Protein AF-0000000080325909 (afdb_homodimer)

Structure (mmCIF, N/CA/C/O backbone):
data_AF-0000000080325909-model_v1
#
loop_
_entity.id
_entity.type
_entity.pdbx_description
1 polymer 'D-alanyl-D-alanine carboxypeptidase'
#
loop_
_atom_site.group_PDB
_atom_site.id
_atom_site.type_symbol
_atom_site.label_atom_id
_atom_site.label_alt_id
_atom_site.label_comp_id
_atom_site.label_asym_id
_atom_site.label_entity_id
_atom_site.label_seq_id
_atom_site.pdbx_PDB_ins_code
_atom_site.Cartn_x
_atom_site.Cartn_y
_atom_site.Cartn_z
_atom_site.occupancy
_atom_site.B_iso_or_equiv
_atom_site.auth_seq_id
_atom_site.auth_comp_id
_atom_site.auth_asym_id
_atom_site.auth_atom_id
_atom_site.pdbx_PDB_model_num
ATOM 1 N N . MET A 1 1 ? 67.688 20.375 33.094 1 33.06 1 MET A N 1
ATOM 2 C CA . MET A 1 1 ? 67.125 20.438 31.781 1 33.06 1 MET A CA 1
ATOM 3 C C . MET A 1 1 ? 65.75 19.688 31.75 1 33.06 1 MET A C 1
ATOM 5 O O . MET A 1 1 ? 65.75 18.453 31.75 1 33.06 1 MET A O 1
ATOM 9 N N . LEU A 1 2 ? 64.75 20.297 32.312 1 41.75 2 LEU A N 1
ATOM 10 C CA . LEU A 1 2 ? 63.344 19.828 32.344 1 41.75 2 LEU A CA 1
ATOM 11 C C . LEU A 1 2 ? 62.781 19.766 30.938 1 41.75 2 LEU A C 1
ATOM 13 O O . LEU A 1 2 ? 62.625 20.781 30.266 1 41.75 2 LEU A O 1
ATOM 17 N N . SER A 1 3 ? 63.062 18.719 30.188 1 42.09 3 SER A N 1
ATOM 18 C CA . SER A 1 3 ? 62.375 18.438 28.922 1 42.09 3 SER A CA 1
ATOM 19 C C . SER A 1 3 ? 60.844 18.469 29.094 1 42.09 3 SER A C 1
ATOM 21 O O . SER A 1 3 ? 60.312 17.656 29.859 1 42.09 3 SER A O 1
ATOM 23 N N . HIS A 1 4 ? 60.312 19.641 29.203 1 44.34 4 HIS A N 1
ATOM 24 C CA . HIS A 1 4 ? 58.875 19.688 29.031 1 44.34 4 HIS A CA 1
ATOM 25 C C . HIS A 1 4 ? 58.438 18.984 27.75 1 44.34 4 HIS A C 1
ATOM 27 O O . HIS A 1 4 ? 58.812 19.406 26.656 1 44.34 4 HIS A O 1
ATOM 33 N N . GLY A 1 5 ? 58.344 17.75 27.75 1 40.41 5 GLY A N 1
ATOM 34 C CA . GLY A 1 5 ? 57.625 17.062 26.672 1 40.41 5 GLY A CA 1
ATOM 35 C C . GLY A 1 5 ? 56.312 17.719 26.312 1 40.41 5 GLY A C 1
ATOM 36 O O . GLY A 1 5 ? 55.375 17.781 27.141 1 40.41 5 GLY A O 1
ATOM 37 N N . PHE A 1 6 ? 56.375 18.75 25.5 1 43.44 6 PHE A N 1
ATOM 38 C CA . PHE A 1 6 ? 55.156 19.266 24.891 1 43.44 6 PHE A CA 1
ATOM 39 C C . PHE A 1 6 ? 54.312 18.125 24.328 1 43.44 6 PHE A C 1
ATOM 41 O O . PHE A 1 6 ? 54.688 17.484 23.344 1 43.44 6 PHE A O 1
ATOM 48 N N . THR A 1 7 ? 53.656 17.438 25.203 1 46.19 7 THR A N 1
ATOM 49 C CA . THR A 1 7 ? 52.562 16.625 24.641 1 46.19 7 THR A CA 1
ATOM 50 C C . THR A 1 7 ? 51.688 17.469 23.719 1 46.19 7 THR A C 1
ATOM 52 O O . THR A 1 7 ? 51.031 18.406 24.188 1 46.19 7 THR A O 1
ATOM 55 N N . PHE A 1 8 ? 52.125 17.719 22.562 1 48.66 8 PHE A N 1
ATOM 56 C CA . PHE A 1 8 ? 51.219 18.328 21.578 1 48.66 8 PHE A CA 1
ATOM 57 C C . PHE A 1 8 ? 49.844 17.688 21.625 1 48.66 8 PHE A C 1
ATOM 59 O O . PHE A 1 8 ? 49.688 16.5 21.312 1 48.66 8 PHE A O 1
ATOM 66 N N . ALA A 1 9 ? 49.062 18.156 22.5 1 53.22 9 ALA A N 1
ATOM 67 C CA . ALA A 1 9 ? 47.656 17.828 22.484 1 53.22 9 ALA A CA 1
ATOM 68 C C . ALA A 1 9 ? 47.125 17.766 21.047 1 53.22 9 ALA A C 1
ATOM 70 O O . ALA A 1 9 ? 47.281 18.719 20.281 1 53.22 9 ALA A O 1
ATOM 71 N N . GLN A 1 10 ? 46.938 16.656 20.562 1 66.19 10 GLN A N 1
ATOM 72 C CA . GLN A 1 10 ? 46.375 16.484 19.234 1 66.19 10 GLN A CA 1
ATOM 73 C C . GLN A 1 10 ? 45.156 17.391 19.047 1 66.19 10 GLN A C 1
ATOM 75 O O . GLN A 1 10 ? 44.312 17.5 19.938 1 66.19 10 GLN A O 1
ATOM 80 N N . SER A 1 11 ? 45.188 18.312 18.094 1 74 11 SER A N 1
ATOM 81 C CA . SER A 1 11 ? 44.062 19.156 17.734 1 74 11 SER A CA 1
ATOM 82 C C . SER A 1 11 ? 42.781 18.328 17.531 1 74 11 SER A C 1
ATOM 84 O O . SER A 1 11 ? 42.875 17.125 17.281 1 74 11 SER A O 1
ATOM 86 N N . PRO A 1 12 ? 41.656 18.859 17.938 1 77.12 12 PRO A N 1
ATOM 87 C CA . PRO A 1 12 ? 40.375 18.141 17.688 1 77.12 12 PRO A CA 1
ATOM 88 C C . PRO A 1 12 ? 40.312 17.531 16.281 1 77.12 12 PRO A C 1
ATOM 90 O O . PRO A 1 12 ? 39.812 16.422 16.125 1 77.12 12 PRO A O 1
ATOM 93 N N . VAL A 1 13 ? 40.844 18.172 15.398 1 82.19 13 VAL A N 1
ATOM 94 C CA . VAL A 1 13 ? 40.812 17.672 14.031 1 82.19 13 VAL A CA 1
ATOM 95 C C . VAL A 1 13 ? 41.688 16.438 13.906 1 82.19 13 VAL A C 1
ATOM 97 O O . VAL A 1 13 ? 41.312 15.484 13.211 1 82.19 13 VAL A O 1
ATOM 100 N N . GLN A 1 14 ? 42.812 16.406 14.523 1 81.25 14 GLN A N 1
ATOM 101 C CA . GLN A 1 14 ? 43.719 15.25 14.469 1 81.25 14 GLN A CA 1
ATOM 102 C C . GLN A 1 14 ? 43.062 14.023 15.109 1 81.25 14 GLN A C 1
ATOM 104 O O . GLN A 1 14 ? 43.188 12.914 14.602 1 81.25 14 GLN A O 1
ATOM 109 N N . LYS A 1 15 ? 42.406 14.289 16.141 1 83.5 15 LYS A N 1
ATOM 110 C CA . LYS A 1 15 ? 41.719 13.188 16.812 1 83.5 15 LYS A CA 1
ATOM 111 C C . LYS A 1 15 ? 40.625 12.609 15.922 1 83.5 15 LYS A C 1
ATOM 113 O O . LYS A 1 15 ? 40.469 11.391 15.844 1 83.5 15 LYS A O 1
ATOM 118 N N . LEU A 1 16 ? 39.875 13.531 15.273 1 85 16 LEU A N 1
ATOM 119 C CA . LEU A 1 16 ? 38.812 13.102 14.375 1 85 16 LEU A CA 1
ATOM 120 C C . LEU A 1 16 ? 39.375 12.305 13.203 1 85 16 LEU A C 1
ATOM 122 O O . LEU A 1 16 ? 38.812 11.281 12.805 1 85 16 LEU A O 1
ATOM 126 N N . THR A 1 17 ? 40.438 12.781 12.766 1 83 17 THR A N 1
ATOM 127 C CA . THR A 1 17 ? 41.094 12.109 11.648 1 83 17 THR A CA 1
ATOM 128 C C . THR A 1 17 ? 41.5 10.695 12.031 1 83 17 THR A C 1
ATOM 130 O O . THR A 1 17 ? 41.281 9.75 11.281 1 83 17 THR A O 1
ATOM 133 N N . GLN A 1 18 ? 42.062 10.594 13.133 1 84.5 18 GLN A N 1
ATOM 134 C CA . GLN A 1 18 ? 42.531 9.281 13.602 1 84.5 18 GLN A CA 1
ATOM 135 C C . GLN A 1 18 ? 41.344 8.344 13.805 1 84.5 18 GLN A C 1
ATOM 137 O O . GLN A 1 18 ? 41.406 7.168 13.43 1 84.5 18 GLN A O 1
ATOM 142 N N . SER A 1 19 ? 40.375 8.906 14.398 1 84.88 19 SER A N 1
ATOM 143 C CA . SER A 1 19 ? 39.188 8.102 14.633 1 84.88 19 SER A CA 1
ATOM 144 C C . SER A 1 19 ? 38.562 7.625 13.32 1 84.88 19 SER A C 1
ATOM 146 O O . SER A 1 19 ? 38.156 6.469 13.203 1 84.88 19 SER A O 1
ATOM 148 N N . PHE A 1 20 ? 38.5 8.555 12.43 1 86.25 20 PHE A N 1
ATOM 149 C CA . PHE A 1 20 ? 37.938 8.195 11.141 1 86.25 20 PHE A CA 1
ATOM 150 C C . PHE A 1 20 ? 38.781 7.168 10.414 1 86.25 20 PHE A C 1
ATOM 152 O O . PHE A 1 20 ? 38.25 6.23 9.812 1 86.25 20 PHE A O 1
ATOM 159 N N . ASN A 1 21 ? 40.031 7.25 10.5 1 82.94 21 ASN A N 1
ATOM 160 C CA . ASN A 1 21 ? 40.938 6.277 9.891 1 82.94 21 ASN A CA 1
ATOM 161 C C . ASN A 1 21 ? 40.781 4.898 10.531 1 82.94 21 ASN A C 1
ATOM 163 O O . ASN A 1 21 ? 40.812 3.885 9.828 1 82.94 21 ASN A O 1
ATOM 167 N N . ASN A 1 22 ? 40.656 4.977 11.742 1 85.12 22 ASN A N 1
ATOM 168 C CA . ASN A 1 22 ? 40.406 3.715 12.43 1 85.12 22 ASN A CA 1
ATOM 169 C C . ASN A 1 22 ? 39.125 3.045 11.938 1 85.12 22 ASN A C 1
ATOM 171 O O . ASN A 1 22 ? 39.062 1.827 11.766 1 85.12 22 ASN A O 1
ATOM 175 N N . LEU A 1 23 ? 38.094 3.877 11.758 1 83.44 23 LEU A N 1
ATOM 176 C CA . LEU A 1 23 ? 36.844 3.365 11.234 1 83.44 23 LEU A CA 1
ATOM 177 C C . LEU A 1 23 ? 37.031 2.752 9.852 1 83.44 23 LEU A C 1
ATOM 179 O O . LEU A 1 23 ? 36.5 1.678 9.562 1 83.44 23 LEU A O 1
ATOM 183 N N . LEU A 1 24 ? 37.812 3.363 9.055 1 81.06 24 LEU A N 1
ATOM 184 C CA . LEU A 1 24 ? 38.031 2.91 7.688 1 81.06 24 LEU A CA 1
ATOM 185 C C . LEU A 1 24 ? 38.781 1.583 7.672 1 81.06 24 LEU A C 1
ATOM 187 O O . LEU A 1 24 ? 38.625 0.786 6.742 1 81.06 24 LEU A O 1
ATOM 191 N N . GLU A 1 25 ? 39.5 1.392 8.703 1 81.19 25 GLU A N 1
ATOM 192 C CA . GLU A 1 25 ? 40.312 0.184 8.766 1 81.19 25 GLU A CA 1
ATOM 193 C C . GLU A 1 25 ? 39.531 -0.991 9.328 1 81.19 25 GLU A C 1
ATOM 195 O O . GLU A 1 25 ? 39.969 -2.143 9.234 1 81.19 25 GLU A O 1
ATOM 200 N N . ASP A 1 26 ? 38.5 -0.608 9.891 1 81.31 26 ASP A N 1
ATOM 201 C CA . ASP A 1 26 ? 37.625 -1.672 10.414 1 81.31 26 ASP A CA 1
ATOM 202 C C . ASP A 1 26 ? 37.125 -2.578 9.297 1 81.31 26 ASP A C 1
ATOM 204 O O . ASP A 1 26 ? 36.781 -2.098 8.219 1 81.31 26 ASP A O 1
ATOM 208 N N . ARG A 1 27 ? 37.094 -3.852 9.523 1 77.69 27 ARG A N 1
ATOM 209 C CA . ARG A 1 27 ? 36.688 -4.855 8.547 1 77.69 27 ARG A CA 1
ATOM 210 C C . ARG A 1 27 ? 35.281 -4.59 8.062 1 77.69 27 ARG A C 1
ATOM 212 O O . ARG A 1 27 ? 34.938 -4.867 6.902 1 77.69 27 ARG A O 1
ATOM 219 N N . GLN A 1 28 ? 34.438 -4.043 8.914 1 75.38 28 GLN A N 1
ATOM 220 C CA . GLN A 1 28 ? 33.031 -3.787 8.578 1 75.38 28 GLN A CA 1
ATOM 221 C C . GLN A 1 28 ? 32.906 -2.711 7.504 1 75.38 28 GLN A C 1
ATOM 223 O O . GLN A 1 28 ? 31.891 -2.623 6.816 1 75.38 28 GLN A O 1
ATOM 228 N N . THR A 1 29 ? 34 -1.92 7.383 1 76.94 29 THR A N 1
ATOM 229 C CA . THR A 1 29 ? 33.938 -0.803 6.449 1 76.94 29 THR A CA 1
ATOM 230 C C . THR A 1 29 ? 34.562 -1.174 5.113 1 76.94 29 THR A C 1
ATOM 232 O O . THR A 1 29 ? 34.594 -0.368 4.18 1 76.94 29 THR A O 1
ATOM 235 N N . LYS A 1 30 ? 35.031 -2.43 5.105 1 75.56 30 LYS A N 1
ATOM 236 C CA . LYS A 1 30 ? 35.719 -2.85 3.893 1 75.56 30 LYS A CA 1
ATOM 237 C C . LYS A 1 30 ? 34.844 -2.668 2.66 1 75.56 30 LYS A C 1
ATOM 239 O O . LYS A 1 30 ? 35.312 -2.256 1.603 1 75.56 30 LYS A O 1
ATOM 244 N N . TYR A 1 31 ? 33.625 -2.869 2.854 1 76.44 31 TYR A N 1
ATOM 245 C CA . TYR A 1 31 ? 32.719 -2.82 1.704 1 76.44 31 TYR A CA 1
ATOM 246 C C . TYR A 1 31 ? 31.781 -1.618 1.789 1 76.44 31 TYR A C 1
ATOM 248 O O . TYR A 1 31 ? 30.938 -1.416 0.912 1 76.44 31 TYR A O 1
ATOM 256 N N . ALA A 1 32 ? 31.922 -0.871 2.875 1 75.44 32 ALA A N 1
ATOM 257 C CA . ALA A 1 32 ? 31.062 0.285 3.1 1 75.44 32 ALA A CA 1
ATOM 258 C C . ALA A 1 32 ? 31.594 1.518 2.375 1 75.44 32 ALA A C 1
ATOM 260 O O . ALA A 1 32 ? 32.75 1.551 1.969 1 75.44 32 ALA A O 1
ATOM 261 N N . ILE A 1 33 ? 30.703 2.438 2.1 1 77.06 33 ILE A N 1
ATOM 262 C CA . ILE A 1 33 ? 31.078 3.779 1.659 1 77.06 33 ILE A CA 1
ATOM 263 C C . ILE A 1 33 ? 31.016 4.742 2.844 1 77.06 33 ILE A C 1
ATOM 265 O O . ILE A 1 33 ? 29.969 4.914 3.467 1 77.06 33 ILE A O 1
ATOM 269 N N . THR A 1 34 ? 32.125 5.188 3.205 1 77.56 34 THR A N 1
ATOM 270 C CA . THR A 1 34 ? 32.219 6.137 4.309 1 77.56 34 THR A CA 1
ATOM 271 C C . THR A 1 34 ? 32.781 7.473 3.818 1 77.56 34 THR A C 1
ATOM 273 O O . THR A 1 34 ? 33.719 7.508 3.008 1 77.56 34 THR A O 1
ATOM 276 N N . SER A 1 35 ? 32.062 8.578 4.266 1 80.88 35 SER A N 1
ATOM 277 C CA . SER A 1 35 ? 32.531 9.914 3.893 1 80.88 35 SER A CA 1
ATOM 278 C C . SER A 1 35 ? 32.5 10.859 5.086 1 80.88 35 SER A C 1
ATOM 280 O O . SER A 1 35 ? 31.703 10.68 6.012 1 80.88 35 SER A O 1
ATOM 282 N N . ILE A 1 36 ? 33.438 11.82 5.113 1 82.69 36 ILE A N 1
ATOM 283 C CA . ILE A 1 36 ? 33.469 12.836 6.16 1 82.69 36 ILE A CA 1
ATOM 284 C C . ILE A 1 36 ? 34 14.148 5.586 1 82.69 36 ILE A C 1
ATOM 286 O O . ILE A 1 36 ? 34.906 14.141 4.746 1 82.69 36 ILE A O 1
ATOM 290 N N . CYS A 1 37 ? 33.375 15.227 5.949 1 85.69 37 CYS A N 1
ATOM 291 C CA . CYS A 1 37 ? 33.875 16.562 5.648 1 85.69 37 CYS A CA 1
ATOM 292 C C . CYS A 1 37 ? 33.75 17.469 6.871 1 85.69 37 CYS A C 1
ATOM 294 O O . CYS A 1 37 ? 32.656 17.609 7.441 1 85.69 37 CYS A O 1
ATOM 296 N N . VAL A 1 38 ? 34.844 17.891 7.332 1 86.31 38 VAL A N 1
ATOM 297 C CA . VAL A 1 38 ? 34.906 18.812 8.469 1 86.31 38 VAL A CA 1
ATOM 298 C C . VAL A 1 38 ? 35.281 20.203 7.996 1 86.31 38 VAL A C 1
ATOM 300 O O . VAL A 1 38 ? 36.344 20.391 7.379 1 86.31 38 VAL A O 1
ATOM 303 N N . LEU A 1 39 ? 34.375 21.125 8.266 1 87.19 39 LEU A N 1
ATOM 304 C CA . LEU A 1 39 ? 34.594 22.5 7.883 1 87.19 39 LEU A CA 1
ATOM 305 C C . LEU A 1 39 ? 34.688 23.406 9.109 1 87.19 39 LEU A C 1
ATOM 307 O O . LEU A 1 39 ? 34.062 23.125 10.133 1 87.19 39 LEU A O 1
ATOM 311 N N . ASP A 1 40 ? 35.531 24.422 9.023 1 85.75 40 ASP A N 1
ATOM 312 C CA . ASP A 1 40 ? 35.5 25.484 10.023 1 85.75 40 ASP A CA 1
ATOM 313 C C . ASP A 1 40 ? 34.188 26.297 9.914 1 85.75 40 ASP A C 1
ATOM 315 O O . ASP A 1 40 ? 33.875 26.828 8.852 1 85.75 40 ASP A O 1
ATOM 319 N N . ALA A 1 41 ? 33.5 26.312 11.047 1 83.5 41 ALA A N 1
ATOM 320 C CA . ALA A 1 41 ? 32.156 26.891 11.031 1 83.5 41 ALA A CA 1
ATOM 321 C C . ALA A 1 41 ? 32.219 28.391 10.695 1 83.5 41 ALA A C 1
ATOM 323 O O . ALA A 1 41 ? 31.266 28.922 10.094 1 83.5 41 ALA A O 1
ATOM 324 N N . LYS A 1 42 ? 33.281 29.062 11 1 87.19 42 LYS A N 1
ATOM 325 C CA . LYS A 1 42 ? 33.375 30.5 10.812 1 87.19 42 LYS A CA 1
ATOM 326 C C . LYS A 1 42 ? 33.875 30.859 9.414 1 87.19 42 LYS A C 1
ATOM 328 O O . LYS A 1 42 ? 33.344 31.75 8.766 1 87.19 42 LYS A O 1
ATOM 333 N N . THR A 1 43 ? 34.781 30.047 8.875 1 88.88 43 THR A N 1
ATOM 334 C CA . THR A 1 43 ? 35.469 30.453 7.656 1 88.88 43 THR A CA 1
ATOM 335 C C . THR A 1 43 ? 35.031 29.594 6.473 1 88.88 43 THR A C 1
ATOM 337 O O . THR A 1 43 ? 35.25 29.953 5.316 1 88.88 43 THR A O 1
ATOM 340 N N . GLY A 1 44 ? 34.5 28.438 6.805 1 88.38 44 GLY A N 1
ATOM 341 C CA . GLY A 1 44 ? 34.156 27.5 5.75 1 88.38 44 GLY A CA 1
ATOM 342 C C . GLY A 1 44 ? 35.344 26.703 5.242 1 88.38 44 GLY A C 1
ATOM 343 O O . GLY A 1 44 ? 35.219 25.891 4.332 1 88.38 44 GLY A O 1
ATOM 344 N N . LYS A 1 45 ? 36.469 26.938 5.895 1 88.38 45 LYS A N 1
ATOM 345 C CA . LYS A 1 45 ? 37.688 26.219 5.453 1 88.38 45 LYS A CA 1
ATOM 346 C C . LYS A 1 45 ? 37.594 24.734 5.793 1 88.38 45 LYS A C 1
ATOM 348 O O . LYS A 1 45 ? 37.156 24.375 6.891 1 88.38 45 LYS A O 1
ATOM 353 N N . GLN A 1 46 ? 37.969 23.875 4.82 1 89.56 46 GLN A N 1
ATOM 354 C CA . GLN A 1 46 ? 38 22.438 5.047 1 89.56 46 GLN A CA 1
ATOM 355 C C . GLN A 1 46 ? 39.125 22.031 5.973 1 89.56 46 GLN A C 1
ATOM 357 O O . GLN A 1 46 ? 40.312 22.328 5.688 1 89.56 46 GLN A O 1
ATOM 362 N N . LEU A 1 47 ? 38.75 21.438 7.055 1 87.12 47 LEU A N 1
ATOM 363 C CA . LEU A 1 47 ? 39.719 21 8.039 1 87.12 47 LEU A CA 1
ATOM 364 C C . LEU A 1 47 ? 40.125 19.547 7.801 1 87.12 47 LEU A C 1
ATOM 366 O O . LEU A 1 47 ? 41.281 19.156 8.047 1 87.12 47 LEU A O 1
ATOM 370 N N . TYR A 1 48 ? 39.188 18.812 7.352 1 86.38 48 TYR A N 1
ATOM 371 C CA . TYR A 1 48 ? 39.406 17.406 7.051 1 86.38 48 TYR A CA 1
ATOM 372 C C . TYR A 1 48 ? 38.281 16.859 6.148 1 86.38 48 TYR A C 1
ATOM 374 O O . TYR A 1 48 ? 37.125 17.219 6.297 1 86.38 48 TYR A O 1
ATOM 382 N N . ALA A 1 49 ? 38.75 16.156 5.082 1 88.88 49 ALA A N 1
ATOM 383 C CA . ALA A 1 49 ? 37.75 15.5 4.242 1 88.88 49 ALA A CA 1
ATOM 384 C C . ALA A 1 49 ? 38.25 14.172 3.701 1 88.88 49 ALA A C 1
ATOM 386 O O . ALA A 1 49 ? 39.438 14.023 3.426 1 88.88 49 ALA A O 1
ATOM 387 N N . LYS A 1 50 ? 37.469 13.227 3.684 1 83.69 50 LYS A N 1
ATOM 388 C CA . LYS A 1 50 ? 37.625 11.953 3.004 1 83.69 50 LYS A CA 1
ATOM 389 C C . LYS A 1 50 ? 36.375 11.555 2.23 1 83.69 50 LYS A C 1
ATOM 391 O O . LYS A 1 50 ? 35.281 11.562 2.781 1 83.69 50 LYS A O 1
ATOM 396 N N . ASN A 1 51 ? 36.594 11.211 0.972 1 80.5 51 ASN A N 1
ATOM 397 C CA . ASN A 1 51 ? 35.469 10.867 0.107 1 80.5 51 ASN A CA 1
ATOM 398 C C . ASN A 1 51 ? 34.375 11.945 0.143 1 80.5 51 ASN A C 1
ATOM 400 O O . ASN A 1 51 ? 33.188 11.625 0.201 1 80.5 51 ASN A O 1
ATOM 404 N N . GLU A 1 52 ? 34.812 13.164 0.258 1 79.5 52 GLU A N 1
ATOM 405 C CA . GLU A 1 52 ? 33.875 14.266 0.496 1 79.5 52 GLU A CA 1
ATOM 406 C C . GLU A 1 52 ? 32.938 14.445 -0.684 1 79.5 52 GLU A C 1
ATOM 408 O O . GLU A 1 52 ? 31.859 15.055 -0.542 1 79.5 52 GLU A O 1
ATOM 413 N N . ASN A 1 53 ? 33.344 13.969 -1.771 1 77.31 53 ASN A N 1
ATOM 414 C CA . ASN A 1 53 ? 32.5 14.172 -2.959 1 77.31 53 ASN A CA 1
ATOM 415 C C . ASN A 1 53 ? 31.656 12.945 -3.268 1 77.31 53 ASN A C 1
ATOM 417 O O . ASN A 1 53 ? 30.906 12.938 -4.254 1 77.31 53 ASN A O 1
ATOM 421 N N . THR A 1 54 ? 31.844 11.984 -2.48 1 76.62 54 THR A N 1
ATOM 422 C CA . THR A 1 54 ? 31.016 10.805 -2.691 1 76.62 54 THR A CA 1
ATOM 423 C C . THR A 1 54 ? 29.578 11.062 -2.254 1 76.62 54 THR A C 1
ATOM 425 O O . THR A 1 54 ? 29.328 11.508 -1.13 1 76.62 54 THR A O 1
ATOM 428 N N . GLY A 1 55 ? 28.625 10.914 -3.17 1 71.88 55 GLY A N 1
ATOM 429 C CA . GLY A 1 55 ? 27.219 11.062 -2.836 1 71.88 55 GLY A CA 1
ATOM 430 C C . GLY A 1 55 ? 26.719 10 -1.876 1 71.88 55 GLY A C 1
ATOM 431 O O . GLY A 1 55 ? 26.844 8.805 -2.145 1 71.88 55 GLY A O 1
ATOM 432 N N . VAL A 1 56 ? 26.406 10.438 -0.655 1 71.5 56 VAL A N 1
ATOM 433 C CA . VAL A 1 56 ? 25.797 9.523 0.316 1 71.5 56 VAL A CA 1
ATOM 434 C C . VAL A 1 56 ? 24.422 10.047 0.73 1 71.5 56 VAL A C 1
ATOM 436 O O . VAL A 1 56 ? 24.125 11.234 0.561 1 71.5 56 VAL A O 1
ATOM 439 N N . ALA A 1 57 ? 23.625 9.164 1.082 1 68.31 57 ALA A N 1
ATOM 440 C CA . ALA A 1 57 ? 22.281 9.547 1.505 1 68.31 57 ALA A CA 1
ATOM 441 C C . ALA A 1 57 ? 22.328 10.5 2.693 1 68.31 57 ALA A C 1
ATOM 443 O O . ALA A 1 57 ? 23.031 10.242 3.68 1 68.31 57 ALA A O 1
ATOM 444 N N . THR A 1 58 ? 21.781 11.648 2.674 1 68.12 58 THR A N 1
ATOM 445 C CA . THR A 1 58 ? 21.812 12.664 3.723 1 68.12 58 THR A CA 1
ATOM 446 C C . THR A 1 58 ? 20.891 12.281 4.879 1 68.12 58 THR A C 1
ATOM 448 O O . THR A 1 58 ? 21.031 12.805 5.988 1 68.12 58 THR A O 1
ATOM 451 N N . ALA A 1 59 ? 20.031 11.336 4.648 1 66.5 59 ALA A N 1
ATOM 452 C CA . ALA A 1 59 ? 19 10.945 5.613 1 66.5 59 ALA A CA 1
ATOM 453 C C . ALA A 1 59 ? 18.297 12.172 6.188 1 66.5 59 ALA A C 1
ATOM 455 O O . ALA A 1 59 ? 17.812 13.023 5.438 1 66.5 59 ALA A O 1
ATOM 456 N N . SER A 1 60 ? 18.188 12.406 7.582 1 71.56 60 SER A N 1
ATOM 457 C CA . SER A 1 60 ? 17.375 13.422 8.25 1 71.56 60 SER A CA 1
ATOM 458 C C . SER A 1 60 ? 17.984 14.812 8.086 1 71.56 60 SER A C 1
ATOM 460 O O . SER A 1 60 ? 17.328 15.82 8.336 1 71.56 60 SER A O 1
ATOM 462 N N . THR A 1 61 ? 19.203 14.938 7.555 1 74.06 61 THR A N 1
ATOM 463 C CA . THR A 1 61 ? 19.781 16.266 7.371 1 74.06 61 THR A CA 1
ATOM 464 C C . THR A 1 61 ? 19.188 16.953 6.152 1 74.06 61 THR A C 1
ATOM 466 O O . THR A 1 61 ? 19.328 18.172 5.98 1 74.06 61 THR A O 1
ATOM 469 N N . LEU A 1 62 ? 18.484 16.172 5.391 1 75.81 62 LEU A N 1
ATOM 470 C CA . LEU A 1 62 ? 17.766 16.75 4.258 1 75.81 62 LEU A CA 1
ATOM 471 C C . LEU A 1 62 ? 16.781 17.812 4.73 1 75.81 62 LEU A C 1
ATOM 473 O O . LEU A 1 62 ? 16.516 18.781 4.02 1 75.81 62 LEU A O 1
ATOM 477 N N . LYS A 1 63 ? 16.422 17.719 5.965 1 83.81 63 LYS A N 1
ATOM 478 C CA . LYS A 1 63 ? 15.438 18.656 6.496 1 83.81 63 LYS A CA 1
ATOM 479 C C . LYS A 1 63 ? 16 20.078 6.551 1 83.81 63 LYS A C 1
ATOM 481 O O . LYS A 1 63 ? 15.25 21.047 6.48 1 83.81 63 LYS A O 1
ATOM 486 N N . THR A 1 64 ? 17.281 20.203 6.641 1 83.06 64 THR A N 1
ATOM 487 C CA . THR A 1 64 ? 17.906 21.531 6.723 1 83.06 64 THR A CA 1
ATOM 488 C C . THR A 1 64 ? 17.781 22.266 5.391 1 83.06 64 THR A C 1
ATOM 490 O O . THR A 1 64 ? 17.547 23.469 5.363 1 83.06 64 THR A O 1
ATOM 493 N N . ILE A 1 65 ? 17.891 21.531 4.309 1 85.38 65 ILE A N 1
ATOM 494 C CA . ILE A 1 65 ? 17.734 22.125 2.99 1 85.38 65 ILE A CA 1
ATOM 495 C C . ILE A 1 65 ? 16.281 22.547 2.785 1 85.38 65 ILE A C 1
ATOM 497 O O . ILE A 1 65 ? 16.016 23.641 2.299 1 85.38 65 ILE A O 1
ATOM 501 N N . THR A 1 66 ? 15.43 21.703 3.189 1 88.06 66 THR A N 1
ATOM 502 C CA . THR A 1 66 ? 14 22 3.064 1 88.06 66 THR A CA 1
ATOM 503 C C . THR A 1 66 ? 13.625 23.234 3.887 1 88.06 66 THR A C 1
ATOM 505 O O . THR A 1 66 ? 12.945 24.125 3.389 1 88.06 66 THR A O 1
ATOM 508 N N . ALA A 1 67 ? 14.109 23.281 5.113 1 90.38 67 ALA A N 1
ATOM 509 C CA . ALA A 1 67 ? 13.812 24.406 6 1 90.38 67 ALA A CA 1
ATOM 510 C C . ALA A 1 67 ? 14.398 25.703 5.457 1 90.38 67 ALA A C 1
ATOM 512 O O . ALA A 1 67 ? 13.711 26.734 5.414 1 90.38 67 ALA A O 1
ATOM 513 N N . ALA A 1 68 ? 15.625 25.594 5 1 90.5 68 ALA A N 1
ATOM 514 C CA . ALA A 1 68 ? 16.281 26.781 4.441 1 90.5 68 ALA A CA 1
ATOM 515 C C . ALA A 1 68 ? 15.531 27.281 3.205 1 90.5 68 ALA A C 1
ATOM 517 O O . ALA A 1 68 ? 15.336 28.484 3.031 1 90.5 68 ALA A O 1
ATOM 518 N N . THR A 1 69 ? 15.164 26.375 2.385 1 92.38 69 THR A N 1
ATOM 519 C CA . THR A 1 69 ? 14.43 26.734 1.175 1 92.38 69 THR A CA 1
ATOM 520 C C . THR A 1 69 ? 13.086 27.359 1.522 1 92.38 69 THR A C 1
ATOM 522 O O . THR A 1 69 ? 12.688 28.359 0.923 1 92.38 69 THR A O 1
ATOM 525 N N . ALA A 1 70 ? 12.398 26.828 2.502 1 92.56 70 ALA A N 1
ATOM 526 C CA . ALA A 1 70 ? 11.117 27.375 2.943 1 92.56 70 ALA A CA 1
ATOM 527 C C . ALA A 1 70 ? 11.266 28.797 3.436 1 92.56 70 ALA A C 1
ATOM 529 O O . ALA A 1 70 ? 10.484 29.688 3.066 1 92.56 70 ALA A O 1
ATOM 530 N N . PHE A 1 71 ? 12.297 29.031 4.172 1 92.44 71 PHE A N 1
ATOM 531 C CA . PHE A 1 71 ? 12.547 30.391 4.66 1 92.44 71 PHE A CA 1
ATOM 532 C C . PHE A 1 71 ? 12.82 31.344 3.506 1 92.44 71 PHE A C 1
ATOM 534 O O . PHE A 1 71 ? 12.344 32.469 3.506 1 92.44 71 PHE A O 1
ATOM 541 N N . SER A 1 72 ? 13.555 30.797 2.568 1 93.56 72 SER A N 1
ATOM 542 C CA . SER A 1 72 ? 13.953 31.625 1.444 1 93.56 72 SER A CA 1
ATOM 543 C C . SER A 1 72 ? 12.758 32 0.571 1 93.56 72 SER A C 1
ATOM 545 O O . SER A 1 72 ? 12.648 33.125 0.111 1 93.56 72 SER A O 1
ATOM 547 N N . ILE A 1 73 ? 11.844 31.141 0.428 1 94.88 73 ILE A N 1
ATOM 548 C CA . ILE A 1 73 ? 10.766 31.328 -0.533 1 94.88 73 ILE A CA 1
ATOM 549 C C . ILE A 1 73 ? 9.547 31.922 0.168 1 94.88 73 ILE A C 1
ATOM 551 O O . ILE A 1 73 ? 8.898 32.844 -0.364 1 94.88 73 ILE A O 1
ATOM 555 N N . LEU A 1 74 ? 9.242 31.453 1.352 1 95.81 74 LEU A N 1
ATOM 556 C CA . LEU A 1 74 ? 7.984 31.797 2.006 1 95.81 74 LEU A CA 1
ATOM 557 C C . LEU A 1 74 ? 8.172 32.969 2.969 1 95.81 74 LEU A C 1
ATOM 559 O O . LEU A 1 74 ? 7.246 33.75 3.193 1 95.81 74 LEU A O 1
ATOM 563 N N . GLY A 1 75 ? 9.367 33.062 3.588 1 95.38 75 GLY A N 1
ATOM 564 C CA . GLY A 1 75 ? 9.641 34.094 4.562 1 95.38 75 GLY A CA 1
ATOM 565 C C . GLY A 1 75 ? 9.312 33.688 5.984 1 95.38 75 GLY A C 1
ATOM 566 O O . GLY A 1 75 ? 8.516 32.781 6.203 1 95.38 75 GLY A O 1
ATOM 567 N N . LYS A 1 76 ? 9.883 34.375 6.918 1 94.62 76 LYS A N 1
ATOM 568 C CA . LYS A 1 76 ? 9.82 34.031 8.336 1 94.62 76 LYS A CA 1
ATOM 569 C C . LYS A 1 76 ? 8.414 34.219 8.891 1 94.62 76 LYS A C 1
ATOM 571 O O . LYS A 1 76 ? 8.031 33.562 9.859 1 94.62 76 LYS A O 1
ATOM 576 N N . ASP A 1 77 ? 7.625 35.094 8.312 1 96.62 77 ASP A N 1
ATOM 577 C CA . ASP A 1 77 ? 6.309 35.438 8.844 1 96.62 77 ASP A CA 1
ATOM 578 C C . ASP A 1 77 ? 5.219 34.594 8.188 1 96.62 77 ASP A C 1
ATOM 580 O O . ASP A 1 77 ? 4.031 34.781 8.461 1 96.62 77 ASP A O 1
ATOM 584 N N . PHE A 1 78 ? 5.676 33.688 7.375 1 96.94 78 PHE A N 1
ATOM 585 C CA . PHE A 1 78 ? 4.711 32.844 6.645 1 96.94 78 PHE A CA 1
ATOM 586 C C . PHE A 1 78 ? 3.887 32 7.605 1 96.94 78 PHE A C 1
ATOM 588 O O . PHE A 1 78 ? 4.418 31.469 8.578 1 96.94 78 PHE A O 1
ATOM 595 N N . GLN A 1 79 ? 2.602 31.891 7.293 1 97.88 79 GLN A N 1
ATOM 596 C CA . GLN A 1 79 ? 1.67 31.031 8.016 1 97.88 79 GLN A CA 1
ATOM 597 C C . GLN A 1 79 ? 0.74 30.297 7.047 1 97.88 79 GLN A C 1
ATOM 599 O O . GLN A 1 79 ? 0.272 30.891 6.066 1 97.88 79 GLN A O 1
ATOM 604 N N . TYR A 1 80 ? 0.541 29.062 7.277 1 97.44 80 TYR A N 1
ATOM 605 C CA . TYR A 1 80 ? -0.457 28.297 6.535 1 97.44 80 TYR A CA 1
ATOM 606 C C . TYR A 1 80 ? -1.867 28.672 6.973 1 97.44 80 TYR A C 1
ATOM 608 O O . TYR A 1 80 ? -2.068 29.156 8.086 1 97.44 80 TYR A O 1
ATOM 616 N N . GLN A 1 81 ? -2.748 28.438 6.102 1 97.62 81 GLN A N 1
ATOM 617 C CA . GLN A 1 81 ? -4.156 28.641 6.414 1 97.62 81 GLN A CA 1
ATOM 618 C C . GLN A 1 81 ? -4.984 27.391 6.125 1 97.62 81 GLN A C 1
ATOM 620 O O . GLN A 1 81 ? -4.77 26.734 5.113 1 97.62 81 GLN A O 1
ATOM 625 N N . THR A 1 82 ? -5.848 27.047 7.008 1 98.62 82 THR A N 1
ATOM 626 C CA . THR A 1 82 ? -6.895 26.047 6.824 1 98.62 82 THR A CA 1
ATOM 627 C C . THR A 1 82 ? -8.273 26.688 6.934 1 98.62 82 THR A C 1
ATOM 629 O O . THR A 1 82 ? -8.602 27.312 7.949 1 98.62 82 THR A O 1
ATOM 632 N N . THR A 1 83 ? -9.031 26.484 5.887 1 98.62 83 THR A N 1
ATOM 633 C CA . THR A 1 83 ? -10.344 27.125 5.836 1 98.62 83 THR A CA 1
ATOM 634 C C . THR A 1 83 ? -11.453 26.094 5.969 1 98.62 83 THR A C 1
ATOM 636 O O . THR A 1 83 ? -11.367 25 5.391 1 98.62 83 THR A O 1
ATOM 639 N N . MET A 1 84 ? -12.484 26.438 6.715 1 98.81 84 MET A N 1
ATOM 640 C CA . MET A 1 84 ? -13.672 25.594 6.844 1 98.81 84 MET A CA 1
ATOM 641 C C . MET A 1 84 ? -14.945 26.391 6.57 1 98.81 84 MET A C 1
ATOM 643 O O . MET A 1 84 ? -15.055 27.547 6.984 1 98.81 84 MET A O 1
ATOM 647 N N . GLY A 1 85 ? -15.812 25.828 5.852 1 98.81 85 GLY A N 1
ATOM 648 C CA . GLY A 1 85 ? -17.094 26.422 5.527 1 98.81 85 GLY A CA 1
ATOM 649 C C . GLY A 1 85 ? -18.109 25.422 5.012 1 98.81 85 GLY A C 1
ATOM 650 O O . GLY A 1 85 ? -18.078 24.25 5.367 1 98.81 85 GLY A O 1
ATOM 651 N N . TYR A 1 86 ? -19.141 25.953 4.34 1 98.81 86 TYR A N 1
ATOM 652 C CA . TYR A 1 86 ? -20.188 25.031 3.914 1 98.81 86 TYR A CA 1
ATOM 653 C C . TYR A 1 86 ? -20.703 25.391 2.521 1 98.81 86 TYR A C 1
ATOM 655 O O . TYR A 1 86 ? -20.359 26.438 1.982 1 98.81 86 TYR A O 1
ATOM 663 N N . THR A 1 87 ? -21.297 24.422 1.889 1 98.62 87 THR A N 1
ATOM 664 C CA . THR A 1 87 ? -22.078 24.578 0.668 1 98.62 87 THR A CA 1
ATOM 665 C C . THR A 1 87 ? -23.578 24.484 0.973 1 98.62 87 THR A C 1
ATOM 667 O O . THR A 1 87 ? -23.969 23.984 2.029 1 98.62 87 THR A O 1
ATOM 670 N N . GLY A 1 88 ? -24.375 25 0.051 1 98.25 88 GLY A N 1
ATOM 671 C CA . GLY A 1 88 ? -25.828 24.891 0.215 1 98.25 88 GLY A CA 1
ATOM 672 C C . GLY A 1 88 ? -26.406 26 1.074 1 98.25 88 GLY A C 1
ATOM 673 O O . GLY A 1 88 ? -25.922 27.125 1.047 1 98.25 88 GLY A O 1
ATOM 674 N N . ASN A 1 89 ? -27.594 25.609 1.756 1 98.31 89 ASN A N 1
ATOM 675 C CA . ASN A 1 89 ? -28.312 26.625 2.521 1 98.31 89 ASN A CA 1
ATOM 676 C C . ASN A 1 89 ? -28.75 26.094 3.885 1 98.31 89 ASN A C 1
ATOM 678 O O . ASN A 1 89 ? -28.938 24.891 4.051 1 98.31 89 ASN A O 1
ATOM 682 N N . ILE A 1 90 ? -28.828 27.031 4.777 1 98.56 90 ILE A N 1
ATOM 683 C CA . ILE A 1 90 ? -29.312 26.703 6.113 1 98.56 90 ILE A CA 1
ATOM 684 C C . ILE A 1 90 ? -30.797 27.031 6.211 1 98.56 90 ILE A C 1
ATOM 686 O O . ILE A 1 90 ? -31.203 28.172 6.008 1 98.56 90 ILE A O 1
ATOM 690 N N . SER A 1 91 ? -31.531 26.047 6.527 1 98.5 91 SER A N 1
ATOM 691 C CA . SER A 1 91 ? -32.969 26.25 6.688 1 98.5 91 SER A CA 1
ATOM 692 C C . SER A 1 91 ? -33.281 27.016 7.977 1 98.5 91 SER A C 1
ATOM 694 O O . SER A 1 91 ? -32.406 27.188 8.82 1 98.5 91 SER A O 1
ATOM 696 N N . ALA A 1 92 ? -34.531 27.375 8.125 1 97.94 92 ALA A N 1
ATOM 697 C CA . ALA A 1 92 ? -34.969 28.172 9.273 1 97.94 92 ALA A CA 1
ATOM 698 C C . ALA A 1 92 ? -34.812 27.391 10.57 1 97.94 92 ALA A C 1
ATOM 700 O O . ALA A 1 92 ? -34.562 27.969 11.633 1 97.94 92 ALA A O 1
ATOM 701 N N . ASP A 1 93 ? -34.844 26.109 10.461 1 97.94 93 ASP A N 1
ATOM 702 C CA . ASP A 1 93 ? -34.75 25.281 11.656 1 97.94 93 ASP A CA 1
ATOM 703 C C . ASP A 1 93 ? -33.281 24.922 11.961 1 97.94 93 ASP A C 1
ATOM 705 O O . ASP A 1 93 ? -33 24.141 12.875 1 97.94 93 ASP A O 1
ATOM 709 N N . GLY A 1 94 ? -32.406 25.422 11.117 1 98.56 94 GLY A N 1
ATOM 710 C CA . GLY A 1 94 ? -30.984 25.234 11.375 1 98.56 94 GLY A CA 1
ATOM 711 C C . GLY A 1 94 ? -30.391 24.047 10.648 1 98.56 94 GLY A C 1
ATOM 712 O O . GLY A 1 94 ? -29.266 23.625 10.953 1 98.56 94 GLY A O 1
ATOM 713 N N . THR A 1 95 ? -31.172 23.438 9.742 1 98.81 95 THR A N 1
ATOM 714 C CA . THR A 1 95 ? -30.641 22.328 8.969 1 98.81 95 THR A CA 1
ATOM 715 C C . THR A 1 95 ? -29.828 22.828 7.773 1 98.81 95 THR A C 1
ATOM 717 O O . THR A 1 95 ? -30.359 23.562 6.934 1 98.81 95 THR A O 1
ATOM 720 N N . LEU A 1 96 ? -28.547 22.469 7.742 1 98.88 96 LEU A N 1
ATOM 721 C CA . LEU A 1 96 ? -27.75 22.719 6.555 1 98.88 96 LEU A CA 1
ATOM 722 C C . LEU A 1 96 ? -28.031 21.688 5.469 1 98.88 96 LEU A C 1
ATOM 724 O O . LEU A 1 96 ? -27.766 20.5 5.656 1 98.88 96 LEU A O 1
ATOM 728 N N . LYS A 1 97 ? -28.656 22.078 4.426 1 98.75 97 LYS A N 1
ATOM 729 C CA . LYS A 1 97 ? -28.75 21.266 3.219 1 98.75 97 LYS A CA 1
ATOM 730 C C . LYS A 1 97 ? -27.531 21.453 2.324 1 98.75 97 LYS A C 1
ATOM 732 O O . LYS A 1 97 ? -27.547 22.281 1.405 1 98.75 97 LYS A O 1
ATOM 737 N N . GLY A 1 98 ? -26.5 20.719 2.59 1 98.62 98 GLY A N 1
ATOM 738 C CA . GLY A 1 98 ? -25.172 20.844 1.988 1 98.62 98 GLY A CA 1
ATOM 739 C C . GLY A 1 98 ? -24.078 20.219 2.82 1 98.62 98 GLY A C 1
ATOM 740 O O . GLY A 1 98 ? -24.359 19.406 3.715 1 98.62 98 GLY A O 1
ATOM 741 N N . ASP A 1 99 ? -22.875 20.469 2.4 1 98.88 99 ASP A N 1
ATOM 742 C CA . ASP A 1 99 ? -21.719 19.828 3.021 1 98.88 99 ASP A CA 1
ATOM 743 C C . ASP A 1 99 ? -20.891 20.828 3.82 1 98.88 99 ASP A C 1
ATOM 745 O O . ASP A 1 99 ? -20.891 22.016 3.51 1 98.88 99 ASP A O 1
ATOM 749 N N . ILE A 1 100 ? -20.281 20.391 4.895 1 98.94 100 ILE A N 1
ATOM 750 C CA . ILE A 1 100 ? -19.172 21.094 5.516 1 98.94 100 ILE A CA 1
ATOM 751 C C . ILE A 1 100 ? -17.859 20.734 4.809 1 98.94 100 ILE A C 1
ATOM 753 O O . ILE A 1 100 ? -17.594 19.547 4.555 1 98.94 100 ILE A O 1
ATOM 757 N N . ILE A 1 101 ? -17.078 21.719 4.441 1 98.94 101 ILE A N 1
ATOM 758 C CA . ILE A 1 101 ? -15.836 21.453 3.732 1 98.94 101 ILE A CA 1
ATOM 759 C C . ILE A 1 101 ? -14.664 22.047 4.52 1 98.94 101 ILE A C 1
ATOM 761 O O . ILE A 1 101 ? -14.719 23.188 4.961 1 98.94 101 ILE A O 1
ATOM 765 N N . ILE A 1 102 ? -13.68 21.234 4.809 1 98.94 102 ILE A N 1
ATOM 766 C CA . ILE A 1 102 ? -12.398 21.672 5.359 1 98.94 102 ILE A CA 1
ATOM 767 C C . ILE A 1 102 ? -11.352 21.734 4.25 1 98.94 102 ILE A C 1
ATOM 769 O O . ILE A 1 102 ? -10.969 20.703 3.703 1 98.94 102 ILE A O 1
ATOM 773 N N . ILE A 1 103 ? -10.883 22.891 3.926 1 98.75 103 ILE A N 1
ATOM 774 C CA . ILE A 1 103 ? -9.922 23.047 2.838 1 98.75 103 ILE A CA 1
ATOM 775 C C . ILE A 1 103 ? -8.508 23.141 3.408 1 98.75 103 ILE A C 1
ATOM 777 O O . ILE A 1 103 ? -8.18 24.078 4.129 1 98.75 103 ILE A O 1
ATOM 781 N N . GLY A 1 104 ? -7.711 22.172 3.049 1 98.25 104 GLY A N 1
ATOM 782 C CA . GLY A 1 104 ? -6.328 22.156 3.498 1 98.25 104 GLY A CA 1
ATOM 783 C C . GLY A 1 104 ? -5.445 23.109 2.713 1 98.25 104 GLY A C 1
ATOM 784 O O . GLY A 1 104 ? -5.547 23.203 1.488 1 98.25 104 GLY A O 1
ATOM 785 N N . GLY A 1 105 ? -4.609 23.734 3.443 1 97.19 105 GLY A N 1
ATOM 786 C CA . GLY A 1 105 ? -3.635 24.625 2.83 1 97.19 105 GLY A CA 1
ATOM 787 C C . GLY A 1 105 ? -2.203 24.156 3.01 1 97.19 105 GLY A C 1
ATOM 788 O O . GLY A 1 105 ? -1.262 24.922 2.762 1 97.19 105 GLY A O 1
ATOM 789 N N . GLY A 1 106 ? -2.051 22.938 3.51 1 96.69 106 GLY A N 1
ATOM 790 C CA . GLY A 1 106 ? -0.715 22.391 3.652 1 96.69 106 GLY A CA 1
ATOM 791 C C . GLY A 1 106 ? -0.171 22.5 5.062 1 96.69 106 GLY A C 1
ATOM 792 O O . GLY A 1 106 ? 0.979 22.141 5.324 1 96.69 106 GLY A O 1
ATOM 793 N N . ASP A 1 107 ? -0.958 22.922 6.043 1 97.5 107 ASP A N 1
ATOM 794 C CA . ASP A 1 107 ? -0.528 23.141 7.422 1 97.5 107 ASP A CA 1
ATOM 795 C C . ASP A 1 107 ? -0.15 21.828 8.102 1 97.5 107 ASP A C 1
ATOM 797 O O . ASP A 1 107 ? -1.02 21.016 8.414 1 97.5 107 ASP A O 1
ATOM 801 N N . PRO A 1 108 ? 1.104 21.625 8.391 1 96 108 PRO A N 1
ATOM 802 C CA . PRO A 1 108 ? 1.485 20.375 9.062 1 96 108 PRO A CA 1
ATOM 803 C C . PRO A 1 108 ? 1.185 20.391 10.562 1 96 108 PRO A C 1
ATOM 805 O O . PRO A 1 108 ? 1.326 19.375 11.234 1 96 108 PRO A O 1
ATOM 808 N N . THR A 1 109 ? 0.741 21.531 11.086 1 97.56 109 THR A N 1
ATOM 809 C CA . THR A 1 109 ? 0.614 21.703 12.531 1 97.56 109 THR A CA 1
ATOM 810 C C . THR A 1 109 ? -0.83 21.484 12.977 1 97.56 109 THR A C 1
ATOM 812 O O . THR A 1 109 ? -1.119 21.453 14.172 1 97.56 109 THR A O 1
ATOM 815 N N . LEU A 1 110 ? -1.707 21.328 12 1 98.31 110 LEU A N 1
ATOM 816 C CA . LEU A 1 110 ? -3.119 21.172 12.328 1 98.31 110 LEU A CA 1
ATOM 817 C C . LEU A 1 110 ? -3.35 19.938 13.188 1 98.31 110 LEU A C 1
ATOM 819 O O . LEU A 1 110 ? -2.998 18.828 12.781 1 98.31 110 LEU A O 1
ATOM 823 N N . GLY A 1 111 ? -3.93 20.094 14.398 1 98 111 GLY A N 1
ATOM 824 C CA . GLY A 1 111 ? -4.191 18.984 15.312 1 98 111 GLY A CA 1
ATOM 825 C C . GLY A 1 111 ? -2.941 18.484 16 1 98 111 GLY A C 1
ATOM 826 O O . GLY A 1 111 ? -2.979 17.453 16.672 1 98 111 GLY A O 1
ATOM 827 N N . SER A 1 112 ? -1.804 19.125 15.805 1 97 112 SER A N 1
ATOM 828 C CA . SER A 1 112 ? -0.547 18.719 16.422 1 97 112 SER A CA 1
ATOM 829 C C . SER A 1 112 ? -0.543 19 17.922 1 97 112 SER A C 1
ATOM 831 O O . SER A 1 112 ? -1.021 20.047 18.359 1 97 112 SER A O 1
ATOM 833 N N . PRO A 1 113 ? 0.014 18.094 18.688 1 94.88 113 PRO A N 1
ATOM 834 C CA . PRO A 1 113 ? 0.099 18.359 20.125 1 94.88 113 PRO A CA 1
ATOM 835 C C . PRO A 1 113 ? 1.217 19.328 20.484 1 94.88 113 PRO A C 1
ATOM 837 O O . PRO A 1 113 ? 1.325 19.766 21.641 1 94.88 113 PRO A O 1
ATOM 840 N N . ARG A 1 114 ? 1.915 19.75 19.562 1 94.06 114 ARG A N 1
ATOM 841 C CA . ARG A 1 114 ? 3.135 20.5 19.828 1 94.06 114 ARG A CA 1
ATOM 842 C C . ARG A 1 114 ? 2.846 22 19.922 1 94.06 114 ARG A C 1
ATOM 844 O O . ARG A 1 114 ? 3.619 22.75 20.531 1 94.06 114 ARG A O 1
ATOM 851 N N . TYR A 1 115 ? 1.739 22.344 19.281 1 94.25 115 TYR A N 1
ATOM 852 C CA . TYR A 1 115 ? 1.444 23.766 19.188 1 94.25 115 TYR A CA 1
ATOM 853 C C . TYR A 1 115 ? 0.153 24.109 19.922 1 94.25 115 TYR A C 1
ATOM 855 O O . TYR A 1 115 ? -0.907 23.562 19.609 1 94.25 115 TYR A O 1
ATOM 863 N N . ALA A 1 116 ? 0.238 25.062 20.781 1 93.19 116 ALA A N 1
ATOM 864 C CA . ALA A 1 116 ? -0.893 25.391 21.656 1 93.19 116 ALA A CA 1
ATOM 865 C C . ALA A 1 116 ? -2.113 25.797 20.828 1 93.19 116 ALA A C 1
ATOM 867 O O . ALA A 1 116 ? -3.238 25.391 21.141 1 93.19 116 ALA A O 1
ATOM 868 N N . GLN A 1 117 ? -1.909 26.516 19.797 1 91.94 117 GLN A N 1
ATOM 869 C CA . GLN A 1 117 ? -3.025 27.109 19.078 1 91.94 117 GLN A CA 1
ATOM 870 C C . GLN A 1 117 ? -3.574 26.141 18.031 1 91.94 117 GLN A C 1
ATOM 872 O O . GLN A 1 117 ? -4.621 26.391 17.438 1 91.94 117 GLN A O 1
ATOM 877 N N . SER A 1 118 ? -2.826 25.016 17.797 1 94.06 118 SER A N 1
ATOM 878 C CA . SER A 1 118 ? -3.262 24.109 16.75 1 94.06 118 SER A CA 1
ATOM 879 C C . SER A 1 118 ? -3.539 22.719 17.312 1 94.06 118 SER A C 1
ATOM 881 O O . SER A 1 118 ? -3.664 21.75 16.562 1 94.06 118 SER A O 1
ATOM 883 N N . LYS A 1 119 ? -3.658 22.641 18.609 1 97.31 119 LYS A N 1
ATOM 884 C CA . LYS A 1 119 ? -3.977 21.344 19.203 1 97.31 119 LYS A CA 1
ATOM 885 C C . LYS A 1 119 ? -5.34 20.844 18.734 1 97.31 119 LYS A C 1
ATOM 887 O O . LYS A 1 119 ? -6.234 21.641 18.453 1 97.31 119 LYS A O 1
ATOM 892 N N . GLU A 1 120 ? -5.438 19.562 18.766 1 98.19 120 GLU A N 1
ATOM 893 C CA . GLU A 1 120 ? -6.645 18.906 18.266 1 98.19 120 GLU A CA 1
ATOM 894 C C . GLU A 1 120 ? -7.898 19.516 18.906 1 98.19 120 GLU A C 1
ATOM 896 O O . GLU A 1 120 ? -8.812 19.938 18.188 1 98.19 120 GLU A O 1
ATOM 901 N N . GLY A 1 121 ? -7.895 19.594 20.219 1 97.88 121 GLY A N 1
ATOM 902 C CA . GLY A 1 121 ? -9.055 20.109 20.922 1 97.88 121 GLY A CA 1
ATOM 903 C C . GLY A 1 121 ? -9.367 21.562 20.547 1 97.88 121 GLY A C 1
ATOM 904 O O . GLY A 1 121 ? -10.531 21.938 20.438 1 97.88 121 GLY A O 1
ATOM 905 N N . VAL A 1 122 ? -8.32 22.344 20.391 1 98 122 VAL A N 1
ATOM 906 C CA . VAL A 1 122 ? -8.477 23.766 20.062 1 98 122 VAL A CA 1
ATOM 907 C C . VAL A 1 122 ? -9.078 23.906 18.656 1 98 122 VAL A C 1
ATOM 909 O O . VAL A 1 122 ? -10.055 24.641 18.469 1 98 122 VAL A O 1
ATOM 912 N N . VAL A 1 123 ? -8.586 23.188 17.719 1 98.62 123 VAL A N 1
ATOM 913 C CA . VAL A 1 123 ? -9.031 23.266 16.328 1 98.62 123 VAL A CA 1
ATOM 914 C C . VAL A 1 123 ? -10.484 22.812 16.219 1 98.62 123 VAL A C 1
ATOM 916 O O . VAL A 1 123 ? -11.32 23.516 15.656 1 98.62 123 VAL A O 1
ATOM 919 N N . LEU A 1 124 ? -10.758 21.688 16.828 1 98.75 124 LEU A N 1
ATOM 920 C CA . LEU A 1 124 ? -12.102 21.125 16.75 1 98.75 124 LEU A CA 1
ATOM 921 C C . LEU A 1 124 ? -13.117 22.031 17.438 1 98.75 124 LEU A C 1
ATOM 923 O O . LEU A 1 124 ? -14.227 22.219 16.938 1 98.75 124 LEU A O 1
ATOM 927 N N . SER A 1 125 ? -12.734 22.562 18.578 1 98.31 125 SER A N 1
ATOM 928 C CA . SER A 1 125 ? -13.625 23.484 19.281 1 98.31 125 SER A CA 1
ATOM 929 C C . SER A 1 125 ? -13.914 24.719 18.438 1 98.31 125 SER A C 1
ATOM 931 O O . SER A 1 125 ? -15.055 25.188 18.391 1 98.31 125 SER A O 1
ATOM 933 N N . GLN A 1 126 ? -12.883 25.234 17.828 1 98.31 126 GLN A N 1
ATOM 934 C CA . GLN A 1 126 ? -13.062 26.391 16.969 1 98.31 126 GLN A CA 1
ATOM 935 C C . GLN A 1 126 ? -14.008 26.078 15.805 1 98.31 126 GLN A C 1
ATOM 937 O O . GLN A 1 126 ? -14.891 26.891 15.477 1 98.31 126 GLN A O 1
ATOM 942 N N . TRP A 1 127 ? -13.836 24.984 15.156 1 98.81 127 TRP A N 1
ATOM 943 C CA . TRP A 1 127 ? -14.664 24.594 14.023 1 98.81 127 TRP A CA 1
ATOM 944 C C . TRP A 1 127 ? -16.109 24.391 14.453 1 98.81 127 TRP A C 1
ATOM 946 O O . TRP A 1 127 ? -17.031 24.906 13.805 1 98.81 127 TRP A O 1
ATOM 956 N N . VAL A 1 128 ? -16.312 23.719 15.578 1 98.75 128 VAL A N 1
ATOM 957 C CA . VAL A 1 128 ? -17.672 23.469 16.062 1 98.75 128 VAL A CA 1
ATOM 958 C C . VAL A 1 128 ? -18.344 24.781 16.438 1 98.75 128 VAL A C 1
ATOM 960 O O . VAL A 1 128 ? -19.516 25 16.109 1 98.75 128 VAL A O 1
ATOM 963 N N . SER A 1 129 ? -17.625 25.641 17.125 1 98.62 129 SER A N 1
ATOM 964 C CA . SER A 1 129 ? -18.156 26.938 17.5 1 98.62 129 SER A CA 1
ATOM 965 C C . SER A 1 129 ? -18.578 27.75 16.281 1 98.62 129 SER A C 1
ATOM 967 O O . SER A 1 129 ? -19.625 28.391 16.281 1 98.62 129 SER A O 1
ATOM 969 N N . ALA A 1 130 ? -17.734 27.703 15.273 1 98.81 130 ALA A N 1
ATOM 970 C CA . ALA A 1 130 ? -18.047 28.438 14.047 1 98.81 130 ALA A CA 1
ATOM 971 C C . ALA A 1 130 ? -19.312 27.891 13.383 1 98.81 130 ALA A C 1
ATOM 973 O O . ALA A 1 130 ? -20.141 28.656 12.883 1 98.81 130 ALA A O 1
ATOM 974 N N . ILE A 1 131 ? -19.453 26.609 13.367 1 98.88 131 ILE A N 1
ATOM 975 C CA . ILE A 1 131 ? -20.609 25.953 12.773 1 98.88 131 ILE A CA 1
ATOM 976 C C . ILE A 1 131 ? -21.859 26.312 13.555 1 98.88 131 ILE A C 1
ATOM 978 O O . ILE A 1 131 ? -22.891 26.672 12.969 1 98.88 131 ILE A O 1
ATOM 982 N N . LYS A 1 132 ? -21.797 26.328 14.867 1 98.62 132 LYS A N 1
ATOM 983 C CA . LYS A 1 132 ? -22.922 26.703 15.719 1 98.62 132 LYS A CA 1
ATOM 984 C C . LYS A 1 132 ? -23.281 28.172 15.523 1 98.62 132 LYS A C 1
ATOM 986 O O . LYS A 1 132 ? -24.469 28.516 15.469 1 98.62 132 LYS A O 1
ATOM 991 N N . ALA A 1 133 ? -22.266 28.969 15.43 1 98.5 133 ALA A N 1
ATOM 992 C CA . ALA A 1 133 ? -22.484 30.406 15.281 1 98.5 133 ALA A CA 1
ATOM 993 C C . ALA A 1 133 ? -23.203 30.719 13.977 1 98.5 133 ALA A C 1
ATOM 995 O O . ALA A 1 133 ? -23.906 31.734 13.883 1 98.5 133 ALA A O 1
ATOM 996 N N . ALA A 1 134 ? -23.062 29.828 13.016 1 98.5 134 ALA A N 1
ATOM 997 C CA . ALA A 1 134 ? -23.719 30 11.727 1 98.5 134 ALA A CA 1
ATOM 998 C C . ALA A 1 134 ? -25.188 29.594 11.805 1 98.5 134 ALA A C 1
ATOM 1000 O O . ALA A 1 134 ? -25.938 29.766 10.852 1 98.5 134 ALA A O 1
ATOM 1001 N N . GLY A 1 135 ? -25.578 29.016 12.922 1 98.44 135 GLY A N 1
ATOM 1002 C CA . GLY A 1 135 ? -26.969 28.609 13.117 1 98.44 135 GLY A CA 1
ATOM 1003 C C . GLY A 1 135 ? -27.234 27.188 12.695 1 98.44 135 GLY A C 1
ATOM 1004 O O . GLY A 1 135 ? -28.391 26.781 12.578 1 98.44 135 GLY A O 1
ATOM 1005 N N . ILE A 1 136 ? -26.203 26.391 12.461 1 98.88 136 ILE A N 1
ATOM 1006 C CA . ILE A 1 136 ? -26.359 25.031 11.977 1 98.88 136 ILE A CA 1
ATOM 1007 C C . ILE A 1 136 ? -26.609 24.094 13.156 1 98.88 136 ILE A C 1
ATOM 1009 O O . ILE A 1 136 ? -25.812 24.016 14.086 1 98.88 136 ILE A O 1
ATOM 1013 N N . LYS A 1 137 ? -27.719 23.375 13.086 1 98.69 137 LYS A N 1
ATOM 1014 C CA . LYS A 1 137 ? -28.109 22.438 14.141 1 98.69 137 LYS A CA 1
ATOM 1015 C C . LYS A 1 137 ? -28.078 21 13.633 1 98.69 137 LYS A C 1
ATOM 1017 O O . LYS A 1 137 ? -28.031 20.062 14.422 1 98.69 137 LYS A O 1
ATOM 1022 N N . LYS A 1 138 ? -28.219 20.906 12.406 1 98.69 138 LYS A N 1
ATOM 1023 C CA . LYS A 1 138 ? -28.219 19.625 11.695 1 98.69 138 LYS A CA 1
ATOM 1024 C C . LYS A 1 138 ? -27.594 19.766 10.305 1 98.69 138 LYS A C 1
ATOM 1026 O O . LYS A 1 138 ? -27.734 20.828 9.672 1 98.69 138 LYS A O 1
ATOM 1031 N N . ILE A 1 139 ? -26.891 18.734 9.867 1 98.88 139 ILE A N 1
ATOM 1032 C CA . ILE A 1 139 ? -26.281 18.766 8.547 1 98.88 139 ILE A CA 1
ATOM 1033 C C . ILE A 1 139 ? -26.844 17.625 7.688 1 98.88 139 ILE A C 1
ATOM 1035 O O . ILE A 1 139 ? -26.578 16.453 7.953 1 98.88 139 ILE A O 1
ATOM 1039 N N . ASP A 1 140 ? -27.656 17.922 6.754 1 98.75 140 ASP A N 1
ATOM 1040 C CA . ASP A 1 140 ? -28.094 16.984 5.723 1 98.75 140 ASP A CA 1
ATOM 1041 C C . ASP A 1 140 ? -27.094 16.938 4.566 1 98.75 140 ASP A C 1
ATOM 1043 O O . ASP A 1 140 ? -27.375 17.469 3.484 1 98.75 140 ASP A O 1
ATOM 1047 N N . GLY A 1 141 ? -26.031 16.328 4.797 1 98.69 141 GLY A N 1
ATOM 1048 C CA . GLY A 1 141 ? -24.891 16.25 3.908 1 98.69 141 GLY A CA 1
ATOM 1049 C C . GLY A 1 141 ? -23.688 15.594 4.551 1 98.69 141 GLY A C 1
ATOM 1050 O O . GLY A 1 141 ? -23.828 14.664 5.348 1 98.69 141 GLY A O 1
ATOM 1051 N N . ARG A 1 142 ? -22.609 16.016 4.055 1 98.56 142 ARG A N 1
ATOM 1052 C CA . ARG A 1 142 ? -21.359 15.367 4.465 1 98.56 142 ARG A CA 1
ATOM 1053 C C . ARG A 1 142 ? -20.422 16.375 5.117 1 98.56 142 ARG A C 1
ATOM 1055 O O . ARG A 1 142 ? -20.594 17.594 4.953 1 98.56 142 ARG A O 1
ATOM 1062 N N . VAL A 1 143 ? -19.391 15.828 5.836 1 98.94 143 VAL A N 1
ATOM 1063 C CA . VAL A 1 143 ? -18.141 16.547 6.09 1 98.94 143 VAL A CA 1
ATOM 1064 C C . VAL A 1 143 ? -17.078 16.109 5.094 1 98.94 143 VAL A C 1
ATOM 1066 O O . VAL A 1 143 ? -16.781 14.914 4.977 1 98.94 143 VAL A O 1
ATOM 1069 N N . ILE A 1 144 ? -16.5 17.031 4.352 1 98.94 144 ILE A N 1
ATOM 1070 C CA . ILE A 1 144 ? -15.562 16.719 3.275 1 98.94 144 ILE A CA 1
ATOM 1071 C C . ILE A 1 144 ? -14.195 17.312 3.604 1 98.94 144 ILE A C 1
ATOM 1073 O O . ILE A 1 144 ? -14.07 18.516 3.846 1 98.94 144 ILE A O 1
ATOM 1077 N N . GLY A 1 145 ? -13.164 16.469 3.789 1 98.88 145 GLY A N 1
ATOM 1078 C CA . GLY A 1 145 ? -11.789 16.953 3.807 1 98.88 145 GLY A CA 1
ATOM 1079 C C . GLY A 1 145 ? -11.234 17.203 2.42 1 98.88 145 GLY A C 1
ATOM 1080 O O . GLY A 1 145 ? -11.141 16.281 1.605 1 98.88 145 GLY A O 1
ATOM 1081 N N . ASP A 1 146 ? -10.977 18.422 2.154 1 98.69 146 ASP A N 1
ATOM 1082 C CA . ASP A 1 146 ? -10.461 18.797 0.84 1 98.69 146 ASP A CA 1
ATOM 1083 C C . ASP A 1 146 ? -8.938 18.812 0.824 1 98.69 146 ASP A C 1
ATOM 1085 O O . ASP A 1 146 ? -8.312 19.719 1.365 1 98.69 146 ASP A O 1
ATOM 1089 N N . ASP A 1 147 ? -8.406 17.844 0.213 1 96.94 147 ASP A N 1
ATOM 1090 C CA . ASP A 1 147 ? -6.961 17.688 0.092 1 96.94 147 ASP A CA 1
ATOM 1091 C C . ASP A 1 147 ? -6.5 17.938 -1.344 1 96.94 147 ASP A C 1
ATOM 1093 O O . ASP A 1 147 ? -5.398 17.531 -1.726 1 96.94 147 ASP A O 1
ATOM 1097 N N . SER A 1 148 ? -7.203 18.594 -2.16 1 95.62 148 SER A N 1
ATOM 1098 C CA . SER A 1 148 ? -7.004 18.625 -3.605 1 95.62 148 SER A CA 1
ATOM 1099 C C . SER A 1 148 ? -5.852 19.547 -3.988 1 95.62 148 SER A C 1
ATOM 1101 O O . SER A 1 148 ? -5.355 19.5 -5.113 1 95.62 148 SER A O 1
ATOM 1103 N N . LEU A 1 149 ? -5.406 20.375 -3.027 1 95.44 149 LEU A N 1
ATOM 1104 C CA . LEU A 1 149 ? -4.391 21.375 -3.342 1 95.44 149 LEU A CA 1
ATOM 1105 C C . LEU A 1 149 ? -3.104 20.703 -3.814 1 95.44 149 LEU A C 1
ATOM 1107 O O . LEU A 1 149 ? -2.406 21.234 -4.684 1 95.44 149 LEU A O 1
ATOM 1111 N N . TRP A 1 150 ? -2.754 19.562 -3.227 1 93.44 150 TRP A N 1
ATOM 1112 C CA . TRP A 1 150 ? -1.467 18.938 -3.535 1 93.44 150 TRP A CA 1
ATOM 1113 C C . TRP A 1 150 ? -1.657 17.641 -4.316 1 93.44 150 TRP A C 1
ATOM 1115 O O . TRP A 1 150 ? -0.71 16.875 -4.496 1 93.44 150 TRP A O 1
ATOM 1125 N N . GLY A 1 151 ? -2.795 17.359 -4.785 1 88.75 151 GLY A N 1
ATOM 1126 C CA . GLY A 1 151 ? -3.035 16.125 -5.508 1 88.75 151 GLY A CA 1
ATOM 1127 C C . GLY A 1 151 ? -3.18 14.914 -4.594 1 88.75 151 GLY A C 1
ATOM 1128 O O . GLY A 1 151 ? -3.465 15.062 -3.402 1 88.75 151 GLY A O 1
ATOM 1129 N N . THR A 1 152 ? -2.992 13.719 -5.211 1 90.19 152 THR A N 1
ATOM 1130 C CA . THR A 1 152 ? -3.385 12.523 -4.484 1 90.19 152 THR A CA 1
ATOM 1131 C C . THR A 1 152 ? -2.156 11.711 -4.07 1 90.19 152 THR A C 1
ATOM 1133 O O . THR A 1 152 ? -2.271 10.734 -3.33 1 90.19 152 THR A O 1
ATOM 1136 N N . GLN A 1 153 ? -0.995 12.102 -4.566 1 89.12 153 GLN A N 1
ATOM 1137 C CA . GLN A 1 153 ? 0.218 11.375 -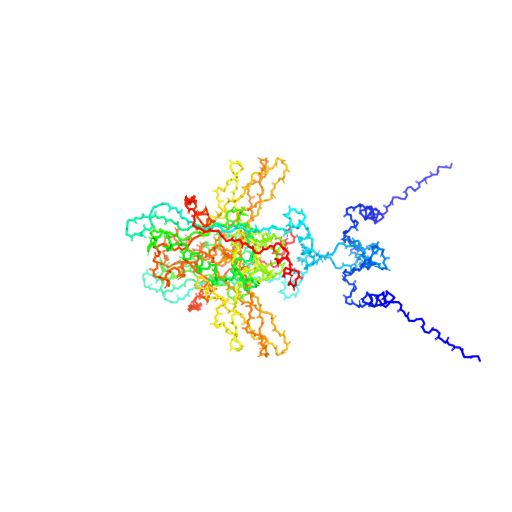4.207 1 89.12 153 GLN A CA 1
ATOM 1138 C C . GLN A 1 153 ? 0.741 11.812 -2.844 1 89.12 153 GLN A C 1
ATOM 1140 O O . GLN A 1 153 ? 1.281 12.914 -2.707 1 89.12 153 GLN A O 1
ATOM 1145 N N . SER A 1 154 ? 0.681 10.914 -1.919 1 89.12 154 SER A N 1
ATOM 1146 C CA . SER A 1 154 ? 1 11.273 -0.541 1 89.12 154 SER A CA 1
ATOM 1147 C C . SER A 1 154 ? 2.439 10.906 -0.194 1 89.12 154 SER A C 1
ATOM 1149 O O . SER A 1 154 ? 3.043 11.516 0.694 1 89.12 154 SER A O 1
ATOM 1151 N N . ALA A 1 155 ? 2.928 9.898 -0.814 1 93.31 155 ALA A N 1
ATOM 1152 C CA . ALA A 1 155 ? 4.258 9.406 -0.462 1 93.31 155 ALA A CA 1
ATOM 1153 C C . ALA A 1 155 ? 5.215 9.508 -1.646 1 93.31 155 ALA A C 1
ATOM 1155 O O . ALA A 1 155 ? 4.82 9.273 -2.791 1 93.31 155 ALA A O 1
ATOM 1156 N N . PRO A 1 156 ? 6.48 9.898 -1.34 1 91.38 156 PRO A N 1
ATOM 1157 C CA . PRO A 1 156 ? 7.477 9.898 -2.412 1 91.38 156 PRO A CA 1
ATOM 1158 C C . PRO A 1 156 ? 7.695 8.508 -3.018 1 91.38 156 PRO A C 1
ATOM 1160 O O . PRO A 1 156 ? 7.664 7.508 -2.299 1 91.38 156 PRO A O 1
ATOM 1163 N N . ASP A 1 157 ? 8.047 8.469 -4.25 1 92.25 157 ASP A N 1
ATOM 1164 C CA . ASP A 1 157 ? 8.203 7.25 -5.039 1 92.25 157 ASP A CA 1
ATOM 1165 C C . ASP A 1 157 ? 9.273 6.34 -4.445 1 92.25 157 ASP A C 1
ATOM 1167 O O . ASP A 1 157 ? 9.133 5.117 -4.457 1 92.25 157 ASP A O 1
ATOM 1171 N N . GLY A 1 158 ? 10.25 6.949 -3.912 1 91.25 158 GLY A N 1
ATOM 1172 C CA . GLY A 1 158 ? 11.445 6.207 -3.553 1 91.25 158 GLY A CA 1
ATOM 1173 C C . GLY A 1 158 ? 11.422 5.68 -2.131 1 91.25 158 GLY A C 1
ATOM 1174 O O . GLY A 1 158 ? 12.383 5.055 -1.675 1 91.25 158 GLY A O 1
ATOM 1175 N N . TRP A 1 159 ? 10.375 5.898 -1.386 1 91.62 159 TRP A N 1
ATOM 1176 C CA . TRP A 1 159 ? 10.297 5.43 -0.006 1 91.62 159 TRP A CA 1
ATOM 1177 C C . TRP A 1 159 ? 10.125 3.914 0.043 1 91.62 159 TRP A C 1
ATOM 1179 O O . TRP A 1 159 ? 9.555 3.316 -0.872 1 91.62 159 TRP A O 1
ATOM 1189 N N . LEU A 1 160 ? 10.641 3.348 1.111 1 93.44 160 LEU A N 1
ATOM 1190 C CA . LEU A 1 160 ? 10.625 1.9 1.295 1 93.44 160 LEU A CA 1
ATOM 1191 C C . LEU A 1 160 ? 9.258 1.433 1.782 1 93.44 160 LEU A C 1
ATOM 1193 O O . LEU A 1 160 ? 8.617 2.105 2.596 1 93.44 160 LEU A O 1
ATOM 1197 N N . TRP A 1 161 ? 8.914 0.218 1.409 1 94.06 161 TRP A N 1
ATOM 1198 C CA . TRP A 1 161 ? 7.672 -0.438 1.805 1 94.06 161 TRP A CA 1
ATOM 1199 C C . TRP A 1 161 ? 7.555 -0.51 3.324 1 94.06 161 TRP A C 1
ATOM 1201 O O . TRP A 1 161 ? 6.504 -0.192 3.887 1 94.06 161 TRP A O 1
ATOM 1211 N N . GLN A 1 162 ? 8.547 -0.789 3.961 1 94.31 162 GLN A N 1
ATOM 1212 C CA . GLN A 1 162 ? 8.547 -0.971 5.41 1 94.31 162 GLN A CA 1
ATOM 1213 C C . GLN A 1 162 ? 8.312 0.354 6.129 1 94.31 162 GLN A C 1
ATOM 1215 O O . GLN A 1 162 ? 7.812 0.374 7.258 1 94.31 162 GLN A O 1
ATOM 1220 N N . ASP A 1 163 ? 8.609 1.442 5.48 1 94.69 163 ASP A N 1
ATOM 1221 C CA . ASP A 1 163 ? 8.586 2.738 6.148 1 94.69 163 ASP A CA 1
ATOM 1222 C C . ASP A 1 163 ? 7.215 3.398 6.02 1 94.69 163 ASP A C 1
ATOM 1224 O O . ASP A 1 163 ? 6.801 4.164 6.895 1 94.69 163 ASP A O 1
ATOM 1228 N N . LEU A 1 164 ? 6.469 3.146 5.016 1 94.69 164 LEU A N 1
ATOM 1229 C CA . LEU A 1 164 ? 5.309 3.916 4.59 1 94.69 164 LEU A CA 1
ATOM 1230 C C . LEU A 1 164 ? 4.25 3.953 5.688 1 94.69 164 LEU A C 1
ATOM 1232 O O . LEU A 1 164 ? 3.586 4.977 5.879 1 94.69 164 LEU A O 1
ATOM 1236 N N . GLY A 1 165 ? 4.078 2.9 6.402 1 97.06 165 GLY A N 1
ATOM 1237 C CA . GLY A 1 165 ? 3.006 2.836 7.383 1 97.06 165 GLY A CA 1
ATOM 1238 C C . GLY A 1 165 ? 3.424 3.326 8.758 1 97.06 165 GLY A C 1
ATOM 1239 O O . GLY A 1 165 ? 2.617 3.334 9.688 1 97.06 165 GLY A O 1
ATOM 1240 N N . ASN A 1 166 ? 4.613 3.75 8.867 1 97.25 166 ASN A N 1
ATOM 1241 C CA . ASN A 1 166 ? 5.141 4.195 10.156 1 97.25 166 ASN A CA 1
ATOM 1242 C C . ASN A 1 166 ? 5.25 5.715 10.219 1 97.25 166 ASN A C 1
ATOM 1244 O O . ASN A 1 166 ? 5.293 6.383 9.188 1 97.25 166 ASN A O 1
ATOM 1248 N N . TYR A 1 167 ? 5.32 6.25 11.438 1 95.25 167 TYR A N 1
ATOM 1249 C CA . TYR A 1 167 ? 5.211 7.691 11.648 1 95.25 167 TYR A CA 1
ATOM 1250 C C . TYR A 1 167 ? 6.262 8.445 10.844 1 95.25 167 TYR A C 1
ATOM 1252 O O . TYR A 1 167 ? 6.008 9.547 10.359 1 95.25 167 TYR A O 1
ATOM 1260 N N . TYR A 1 168 ? 7.371 7.887 10.656 1 91.31 168 TYR A N 1
ATOM 1261 C CA . TYR A 1 168 ? 8.445 8.57 9.945 1 91.31 168 TYR A CA 1
ATOM 1262 C C . TYR A 1 168 ? 8.273 8.414 8.438 1 91.31 168 TYR A C 1
ATOM 1264 O O . TYR A 1 168 ? 9.023 9.008 7.656 1 91.31 168 TYR A O 1
ATOM 1272 N N . GLY A 1 169 ? 7.312 7.609 8.008 1 93.25 169 GLY A N 1
ATOM 1273 C CA . GLY A 1 169 ? 6.945 7.461 6.609 1 93.25 169 GLY A CA 1
ATOM 1274 C C . GLY A 1 169 ? 5.594 8.07 6.281 1 93.25 169 GLY A C 1
ATOM 1275 O O . GLY A 1 169 ? 4.949 7.668 5.312 1 93.25 169 GLY A O 1
ATOM 1276 N N . ALA A 1 170 ? 5.141 8.953 7.094 1 93.62 170 ALA A N 1
ATOM 1277 C CA . ALA A 1 170 ? 3.863 9.625 6.855 1 93.62 170 ALA A CA 1
ATOM 1278 C C . ALA A 1 170 ? 3.932 10.516 5.621 1 93.62 170 ALA A C 1
ATOM 1280 O O . ALA A 1 170 ? 4.828 11.352 5.5 1 93.62 170 ALA A O 1
ATOM 1281 N N . GLY A 1 171 ? 2.99 10.312 4.75 1 91.62 171 GLY A N 1
ATOM 1282 C CA . GLY A 1 171 ? 2.957 11.117 3.535 1 91.62 171 GLY A CA 1
ATOM 1283 C C . GLY A 1 171 ? 2.424 12.516 3.76 1 91.62 171 GLY A C 1
ATOM 1284 O O . GLY A 1 171 ? 1.841 12.805 4.805 1 91.62 171 GLY A O 1
ATOM 1285 N N . SER A 1 172 ? 2.658 13.336 2.777 1 93.19 172 SER A N 1
ATOM 1286 C CA . SER A 1 172 ? 2.15 14.703 2.828 1 93.19 172 SER A CA 1
ATOM 1287 C C . SER A 1 172 ? 0.699 14.773 2.367 1 93.19 172 SER A C 1
ATOM 1289 O O . SER A 1 172 ? 0.239 13.914 1.617 1 93.19 172 SER A O 1
ATOM 1291 N N . SER A 1 173 ? -0 15.711 2.871 1 96.19 173 SER A N 1
ATOM 1292 C CA . SER A 1 173 ? -1.376 16.016 2.494 1 96.19 173 SER A CA 1
ATOM 1293 C C . SER A 1 173 ? -1.657 17.516 2.607 1 96.19 173 SER A C 1
ATOM 1295 O O . SER A 1 173 ? -1.169 18.172 3.525 1 96.19 173 SER A O 1
ATOM 1297 N N . ALA A 1 174 ? -2.445 17.984 1.629 1 97.81 174 ALA A N 1
ATOM 1298 C CA . ALA A 1 174 ? -2.834 19.391 1.737 1 97.81 174 ALA A CA 1
ATOM 1299 C C . ALA A 1 174 ? -3.631 19.641 3.014 1 97.81 174 ALA A C 1
ATOM 1301 O O . ALA A 1 174 ? -3.631 20.75 3.545 1 97.81 174 ALA A O 1
ATOM 1302 N N . LEU A 1 175 ? -4.305 18.656 3.438 1 98.5 175 LEU A N 1
ATOM 1303 C CA . LEU A 1 175 ? -4.984 18.688 4.727 1 98.5 175 LEU A CA 1
ATOM 1304 C C . LEU A 1 175 ? -4.41 17.625 5.668 1 98.5 175 LEU A C 1
ATOM 1306 O O . LEU A 1 175 ? -4.836 16.469 5.645 1 98.5 175 LEU A O 1
ATOM 1310 N N . SER A 1 176 ? -3.439 18.078 6.449 1 97.88 176 SER A N 1
ATOM 1311 C CA . SER A 1 176 ? -2.822 17.203 7.449 1 97.88 176 SER A CA 1
ATOM 1312 C C . SER A 1 176 ? -3.615 17.219 8.75 1 97.88 176 SER A C 1
ATOM 1314 O O . SER A 1 176 ? -4.441 18.109 8.977 1 97.88 176 SER A O 1
ATOM 1316 N N . TRP A 1 177 ? -3.439 16.25 9.531 1 98.5 177 TRP A N 1
ATOM 1317 C CA . TRP A 1 177 ? -4.047 16.141 10.852 1 98.5 177 TRP A CA 1
ATOM 1318 C C . TRP A 1 177 ? -3.141 15.375 11.805 1 98.5 177 TRP A C 1
ATOM 1320 O O . TRP A 1 177 ? -2.645 14.297 11.469 1 98.5 177 TRP A O 1
ATOM 1330 N N . ARG A 1 178 ? -2.789 15.969 12.977 1 97.88 178 ARG A N 1
ATOM 1331 C CA . ARG A 1 178 ? -2.018 15.297 14.016 1 97.88 178 ARG A CA 1
ATOM 1332 C C . ARG A 1 178 ? -0.668 14.828 13.484 1 97.88 178 ARG A C 1
ATOM 1334 O O . ARG A 1 178 ? -0.287 13.672 13.68 1 97.88 178 ARG A O 1
ATOM 1341 N N . GLU A 1 179 ? -0.079 15.719 12.695 1 96.75 179 GLU A N 1
ATOM 1342 C CA . GLU A 1 179 ? 1.219 15.43 12.094 1 96.75 179 GLU A CA 1
ATOM 1343 C C . GLU A 1 179 ? 1.179 14.133 11.297 1 96.75 179 GLU A C 1
ATOM 1345 O O . GLU A 1 179 ? 2.203 13.469 11.125 1 96.75 179 GLU A O 1
ATOM 1350 N N . ASN A 1 180 ? 0.023 13.703 10.922 1 97.94 180 ASN A N 1
ATOM 1351 C CA . ASN A 1 180 ? -0.264 12.523 10.109 1 97.94 180 ASN A CA 1
ATOM 1352 C C . ASN A 1 180 ? 0.206 11.242 10.789 1 97.94 180 ASN A C 1
ATOM 1354 O O . ASN A 1 180 ? 0.759 10.359 10.133 1 97.94 180 ASN A O 1
ATOM 1358 N N . GLN A 1 181 ? -0.055 11.227 12.133 1 98.06 181 GLN A N 1
ATOM 1359 C CA . GLN A 1 181 ? 0.356 10.016 12.836 1 98.06 181 GLN A CA 1
ATOM 1360 C C . GLN A 1 181 ? -0.646 9.648 13.93 1 98.06 181 GLN A C 1
ATOM 1362 O O . GLN A 1 181 ? -1.452 10.477 14.344 1 98.06 181 GLN A O 1
ATOM 1367 N N . PHE A 1 182 ? -0.678 8.445 14.305 1 98.5 182 PHE A N 1
ATOM 1368 C CA . PHE A 1 182 ? -1.429 7.906 15.43 1 98.5 182 PHE A CA 1
ATOM 1369 C C . PHE A 1 182 ? -0.649 6.789 16.109 1 98.5 182 PHE A C 1
ATOM 1371 O O . PHE A 1 182 ? 0.392 6.355 15.617 1 98.5 182 PHE A O 1
ATOM 1378 N N . ASP A 1 183 ? -1.117 6.406 17.266 1 98.62 183 ASP A N 1
ATOM 1379 C CA . ASP A 1 183 ? -0.394 5.406 18.031 1 98.62 183 ASP A CA 1
ATOM 1380 C C . ASP A 1 183 ? -1.16 4.086 18.078 1 98.62 183 ASP A C 1
ATOM 1382 O O . ASP A 1 183 ? -2.393 4.074 18.078 1 98.62 183 ASP A O 1
ATOM 1386 N N . ILE A 1 184 ? -0.41 3.055 18.078 1 98.81 184 ILE A N 1
ATOM 1387 C CA . ILE A 1 184 ? -0.911 1.713 18.344 1 98.81 184 ILE A CA 1
ATOM 1388 C C . ILE A 1 184 ? -0.316 1.195 19.656 1 98.81 184 ILE A C 1
ATOM 1390 O O . ILE A 1 184 ? 0.887 0.935 19.734 1 98.81 184 ILE A O 1
ATOM 1394 N N . LYS A 1 185 ? -1.131 1.121 20.609 1 98.81 185 LYS A N 1
ATOM 1395 C CA . LYS A 1 185 ? -0.689 0.635 21.906 1 98.81 185 LYS A CA 1
ATOM 1396 C C . LYS A 1 185 ? -0.626 -0.889 21.938 1 98.81 185 LYS A C 1
ATOM 1398 O O . LYS A 1 185 ? -1.556 -1.562 21.484 1 98.81 185 LYS A O 1
ATOM 1403 N N . LEU A 1 186 ? 0.493 -1.376 22.438 1 98.62 186 LEU A N 1
ATOM 1404 C CA . LEU A 1 186 ? 0.761 -2.811 22.422 1 98.62 186 LEU A CA 1
ATOM 1405 C C . LEU A 1 186 ? 1.004 -3.334 23.828 1 98.62 186 LEU A C 1
ATOM 1407 O O . LEU A 1 186 ? 1.421 -2.582 24.719 1 98.62 186 LEU A O 1
ATOM 1411 N N . ARG A 1 187 ? 0.723 -4.547 24 1 98 187 ARG A N 1
ATOM 1412 C CA . ARG A 1 187 ? 1.038 -5.266 25.219 1 98 187 ARG A CA 1
ATOM 1413 C C . ARG A 1 187 ? 1.908 -6.484 24.938 1 98 187 ARG A C 1
ATOM 1415 O O . ARG A 1 187 ? 1.667 -7.211 23.969 1 98 187 ARG A O 1
ATOM 1422 N N . THR A 1 188 ? 2.934 -6.648 25.719 1 96.94 188 THR A N 1
ATOM 1423 C CA . THR A 1 188 ? 3.781 -7.828 25.594 1 96.94 188 THR A CA 1
ATOM 1424 C C . THR A 1 188 ? 2.99 -9.094 25.906 1 96.94 188 THR A C 1
ATOM 1426 O O . THR A 1 188 ? 1.974 -9.039 26.609 1 96.94 188 THR A O 1
ATOM 1429 N N . GLY A 1 189 ? 3.531 -10.148 25.359 1 95.44 189 GLY A N 1
ATOM 1430 C CA . GLY A 1 189 ? 2.908 -11.453 25.547 1 95.44 189 GLY A CA 1
ATOM 1431 C C . GLY A 1 189 ? 3.182 -12.422 24.422 1 95.44 189 GLY A C 1
ATOM 1432 O O . GLY A 1 189 ? 3.951 -12.117 23.5 1 95.44 189 GLY A O 1
ATOM 1433 N N . ASN A 1 190 ? 2.635 -13.617 24.641 1 93.94 190 ASN A N 1
ATOM 1434 C CA . ASN A 1 190 ? 2.604 -14.633 23.594 1 93.94 190 ASN A CA 1
ATOM 1435 C C . ASN A 1 190 ? 1.184 -15.133 23.328 1 93.94 190 ASN A C 1
ATOM 1437 O O . ASN A 1 190 ? 0.739 -16.094 23.953 1 93.94 190 ASN A O 1
ATOM 1441 N N . PRO A 1 191 ? 0.557 -14.438 22.344 1 93 191 PRO A N 1
ATOM 1442 C CA . PRO A 1 191 ? 1.003 -13.484 21.328 1 93 191 PRO A CA 1
ATOM 1443 C C . PRO A 1 191 ? 1.047 -12.047 21.844 1 93 191 PRO A C 1
ATOM 1445 O O . PRO A 1 191 ? 0.438 -11.742 22.875 1 93 191 PRO A O 1
ATOM 1448 N N . VAL A 1 192 ? 1.871 -11.18 21.219 1 97.75 192 VAL A N 1
ATOM 1449 C CA . VAL A 1 192 ? 1.77 -9.742 21.406 1 97.75 192 VAL A CA 1
ATOM 1450 C C . VAL A 1 192 ? 0.346 -9.281 21.094 1 97.75 192 VAL A C 1
ATOM 1452 O O . VAL A 1 192 ? -0.274 -9.75 20.141 1 97.75 192 VAL A O 1
ATOM 1455 N N . SER A 1 193 ? -0.138 -8.305 21.891 1 97.94 193 SER A N 1
ATOM 1456 C CA . SER A 1 193 ? -1.524 -7.895 21.688 1 97.94 193 SER A CA 1
ATOM 1457 C C . SER A 1 193 ? -1.621 -6.406 21.375 1 97.94 193 SER A C 1
ATOM 1459 O O . SER A 1 193 ? -0.851 -5.602 21.906 1 97.94 193 SER A O 1
ATOM 1461 N N . VAL A 1 194 ? -2.539 -6.109 20.5 1 98.19 194 VAL A N 1
ATOM 1462 C CA . VAL A 1 194 ? -2.91 -4.719 20.25 1 98.19 194 VAL A CA 1
ATOM 1463 C C . VAL A 1 194 ? -3.99 -4.293 21.25 1 98.19 194 VAL A C 1
ATOM 1465 O O . VAL A 1 194 ? -5.07 -4.883 21.297 1 98.19 194 VAL A O 1
ATOM 1468 N N . LEU A 1 195 ? -3.783 -3.27 22.016 1 98.25 195 LEU A N 1
ATOM 1469 C CA . LEU A 1 195 ? -4.727 -2.82 23.031 1 98.25 195 LEU A CA 1
ATOM 1470 C C . LEU A 1 195 ? -5.727 -1.828 22.453 1 98.25 195 LEU A C 1
ATOM 1472 O O . LEU A 1 195 ? -6.938 -1.992 22.609 1 98.25 195 LEU A O 1
ATOM 1476 N N . ARG A 1 196 ? -5.203 -0.824 21.812 1 98.31 196 ARG A N 1
ATOM 1477 C CA . ARG A 1 196 ? -6.008 0.247 21.234 1 98.31 196 ARG A CA 1
ATOM 1478 C C . ARG A 1 196 ? -5.16 1.151 20.344 1 98.31 196 ARG A C 1
ATOM 1480 O O . ARG A 1 196 ? -3.932 1.069 20.359 1 98.31 196 ARG A O 1
ATOM 1487 N N . THR A 1 197 ? -5.863 1.895 19.625 1 98.62 197 THR A N 1
ATOM 1488 C CA . THR A 1 197 ? -5.203 3.004 18.938 1 98.62 197 THR A CA 1
ATOM 1489 C C . THR A 1 197 ? -5.465 4.32 19.672 1 98.62 197 THR A C 1
ATOM 1491 O O . THR A 1 197 ? -6.465 4.449 20.375 1 98.62 197 THR A O 1
ATOM 1494 N N . VAL A 1 198 ? -4.504 5.25 19.484 1 98.19 198 VAL A N 1
ATOM 1495 C CA . VAL A 1 198 ? -4.656 6.598 20.016 1 98.19 198 VAL A CA 1
ATOM 1496 C C . VAL A 1 198 ? -4.391 7.625 18.922 1 98.19 198 VAL A C 1
ATOM 1498 O O . VAL A 1 198 ? -3.252 7.797 18.484 1 98.19 198 VAL A O 1
ATOM 1501 N N . PRO A 1 199 ? -5.375 8.445 18.516 1 97.75 199 PRO A N 1
ATOM 1502 C CA . PRO A 1 199 ? -6.777 8.32 18.922 1 97.75 199 PRO A CA 1
ATOM 1503 C C . PRO A 1 199 ? -7.422 7.031 18.422 1 97.75 199 PRO A C 1
ATOM 1505 O O . PRO A 1 199 ? -6.75 6.188 17.828 1 97.75 199 PRO A O 1
ATOM 1508 N N . ASP A 1 200 ? -8.75 6.855 18.797 1 98.06 200 ASP A N 1
ATOM 1509 C CA . ASP A 1 200 ? -9.508 5.719 18.281 1 98.06 200 ASP A CA 1
ATOM 1510 C C . ASP A 1 200 ? -9.664 5.816 16.766 1 98.06 200 ASP A C 1
ATOM 1512 O O . ASP A 1 200 ? -10.117 6.836 16.25 1 98.06 200 ASP A O 1
ATOM 1516 N N . MET A 1 201 ? -9.188 4.766 16.094 1 98.19 201 MET A N 1
ATOM 1517 C CA . MET A 1 201 ? -9.258 4.695 14.641 1 98.19 201 MET A CA 1
ATOM 1518 C C . MET A 1 201 ? -10.211 3.59 14.195 1 98.19 201 MET A C 1
ATOM 1520 O O . MET A 1 201 ? -9.781 2.574 13.648 1 98.19 201 MET A O 1
ATOM 1524 N N . PRO A 1 202 ? -11.516 3.781 14.281 1 97.81 202 PRO A N 1
ATOM 1525 C CA . PRO A 1 202 ? -12.461 2.682 14.078 1 97.81 202 PRO A CA 1
ATOM 1526 C C . PRO A 1 202 ? -12.602 2.283 12.617 1 97.81 202 PRO A C 1
ATOM 1528 O O . PRO A 1 202 ? -13.156 1.226 12.305 1 97.81 202 PRO A O 1
ATOM 1531 N N . TYR A 1 203 ? -12.156 3.066 11.766 1 97.31 203 TYR A N 1
ATOM 1532 C CA . TYR A 1 203 ? -12.305 2.789 10.344 1 97.31 203 TYR A CA 1
ATOM 1533 C C . TYR A 1 203 ? -11.109 2.004 9.812 1 97.31 203 TYR A C 1
ATOM 1535 O O . TYR A 1 203 ? -11.07 1.64 8.641 1 97.31 203 TYR A O 1
ATOM 1543 N N . LEU A 1 204 ? -10.07 1.791 10.617 1 97.62 204 LEU A N 1
ATOM 1544 C CA . LEU A 1 204 ? -8.922 0.985 10.227 1 97.62 204 LEU A CA 1
ATOM 1545 C C . LEU A 1 204 ? -9.07 -0.448 10.734 1 97.62 204 LEU A C 1
ATOM 1547 O O . LEU A 1 204 ? -9.547 -0.675 11.844 1 97.62 204 LEU A O 1
ATOM 1551 N N . THR A 1 205 ? -8.711 -1.358 9.891 1 96.81 205 THR A N 1
ATOM 1552 C CA . THR A 1 205 ? -8.547 -2.75 10.289 1 96.81 205 THR A CA 1
ATOM 1553 C C . THR A 1 205 ? -7.078 -3.061 10.562 1 96.81 205 THR A C 1
ATOM 1555 O O . THR A 1 205 ? -6.227 -2.885 9.688 1 96.81 205 THR A O 1
ATOM 1558 N N . ILE A 1 206 ? -6.793 -3.506 11.75 1 97.75 206 ILE A N 1
ATOM 1559 C CA . ILE A 1 206 ? -5.426 -3.844 12.125 1 97.75 206 ILE A CA 1
ATOM 1560 C C . ILE A 1 206 ? -5.293 -5.355 12.297 1 97.75 206 ILE A C 1
ATOM 1562 O O . ILE A 1 206 ? -5.969 -5.949 13.141 1 97.75 206 ILE A O 1
ATOM 1566 N N . ILE A 1 207 ? -4.496 -5.93 11.453 1 97.25 207 ILE A N 1
ATOM 1567 C CA . ILE A 1 207 ? -4.172 -7.348 11.539 1 97.25 207 ILE A CA 1
ATOM 1568 C C . ILE A 1 207 ? -2.83 -7.523 12.25 1 97.25 207 ILE A C 1
ATOM 1570 O O . ILE A 1 207 ? -1.789 -7.105 11.734 1 97.25 207 ILE A O 1
ATOM 1574 N N . ASN A 1 208 ? -2.85 -8.133 13.398 1 97.56 208 ASN A N 1
ATOM 1575 C CA . ASN A 1 208 ? -1.665 -8.266 14.242 1 97.56 208 ASN A CA 1
ATOM 1576 C C . ASN A 1 208 ? -0.93 -9.578 13.977 1 97.56 208 ASN A C 1
ATOM 1578 O O . ASN A 1 208 ? -1.467 -10.656 14.234 1 97.56 208 ASN A O 1
ATOM 1582 N N . GLU A 1 209 ? 0.246 -9.461 13.445 1 96.5 209 GLU A N 1
ATOM 1583 C CA . GLU A 1 209 ? 1.096 -10.625 13.203 1 96.5 209 GLU A CA 1
ATOM 1584 C C . GLU A 1 209 ? 2.41 -10.523 13.969 1 96.5 209 GLU A C 1
ATOM 1586 O O . GLU A 1 209 ? 3.377 -11.211 13.648 1 96.5 209 GLU A O 1
ATOM 1591 N N . LEU A 1 210 ? 2.439 -9.68 14.914 1 97.81 210 LEU A N 1
ATOM 1592 C CA . LEU A 1 210 ? 3.635 -9.5 15.734 1 97.81 210 LEU A CA 1
ATOM 1593 C C . LEU A 1 210 ? 3.965 -10.773 16.5 1 97.81 210 LEU A C 1
ATOM 1595 O O . LEU A 1 210 ? 3.062 -11.477 16.969 1 97.81 210 LEU A O 1
ATOM 1599 N N . LYS A 1 211 ? 5.246 -10.945 16.688 1 97.56 211 LYS A N 1
ATOM 1600 C CA . LYS A 1 211 ? 5.754 -12.039 17.516 1 97.56 211 LYS A CA 1
ATOM 1601 C C . LYS A 1 211 ? 6.516 -11.516 18.719 1 97.56 211 LYS A C 1
ATOM 1603 O O . LYS A 1 211 ? 7.082 -10.422 18.688 1 97.56 211 LYS A O 1
ATOM 1608 N N . PRO A 1 212 ? 6.484 -12.312 19.766 1 97.88 212 PRO A N 1
ATOM 1609 C CA . PRO A 1 212 ? 7.352 -11.914 20.875 1 97.88 212 PRO A CA 1
ATOM 1610 C C . PRO A 1 212 ? 8.836 -11.953 20.516 1 97.88 212 PRO A C 1
ATOM 1612 O O . PRO A 1 212 ? 9.281 -12.883 19.844 1 97.88 212 PRO A O 1
ATOM 1615 N N . GLY A 1 213 ? 9.523 -10.891 20.844 1 97.19 213 GLY A N 1
ATOM 1616 C CA . GLY A 1 213 ? 10.961 -10.852 20.672 1 97.19 213 GLY A CA 1
ATOM 1617 C C . GLY A 1 213 ? 11.727 -11.258 21.906 1 97.19 213 GLY A C 1
ATOM 1618 O O . GLY A 1 213 ? 11.164 -11.32 23 1 97.19 213 GLY A O 1
ATOM 1619 N N . THR A 1 214 ? 12.969 -11.562 21.766 1 96.19 214 THR A N 1
ATOM 1620 C CA . THR A 1 214 ? 13.812 -11.891 22.891 1 96.19 214 THR A CA 1
ATOM 1621 C C . THR A 1 214 ? 14.055 -10.664 23.766 1 96.19 214 THR A C 1
ATOM 1623 O O . THR A 1 214 ? 14.008 -9.531 23.281 1 96.19 214 THR A O 1
ATOM 1626 N N . ALA A 1 215 ? 14.258 -10.992 25.062 1 95.69 215 ALA A N 1
ATOM 1627 C CA . ALA A 1 215 ? 14.594 -9.898 25.984 1 95.69 215 ALA A CA 1
ATOM 1628 C C . ALA A 1 215 ? 15.789 -9.102 25.469 1 95.69 215 ALA A C 1
ATOM 1630 O O . ALA A 1 215 ? 16.781 -9.68 25 1 95.69 215 ALA A O 1
ATOM 1631 N N . GLY A 1 216 ? 15.656 -7.805 25.453 1 95.69 216 GLY A N 1
ATOM 1632 C CA . GLY A 1 216 ? 16.75 -6.93 25.062 1 95.69 216 GLY A CA 1
ATOM 1633 C C . GLY A 1 216 ? 16.734 -6.574 23.594 1 95.69 216 GLY A C 1
ATOM 1634 O O . GLY A 1 216 ? 17.453 -5.66 23.156 1 95.69 216 GLY A O 1
ATOM 1635 N N . SER A 1 217 ? 15.875 -7.191 22.719 1 94.81 217 SER A N 1
ATOM 1636 C CA . SER A 1 217 ? 15.883 -6.969 21.266 1 94.81 217 SER A CA 1
ATOM 1637 C C . SER A 1 217 ? 15.188 -5.66 20.906 1 94.81 217 SER A C 1
ATOM 1639 O O . SER A 1 217 ? 15.43 -5.094 19.844 1 94.81 217 SER A O 1
ATOM 1641 N N . GLY A 1 218 ? 14.297 -5.176 21.812 1 95.38 218 GLY A N 1
ATOM 1642 C CA . GLY A 1 218 ? 13.695 -3.865 21.609 1 95.38 218 GLY A CA 1
ATOM 1643 C C . GLY A 1 218 ? 12.5 -3.887 20.688 1 95.38 218 GLY A C 1
ATOM 1644 O O . GLY A 1 218 ? 11.734 -4.855 20.656 1 95.38 218 GLY A O 1
ATOM 1645 N N . ASP A 1 219 ? 12.211 -2.758 20.062 1 95.5 219 ASP A N 1
ATOM 1646 C CA . ASP A 1 219 ? 11.07 -2.518 19.188 1 95.5 219 ASP A CA 1
ATOM 1647 C C . ASP A 1 219 ? 11.438 -2.773 17.719 1 95.5 219 ASP A C 1
ATOM 1649 O O . ASP A 1 219 ? 12.094 -1.947 17.078 1 95.5 219 ASP A O 1
ATOM 1653 N N . HIS A 1 220 ? 11.078 -3.904 17.234 1 96.69 220 HIS A N 1
ATOM 1654 C CA . HIS A 1 220 ? 11.188 -4.23 15.82 1 96.69 220 HIS A CA 1
ATOM 1655 C C . HIS A 1 220 ? 9.812 -4.484 15.203 1 96.69 220 HIS A C 1
ATOM 1657 O O . HIS A 1 220 ? 9.633 -5.453 14.461 1 96.69 220 HIS A O 1
ATOM 1663 N N . ALA A 1 221 ? 8.836 -3.705 15.68 1 97.69 221 ALA A N 1
ATOM 1664 C CA . ALA A 1 221 ? 7.461 -3.789 15.195 1 97.69 221 ALA A CA 1
ATOM 1665 C C . ALA A 1 221 ? 7.18 -2.707 14.156 1 97.69 221 ALA A C 1
ATOM 1667 O O . ALA A 1 221 ? 7.477 -1.531 14.375 1 97.69 221 ALA A O 1
ATOM 1668 N N . TYR A 1 222 ? 6.629 -3.105 13.023 1 98 222 TYR A N 1
ATOM 1669 C CA . TYR A 1 222 ? 6.355 -2.184 11.93 1 98 222 TYR A CA 1
ATOM 1670 C C . TYR A 1 222 ? 4.906 -2.291 11.469 1 98 222 TYR A C 1
ATOM 1672 O O . TYR A 1 222 ? 4.34 -3.385 11.438 1 98 222 TYR A O 1
ATOM 1680 N N . ALA A 1 223 ? 4.379 -1.167 11.148 1 98.38 223 ALA A N 1
ATOM 1681 C CA . ALA A 1 223 ? 3.055 -1.118 10.531 1 98.38 223 ALA A CA 1
ATOM 1682 C C . ALA A 1 223 ? 3.158 -1.068 9.016 1 98.38 223 ALA A C 1
ATOM 1684 O O . ALA A 1 223 ? 3.773 -0.155 8.453 1 98.38 223 ALA A O 1
ATOM 1685 N N . TYR A 1 224 ? 2.604 -2.031 8.375 1 97.56 224 TYR A N 1
ATOM 1686 C CA . TYR A 1 224 ? 2.408 -2.004 6.93 1 97.56 224 TYR A CA 1
ATOM 1687 C C . TYR A 1 224 ? 1.009 -1.511 6.578 1 97.56 224 TYR A C 1
ATOM 1689 O O . TYR A 1 224 ? 0.064 -2.301 6.508 1 97.56 224 TYR A O 1
ATOM 1697 N N . LEU A 1 225 ? 0.937 -0.263 6.41 1 97.12 225 LEU A N 1
ATOM 1698 C CA . LEU A 1 225 ? -0.289 0.481 6.141 1 97.12 225 LEU A CA 1
ATOM 1699 C C . LEU A 1 225 ? -0.094 1.449 4.977 1 97.12 225 LEU A C 1
ATOM 1701 O O . LEU A 1 225 ? 0.337 2.586 5.176 1 97.12 225 LEU A O 1
ATOM 1705 N N . PRO A 1 226 ? -0.409 0.999 3.762 1 95.44 226 PRO A N 1
ATOM 1706 C CA . PRO A 1 226 ? -0.178 1.869 2.605 1 95.44 226 PRO A CA 1
ATOM 1707 C C . PRO A 1 226 ? -1.015 3.146 2.652 1 95.44 226 PRO A C 1
ATOM 1709 O O . PRO A 1 226 ? -2.105 3.152 3.23 1 95.44 226 PRO A O 1
ATOM 1712 N N . PRO A 1 227 ? -0.454 4.234 1.98 1 95.44 227 PRO A N 1
ATOM 1713 C CA . PRO A 1 227 ? -1.27 5.445 1.844 1 95.44 227 PRO A CA 1
ATOM 1714 C C . PRO A 1 227 ? -2.652 5.16 1.262 1 95.44 227 PRO A C 1
ATOM 1716 O O . PRO A 1 227 ? -2.781 4.371 0.325 1 95.44 227 PRO A O 1
ATOM 1719 N N . LEU A 1 228 ? -3.699 5.719 1.941 1 94.81 228 LEU A N 1
ATOM 1720 C CA . LEU A 1 228 ? -5.074 5.754 1.454 1 94.81 228 LEU A CA 1
ATOM 1721 C C . LEU A 1 228 ? -5.746 4.395 1.624 1 94.81 228 LEU A C 1
ATOM 1723 O O . LEU A 1 228 ? -6.852 4.176 1.125 1 94.81 228 LEU A O 1
ATOM 1727 N N . SER A 1 229 ? -5.031 3.48 2.342 1 94.69 229 SER A N 1
ATOM 1728 C CA . SER A 1 229 ? -5.613 2.186 2.674 1 94.69 229 SER A CA 1
ATOM 1729 C C . SER A 1 229 ? -6.223 2.195 4.07 1 94.69 229 SER A C 1
ATOM 1731 O O . SER A 1 229 ? -6.059 3.164 4.816 1 94.69 229 SER A O 1
ATOM 1733 N N . ASN A 1 230 ? -7.016 1.135 4.336 1 95.75 230 ASN A N 1
ATOM 1734 C CA . ASN A 1 230 ? -7.621 1.074 5.66 1 95.75 230 ASN A CA 1
ATOM 1735 C C . ASN A 1 230 ? -7.266 -0.223 6.379 1 95.75 230 ASN A C 1
ATOM 1737 O O . ASN A 1 230 ? -7.848 -0.542 7.418 1 95.75 230 ASN A O 1
ATOM 1741 N N . THR A 1 231 ? -6.348 -0.995 5.812 1 95.81 231 THR A N 1
ATOM 1742 C CA . THR A 1 231 ? -5.918 -2.23 6.457 1 95.81 231 THR A CA 1
ATOM 1743 C C . THR A 1 231 ? -4.422 -2.191 6.75 1 95.81 231 THR A C 1
ATOM 1745 O O . THR A 1 231 ? -3.613 -1.918 5.859 1 95.81 231 THR A O 1
ATOM 1748 N N . ALA A 1 232 ? -4.133 -2.438 7.953 1 97.5 232 ALA A N 1
ATOM 1749 C CA . ALA A 1 232 ? -2.744 -2.465 8.398 1 97.5 232 ALA A CA 1
ATOM 1750 C C . ALA A 1 232 ? -2.344 -3.863 8.867 1 97.5 232 ALA A C 1
ATOM 1752 O O . ALA A 1 232 ? -3.109 -4.535 9.562 1 97.5 232 ALA A O 1
ATOM 1753 N N . TYR A 1 233 ? -1.219 -4.316 8.438 1 97.5 233 TYR A N 1
ATOM 1754 C CA . TYR A 1 233 ? -0.57 -5.484 9.016 1 97.5 233 TYR A CA 1
ATOM 1755 C C . TYR A 1 233 ? 0.573 -5.078 9.938 1 97.5 233 TYR A C 1
ATOM 1757 O O . TYR A 1 233 ? 1.438 -4.289 9.555 1 97.5 233 TYR A O 1
ATOM 1765 N N . LEU A 1 234 ? 0.53 -5.547 11.156 1 98.06 234 LEU A N 1
ATOM 1766 C CA . LEU A 1 234 ? 1.654 -5.375 12.07 1 98.06 234 LEU A CA 1
ATOM 1767 C C . LEU A 1 234 ? 2.572 -6.594 12.031 1 98.06 234 LEU A C 1
ATOM 1769 O O . LEU A 1 234 ? 2.127 -7.719 12.258 1 98.06 234 LEU A O 1
ATOM 1773 N N . ARG A 1 235 ? 3.812 -6.246 11.703 1 97.44 235 ARG A N 1
ATOM 1774 C CA . ARG A 1 235 ? 4.758 -7.348 11.57 1 97.44 235 ARG A CA 1
ATOM 1775 C C . ARG A 1 235 ? 6.059 -7.047 12.312 1 97.44 235 ARG A C 1
ATOM 1777 O O . ARG A 1 235 ? 6.379 -5.883 12.562 1 97.44 235 ARG A O 1
ATOM 1784 N N . GLY A 1 236 ? 6.785 -8.109 12.633 1 97.12 236 GLY A N 1
ATOM 1785 C CA . GLY A 1 236 ? 8.047 -8 13.352 1 97.12 236 GLY A CA 1
ATOM 1786 C C . GLY A 1 236 ? 7.984 -8.586 14.75 1 97.12 236 GLY A C 1
ATOM 1787 O O . GLY A 1 236 ? 7.27 -9.555 14.992 1 97.12 236 GLY A O 1
ATOM 1788 N N . THR A 1 237 ? 8.844 -8.016 15.633 1 97.94 237 THR A N 1
ATOM 1789 C CA . THR A 1 237 ? 8.938 -8.547 16.984 1 97.94 237 THR A CA 1
ATOM 1790 C C . THR A 1 237 ? 8.82 -7.422 18.016 1 97.94 237 THR A C 1
ATOM 1792 O O . THR A 1 237 ? 9.164 -6.273 17.719 1 97.94 237 THR A O 1
ATOM 1795 N N . TRP A 1 238 ? 8.305 -7.727 19.094 1 98.06 238 TRP A N 1
ATOM 1796 C CA . TRP A 1 238 ? 8.109 -6.871 20.266 1 98.06 238 TRP A CA 1
ATOM 1797 C C . TRP A 1 238 ? 8.719 -7.512 21.5 1 98.06 238 TRP A C 1
ATOM 1799 O O . TRP A 1 238 ? 8.188 -8.492 22.031 1 98.06 238 TRP A O 1
ATOM 1809 N N . ALA A 1 239 ? 9.852 -6.934 21.906 1 97.62 239 ALA A N 1
ATOM 1810 C CA . ALA A 1 239 ? 10.633 -7.586 22.953 1 97.62 239 ALA A CA 1
ATOM 1811 C C . ALA A 1 239 ? 9.773 -7.855 24.188 1 97.62 239 ALA A C 1
ATOM 1813 O O . ALA A 1 239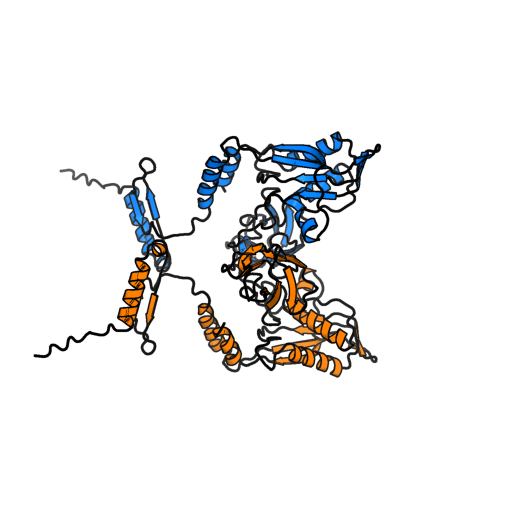 ? 8.953 -7.02 24.578 1 97.62 239 ALA A O 1
ATOM 1814 N N . THR A 1 240 ? 10.055 -8.93 24.875 1 96.38 240 THR A N 1
ATOM 1815 C CA . THR A 1 240 ? 9.242 -9.359 26.016 1 96.38 240 THR A CA 1
ATOM 1816 C C . THR A 1 240 ? 9.438 -8.422 27.203 1 96.38 240 THR A C 1
ATOM 1818 O O . THR A 1 240 ? 8.57 -8.336 28.078 1 96.38 240 THR A O 1
ATOM 1821 N N . ASP A 1 241 ? 10.562 -7.73 27.203 1 96.31 241 ASP A N 1
ATOM 1822 C CA . ASP A 1 241 ? 10.867 -6.855 28.344 1 96.31 241 ASP A CA 1
ATOM 1823 C C . ASP A 1 241 ? 10.766 -5.387 27.938 1 96.31 241 ASP A C 1
ATOM 1825 O O . ASP A 1 241 ? 11.312 -4.516 28.609 1 96.31 241 ASP A O 1
ATOM 1829 N N . ILE A 1 242 ? 10.211 -5.16 26.828 1 96.44 242 ILE A N 1
ATOM 1830 C CA . ILE A 1 242 ? 10.156 -3.797 26.312 1 96.44 242 ILE A CA 1
ATOM 1831 C C . ILE A 1 242 ? 9.328 -2.918 27.234 1 96.44 242 ILE A C 1
ATOM 1833 O O . ILE A 1 242 ? 8.297 -3.354 27.766 1 96.44 242 ILE A O 1
ATOM 1837 N N . GLN A 1 243 ? 9.742 -1.626 27.438 1 95.06 243 GLN A N 1
ATOM 1838 C CA . GLN A 1 243 ? 9.031 -0.692 28.297 1 95.06 243 GLN A CA 1
ATOM 1839 C C . GLN A 1 243 ? 8.141 0.24 27.484 1 95.06 243 GLN A C 1
ATOM 1841 O O . GLN A 1 243 ? 7.164 0.789 28 1 95.06 243 GLN A O 1
ATOM 1846 N N . LYS A 1 244 ? 8.508 0.354 26.234 1 95.12 244 LYS A N 1
ATOM 1847 C CA . LYS A 1 244 ? 7.727 1.192 25.328 1 95.12 244 LYS A CA 1
ATOM 1848 C C . LYS A 1 244 ? 6.285 0.704 25.234 1 95.12 244 LYS A C 1
ATOM 1850 O O . LYS A 1 244 ? 6.027 -0.502 25.266 1 95.12 244 LYS A O 1
ATOM 1855 N N . GLN A 1 245 ? 5.281 1.604 25.109 1 96.69 245 GLN A N 1
ATOM 1856 C CA . GLN A 1 245 ? 3.871 1.244 25.203 1 96.69 245 GLN A CA 1
ATOM 1857 C C . GLN A 1 245 ? 3.295 0.894 23.828 1 96.69 245 GLN A C 1
ATOM 1859 O O . GLN A 1 245 ? 2.158 0.427 23.734 1 96.69 245 GLN A O 1
ATOM 1864 N N . GLY A 1 246 ? 3.988 1.165 22.828 1 98.12 246 GLY A N 1
ATOM 1865 C CA . GLY A 1 246 ? 3.498 0.882 21.484 1 98.12 246 GLY A CA 1
ATOM 1866 C C . GLY A 1 246 ? 4.32 1.542 20.406 1 98.12 246 GLY A C 1
ATOM 1867 O O . GLY A 1 246 ? 5.457 1.954 20.641 1 98.12 246 GLY A O 1
ATOM 1868 N N . ILE A 1 247 ? 3.73 1.522 19.266 1 98.25 247 ILE A N 1
ATOM 1869 C CA . ILE A 1 247 ? 4.41 2.127 18.141 1 98.25 247 ILE A CA 1
ATOM 1870 C C . ILE A 1 247 ? 3.553 3.25 17.562 1 98.25 247 ILE A C 1
ATOM 1872 O O . ILE A 1 247 ? 2.359 3.346 17.859 1 98.25 247 ILE A O 1
ATOM 1876 N N . ALA A 1 248 ? 4.188 4.129 16.781 1 98.25 248 ALA A N 1
ATOM 1877 C CA . ALA A 1 248 ? 3.498 5.188 16.047 1 98.25 248 ALA A CA 1
ATOM 1878 C C . ALA A 1 248 ? 3.396 4.852 14.562 1 98.25 248 ALA A C 1
ATOM 1880 O O . ALA A 1 248 ? 4.371 4.41 13.953 1 98.25 248 ALA A O 1
ATOM 1881 N N . ALA A 1 249 ? 2.229 5.016 14.039 1 98.62 249 ALA A N 1
ATOM 1882 C CA . ALA A 1 249 ? 1.953 4.711 12.641 1 98.62 249 ALA A CA 1
ATOM 1883 C C . ALA A 1 249 ? 1.529 5.965 11.875 1 98.62 249 ALA A C 1
ATOM 1885 O O . ALA A 1 249 ? 1.237 7 12.484 1 98.62 249 ALA A O 1
ATOM 1886 N N . ALA A 1 250 ? 1.599 5.887 10.602 1 98.38 250 ALA A N 1
ATOM 1887 C CA . ALA A 1 250 ? 1.162 6.977 9.734 1 98.38 250 ALA A CA 1
ATOM 1888 C C . ALA A 1 250 ? -0.347 6.93 9.508 1 98.38 250 ALA A C 1
ATOM 1890 O O . ALA A 1 250 ? -0.92 5.855 9.32 1 98.38 250 ALA A O 1
ATOM 1891 N N . ILE A 1 251 ? -0.976 8.062 9.602 1 98.44 251 ILE A N 1
ATOM 1892 C CA . ILE A 1 251 ? -2.357 8.156 9.141 1 98.44 251 ILE A CA 1
ATOM 1893 C C . ILE A 1 251 ? -2.404 8.023 7.621 1 98.44 251 ILE A C 1
ATOM 1895 O O . ILE A 1 251 ? -1.806 8.828 6.902 1 98.44 251 ILE A O 1
ATOM 1899 N N . PRO A 1 252 ? -3.113 7.027 7.117 1 97.38 252 PRO A N 1
ATOM 1900 C CA . PRO A 1 252 ? -3.049 6.781 5.676 1 97.38 252 PRO A CA 1
ATOM 1901 C C . PRO A 1 252 ? -3.797 7.836 4.863 1 97.38 252 PRO A C 1
ATOM 1903 O O . PRO A 1 252 ? -3.49 8.047 3.686 1 97.38 252 PRO A O 1
ATOM 1906 N N . ASP A 1 253 ? -4.785 8.477 5.418 1 97.81 253 ASP A N 1
ATOM 1907 C CA . ASP A 1 253 ? -5.582 9.516 4.777 1 97.81 253 ASP A CA 1
ATOM 1908 C C . ASP A 1 253 ? -5.895 10.648 5.754 1 97.81 253 ASP A C 1
ATOM 1910 O O . ASP A 1 253 ? -6.988 10.703 6.32 1 97.81 253 ASP A O 1
ATOM 1914 N N . PRO A 1 254 ? -4.953 11.578 5.848 1 98.38 254 PRO A N 1
ATOM 1915 C CA . PRO A 1 254 ? -5.105 12.617 6.863 1 98.38 254 PRO A CA 1
ATOM 1916 C C . PRO A 1 254 ? -6.328 13.508 6.625 1 98.38 254 PRO A C 1
ATOM 1918 O O . PRO A 1 254 ? -6.949 13.977 7.582 1 98.38 254 PRO A O 1
ATOM 1921 N N . ALA A 1 255 ? -6.633 13.75 5.383 1 98.62 255 ALA A N 1
ATOM 1922 C CA . ALA A 1 255 ? -7.812 14.555 5.09 1 98.62 255 ALA A CA 1
ATOM 1923 C C . ALA A 1 255 ? -9.086 13.867 5.59 1 98.62 255 ALA A C 1
ATOM 1925 O O . ALA A 1 255 ? -9.969 14.523 6.156 1 98.62 255 ALA A O 1
ATOM 1926 N N . TYR A 1 256 ? -9.172 12.586 5.398 1 98.69 256 TYR A N 1
ATOM 1927 C CA . TYR A 1 256 ? -10.305 11.828 5.93 1 98.69 256 TYR A CA 1
ATOM 1928 C C . TYR A 1 256 ? -10.344 11.898 7.449 1 98.69 256 TYR A C 1
ATOM 1930 O O . TYR A 1 256 ? -11.414 12.07 8.039 1 98.69 256 TYR A O 1
ATOM 1938 N N . GLU A 1 257 ? -9.164 11.742 8.031 1 98.75 257 GLU A N 1
ATOM 1939 C CA . GLU A 1 257 ? -9.078 11.781 9.492 1 98.75 257 GLU A CA 1
ATOM 1940 C C . GLU A 1 257 ? -9.602 13.109 10.039 1 98.75 257 GLU A C 1
ATOM 1942 O O . GLU A 1 257 ? -10.344 13.125 11.023 1 98.75 257 GLU A O 1
ATOM 1947 N N . ALA A 1 258 ? -9.203 14.188 9.422 1 98.88 258 ALA A N 1
ATOM 1948 C CA . ALA A 1 258 ? -9.672 15.5 9.852 1 98.88 258 ALA A CA 1
ATOM 1949 C C . ALA A 1 258 ? -11.195 15.602 9.75 1 98.88 258 ALA A C 1
ATOM 1951 O O . ALA A 1 258 ? -11.859 16.062 10.688 1 98.88 258 ALA A O 1
ATOM 1952 N N . ALA A 1 259 ? -11.742 15.141 8.602 1 98.94 259 ALA A N 1
ATOM 1953 C CA . ALA A 1 259 ? -13.188 15.164 8.391 1 98.94 259 ALA A CA 1
ATOM 1954 C C . ALA A 1 259 ? -13.898 14.266 9.406 1 98.94 259 ALA A C 1
ATOM 1956 O O . ALA A 1 259 ? -14.922 14.656 9.977 1 98.94 259 ALA A O 1
ATOM 1957 N N . PHE A 1 260 ? -13.328 13.133 9.648 1 98.88 260 PHE A N 1
ATOM 1958 C CA . PHE A 1 260 ? -13.891 12.172 10.594 1 98.88 260 PHE A CA 1
ATOM 1959 C C . PHE A 1 260 ? -13.93 12.75 12 1 98.88 260 PHE A C 1
ATOM 1961 O O . PHE A 1 260 ? -14.938 12.625 12.695 1 98.88 260 PHE A O 1
ATOM 1968 N N . ARG A 1 261 ? -12.82 13.398 12.422 1 98.88 261 ARG A N 1
ATOM 1969 C CA . ARG A 1 261 ? -12.734 13.953 13.766 1 98.88 261 ARG A CA 1
ATOM 1970 C C . ARG A 1 261 ? -13.727 15.094 13.945 1 98.88 261 ARG A C 1
ATOM 1972 O O . ARG A 1 261 ? -14.328 15.234 15.016 1 98.88 261 ARG A O 1
ATOM 1979 N N . LEU A 1 262 ? -13.844 15.891 12.938 1 98.88 262 LEU A N 1
ATOM 1980 C CA . LEU A 1 262 ? -14.844 16.953 13.039 1 98.88 262 LEU A CA 1
ATOM 1981 C C . LEU A 1 262 ? -16.25 16.375 13.141 1 98.88 262 LEU A C 1
ATOM 1983 O O . LEU A 1 262 ? -17.031 16.797 13.992 1 98.88 262 LEU A O 1
ATOM 1987 N N . GLN A 1 263 ? -16.578 15.406 12.289 1 98.81 263 GLN A N 1
ATOM 1988 C CA . GLN A 1 263 ? -17.906 14.812 12.336 1 98.81 263 GLN A CA 1
ATOM 1989 C C . GLN A 1 263 ? -18.172 14.18 13.695 1 98.81 263 GLN A C 1
ATOM 1991 O O . GLN A 1 263 ? -19.266 14.328 14.25 1 98.81 263 GLN A O 1
ATOM 1996 N N . ASP A 1 264 ? -17.219 13.422 14.148 1 98.44 264 ASP A N 1
ATOM 1997 C CA . ASP A 1 264 ? -17.344 12.789 15.461 1 98.44 264 ASP A CA 1
ATOM 1998 C C . ASP A 1 264 ? -17.625 13.836 16.547 1 98.44 264 ASP A C 1
ATOM 2000 O O . ASP A 1 264 ? -18.484 13.633 17.406 1 98.44 264 ASP A O 1
ATOM 2004 N N . THR A 1 265 ? -16.891 14.945 16.5 1 98.69 265 THR A N 1
ATOM 2005 C CA . THR A 1 265 ? -17.047 16.016 17.469 1 98.69 265 THR A CA 1
ATOM 2006 C C . THR A 1 265 ? -18.406 16.688 17.328 1 98.69 265 THR A C 1
ATOM 2008 O O . THR A 1 265 ? -19.047 17.016 18.328 1 98.69 265 THR A O 1
ATOM 2011 N N . LEU A 1 266 ? -18.875 16.875 16.109 1 98.81 266 LEU A N 1
ATOM 2012 C CA . LEU A 1 266 ? -20.188 17.438 15.852 1 98.81 266 LEU A CA 1
ATOM 2013 C C . LEU A 1 266 ? -21.281 16.547 16.453 1 98.81 266 LEU A C 1
ATOM 2015 O O . LEU A 1 266 ? -22.188 17.047 17.125 1 98.81 266 LEU A O 1
ATOM 2019 N N . THR A 1 267 ? -21.109 15.305 16.234 1 97.88 267 THR A N 1
ATOM 2020 C CA . THR A 1 267 ? -22.078 14.359 16.766 1 97.88 267 THR A CA 1
ATOM 2021 C C . THR A 1 267 ? -22.141 14.445 18.281 1 97.88 267 THR A C 1
ATOM 2023 O O . THR A 1 267 ? -23.219 14.477 18.875 1 97.88 267 THR A O 1
ATOM 2026 N N . LYS A 1 268 ? -21.031 14.539 18.891 1 97.56 268 LYS A N 1
ATOM 2027 C CA . LYS A 1 268 ? -20.953 14.648 20.344 1 97.56 268 LYS A CA 1
ATOM 2028 C C . LYS A 1 268 ? -21.531 15.961 20.828 1 97.56 268 LYS A C 1
ATOM 2030 O O . LYS A 1 268 ? -22.031 16.047 21.953 1 97.56 268 LYS A O 1
ATOM 2035 N N . ALA A 1 269 ? -21.484 16.953 20.031 1 97.88 269 ALA A N 1
ATOM 2036 C CA . ALA A 1 269 ? -22.016 18.266 20.359 1 97.88 269 ALA A CA 1
ATOM 2037 C C . ALA A 1 269 ? -23.5 18.359 20.031 1 97.88 269 ALA A C 1
ATOM 2039 O O . ALA A 1 269 ? -24.109 19.422 20.172 1 97.88 269 ALA A O 1
ATOM 2040 N N . GLY A 1 270 ? -24.062 17.281 19.5 1 97.94 270 GLY A N 1
ATOM 2041 C CA . GLY A 1 270 ? -25.484 17.25 19.25 1 97.94 270 GLY A CA 1
ATOM 2042 C C . GLY A 1 270 ? -25.859 17.688 17.844 1 97.94 270 GLY A C 1
ATOM 2043 O O . GLY A 1 270 ? -27.031 17.906 17.562 1 97.94 270 GLY A O 1
ATOM 2044 N N . ILE A 1 271 ? -24.906 17.875 16.984 1 98.75 271 ILE A N 1
ATOM 2045 C CA . ILE A 1 271 ? -25.156 18.234 15.594 1 98.75 271 ILE A CA 1
ATOM 2046 C C . ILE A 1 271 ? -25.031 16.984 14.719 1 98.75 271 ILE A C 1
ATOM 2048 O O . ILE A 1 271 ? -23.922 16.531 14.438 1 98.75 271 ILE A O 1
ATOM 2052 N N . LYS A 1 272 ? -26.094 16.469 14.266 1 98.19 272 LYS A N 1
ATOM 2053 C CA . LYS A 1 272 ? -26.125 15.242 13.477 1 98.19 272 LYS A CA 1
ATOM 2054 C C . LYS A 1 272 ? -25.703 15.508 12.031 1 98.19 272 LYS A C 1
ATOM 2056 O O . LYS A 1 272 ? -26.109 16.516 11.445 1 98.19 272 LYS A O 1
ATOM 2061 N N . VAL A 1 273 ? -24.938 14.695 11.508 1 98.75 273 VAL A N 1
ATOM 2062 C CA . VAL A 1 273 ? -24.547 14.711 10.109 1 98.75 273 VAL A CA 1
ATOM 2063 C C . VAL A 1 273 ? -25.109 13.477 9.398 1 98.75 273 VAL A C 1
ATOM 2065 O O . VAL A 1 273 ? -24.875 12.352 9.844 1 98.75 273 VAL A O 1
ATOM 2068 N N . SER A 1 274 ? -25.766 13.555 8.289 1 98.62 274 SER A N 1
ATOM 2069 C CA . SER A 1 274 ? -26.547 12.469 7.719 1 98.62 274 SER A CA 1
ATOM 2070 C C . SER A 1 274 ? -25.672 11.477 6.965 1 98.62 274 SER A C 1
ATOM 2072 O O . SER A 1 274 ? -25.953 10.281 6.941 1 98.62 274 SER A O 1
ATOM 2074 N N . GLU A 1 275 ? -24.641 11.969 6.348 1 98.44 275 GLU A N 1
ATOM 2075 C CA . GLU A 1 275 ? -23.797 11.102 5.527 1 98.44 275 GLU A CA 1
ATOM 2076 C C . GLU A 1 275 ? -22.438 10.891 6.176 1 98.44 275 GLU A C 1
ATOM 2078 O O . GLU A 1 275 ? -22.062 11.617 7.094 1 98.44 275 GLU A O 1
ATOM 2083 N N . VAL A 1 276 ? -21.672 9.891 5.715 1 98.38 276 VAL A N 1
ATOM 2084 C CA . VAL A 1 276 ? -20.344 9.594 6.238 1 98.38 276 VAL A CA 1
ATOM 2085 C C . VAL A 1 276 ? -19.328 10.609 5.695 1 98.38 276 VAL A C 1
ATOM 2087 O O . VAL A 1 276 ? -19.531 11.172 4.617 1 98.38 276 VAL A O 1
ATOM 2090 N N . PRO A 1 277 ? -18.266 10.875 6.48 1 98.75 277 PRO A N 1
ATOM 2091 C CA . PRO A 1 277 ? -17.234 11.781 5.961 1 98.75 277 PRO A CA 1
ATOM 2092 C C . PRO A 1 277 ? -16.562 11.234 4.699 1 98.75 277 PRO A C 1
ATOM 2094 O O . PRO A 1 277 ? -16.516 10.023 4.492 1 98.75 277 PRO A O 1
ATOM 2097 N N . VAL A 1 278 ? -16.062 12.109 3.861 1 98.5 278 VAL A N 1
ATOM 2098 C CA . VAL A 1 278 ? -15.367 11.766 2.625 1 98.5 278 VAL A CA 1
ATOM 2099 C C . VAL A 1 278 ? -14.281 12.805 2.332 1 98.5 278 VAL A C 1
ATOM 2101 O O . VAL A 1 278 ? -14.156 13.797 3.055 1 98.5 278 VAL A O 1
ATOM 2104 N N . THR A 1 279 ? -13.461 12.562 1.433 1 98.38 279 THR A N 1
ATOM 2105 C CA . THR A 1 279 ? -12.484 13.539 0.961 1 98.38 279 THR A CA 1
ATOM 2106 C C . THR A 1 279 ? -12.75 13.906 -0.498 1 98.38 279 THR A C 1
ATOM 2108 O O . THR A 1 279 ? -13.438 13.172 -1.21 1 98.38 279 THR A O 1
ATOM 2111 N N . THR A 1 280 ? -12.219 15.039 -0.884 1 97.75 280 THR A N 1
ATOM 2112 C CA . THR A 1 280 ? -12.297 15.414 -2.291 1 97.75 280 THR A CA 1
ATOM 2113 C C . THR A 1 280 ? -11.641 14.344 -3.17 1 97.75 280 THR A C 1
ATOM 2115 O O . THR A 1 280 ? -12.148 14.039 -4.254 1 97.75 280 THR A O 1
ATOM 2118 N N . ARG A 1 281 ? -10.57 13.805 -2.699 1 96.06 281 ARG A N 1
ATOM 2119 C CA . ARG A 1 281 ? -9.906 12.734 -3.432 1 96.06 281 ARG A CA 1
ATOM 2120 C C . ARG A 1 281 ? -10.852 11.555 -3.656 1 96.06 281 ARG A C 1
ATOM 2122 O O . ARG A 1 281 ? -10.93 11.016 -4.762 1 96.06 281 ARG A O 1
ATOM 2129 N N . GLN A 1 282 ? -11.516 11.117 -2.633 1 96.38 282 GLN A N 1
ATOM 2130 C CA . GLN A 1 282 ? -12.422 9.977 -2.715 1 96.38 282 GLN A CA 1
ATOM 2131 C C . GLN A 1 282 ? -13.578 10.258 -3.676 1 96.38 282 GLN A C 1
ATOM 2133 O O . GLN A 1 282 ? -13.984 9.383 -4.441 1 96.38 282 GLN A O 1
ATOM 2138 N N . LEU A 1 283 ? -14.109 11.484 -3.615 1 97.38 283 LEU A N 1
ATOM 2139 C CA . LEU A 1 283 ? -15.172 11.875 -4.535 1 97.38 283 LEU A CA 1
ATOM 2140 C C . LEU A 1 283 ? -14.688 11.828 -5.98 1 97.38 283 LEU A C 1
ATOM 2142 O O . LEU A 1 283 ? -15.367 11.273 -6.848 1 97.38 283 LEU A O 1
ATOM 2146 N N . SER A 1 284 ? -13.492 12.383 -6.188 1 94.88 284 SER A N 1
ATOM 2147 C CA . SER A 1 284 ? -12.922 12.391 -7.527 1 94.88 284 SER A CA 1
ATOM 2148 C C . SER A 1 284 ? -12.664 10.977 -8.031 1 94.88 284 SER A C 1
ATOM 2150 O O . SER A 1 284 ? -12.969 10.656 -9.18 1 94.88 284 SER A O 1
ATOM 2152 N N . ALA A 1 285 ? -12.133 10.172 -7.176 1 92.62 285 ALA A N 1
ATOM 2153 C CA . ALA A 1 285 ? -11.844 8.789 -7.531 1 92.62 285 ALA A CA 1
ATOM 2154 C C . ALA A 1 285 ? -13.125 8.047 -7.914 1 92.62 285 ALA A C 1
ATOM 2156 O O . ALA A 1 285 ? -13.102 7.172 -8.789 1 92.62 285 ALA A O 1
ATOM 2157 N N . ALA A 1 286 ? -14.203 8.375 -7.34 1 94.19 286 ALA A N 1
ATOM 2158 C CA . ALA A 1 286 ? -15.484 7.734 -7.602 1 94.19 286 ALA A CA 1
ATOM 2159 C C . ALA A 1 286 ? -16.234 8.43 -8.734 1 94.19 286 ALA A C 1
ATOM 2161 O O . ALA A 1 286 ? -17.375 8.086 -9.039 1 94.19 286 ALA A O 1
ATOM 2162 N N . LYS A 1 287 ? -15.625 9.453 -9.289 1 93.5 287 LYS A N 1
ATOM 2163 C CA . LYS A 1 287 ? -16.203 10.234 -10.375 1 93.5 287 LYS A CA 1
ATOM 2164 C C . LYS A 1 287 ? -17.5 10.914 -9.938 1 93.5 287 LYS A C 1
ATOM 2166 O O . LYS A 1 287 ? -18.469 10.977 -10.703 1 93.5 287 LYS A O 1
ATOM 2171 N N . LEU A 1 288 ? -17.531 11.328 -8.695 1 96.44 288 LEU A N 1
ATOM 2172 C CA . LEU A 1 288 ? -18.641 12.102 -8.141 1 96.44 288 LEU A CA 1
ATOM 2173 C C . LEU A 1 288 ? -18.312 13.586 -8.125 1 96.44 288 LEU A C 1
ATOM 2175 O O . LEU A 1 288 ? -17.141 13.969 -8.117 1 96.44 288 LEU A O 1
ATOM 2179 N N . PRO A 1 289 ? -19.328 14.414 -8.07 1 96.19 289 PRO A N 1
ATOM 2180 C CA . PRO A 1 289 ? -19.078 15.859 -8.039 1 96.19 289 PRO A CA 1
ATOM 2181 C C . PRO A 1 289 ? -18.359 16.297 -6.758 1 96.19 289 PRO A C 1
ATOM 2183 O O . PRO A 1 289 ? -18.656 15.789 -5.676 1 96.19 289 PRO A O 1
ATOM 2186 N N . VAL A 1 290 ? -17.453 17.172 -6.938 1 95.88 290 VAL A N 1
ATOM 2187 C CA . VAL A 1 290 ? -16.75 17.797 -5.828 1 95.88 290 VAL A CA 1
ATOM 2188 C C . VAL A 1 290 ? -17.328 19.203 -5.582 1 95.88 290 VAL A C 1
ATOM 2190 O O . VAL A 1 290 ? -17.156 20.094 -6.402 1 95.88 290 VAL A O 1
ATOM 2193 N N . PRO A 1 291 ? -17.938 19.391 -4.473 1 96.69 291 PRO A N 1
ATOM 2194 C CA . PRO A 1 291 ? -18.547 20.703 -4.238 1 96.69 291 PRO A CA 1
ATOM 2195 C C . PRO A 1 291 ? -17.516 21.781 -3.928 1 96.69 291 PRO A C 1
ATOM 2197 O O . PRO A 1 291 ? -16.484 21.5 -3.32 1 96.69 291 PRO A O 1
ATOM 2200 N N . GLU A 1 292 ? -17.906 22.969 -4.293 1 96 292 GLU A N 1
ATOM 2201 C CA . GLU A 1 292 ? -17.094 24.141 -3.973 1 96 292 GLU A CA 1
ATOM 2202 C C . GLU A 1 292 ? -17.625 24.859 -2.736 1 96 292 GLU A C 1
ATOM 2204 O O . GLU A 1 292 ? -18.828 24.984 -2.555 1 96 292 GLU A O 1
ATOM 2209 N N . LEU A 1 293 ? -16.641 25.312 -2.01 1 97.5 293 LEU A N 1
ATOM 2210 C CA . LEU A 1 293 ? -17 26.078 -0.83 1 97.5 293 LEU A CA 1
ATOM 2211 C C . LEU A 1 293 ? -17.828 27.297 -1.219 1 97.5 293 LEU A C 1
ATOM 2213 O O . LEU A 1 293 ? -17.469 28.031 -2.146 1 97.5 293 LEU A O 1
ATOM 2217 N N . GLN A 1 294 ? -18.938 27.578 -0.562 1 98.19 294 GLN A N 1
ATOM 2218 C CA . GLN A 1 294 ? -19.812 28.719 -0.874 1 98.19 294 GLN A CA 1
ATOM 2219 C C . GLN A 1 294 ? -19.766 29.766 0.228 1 98.19 294 GLN A C 1
ATOM 2221 O O . GLN A 1 294 ? -19.766 30.969 -0.053 1 98.19 294 GLN A O 1
ATOM 2226 N N . GLN A 1 295 ? -19.703 29.297 1.496 1 98.5 295 GLN A N 1
ATOM 2227 C CA . GLN A 1 295 ? -19.656 30.203 2.635 1 98.5 295 GLN A CA 1
ATOM 2228 C C . GLN A 1 295 ? -18.531 29.828 3.598 1 98.5 295 GLN A C 1
ATOM 2230 O O . GLN A 1 295 ? -18.531 28.734 4.168 1 98.5 295 GLN A O 1
ATOM 2235 N N . LYS A 1 296 ? -17.625 30.734 3.799 1 98.62 296 LYS A N 1
ATOM 2236 C CA . LYS A 1 296 ? -16.531 30.531 4.75 1 98.62 296 LYS A CA 1
ATOM 2237 C C . LYS A 1 296 ? -17 30.766 6.184 1 98.62 296 LYS A C 1
ATOM 2239 O O . LYS A 1 296 ? -17.719 31.734 6.453 1 98.62 296 LYS A O 1
ATOM 2244 N N . LEU A 1 297 ? -16.609 29.906 7.062 1 98.69 297 LEU A N 1
ATOM 2245 C CA . LEU A 1 297 ? -17 30.047 8.453 1 98.69 297 LEU A CA 1
ATOM 2246 C C . LEU A 1 297 ? -15.789 30.344 9.336 1 98.69 297 LEU A C 1
ATOM 2248 O O . LEU A 1 297 ? -15.906 31.016 10.359 1 98.69 297 LEU A O 1
ATOM 2252 N N . SER A 1 298 ? -14.648 29.719 9.031 1 97.94 298 SER A N 1
ATOM 2253 C CA . SER A 1 298 ? -13.484 29.781 9.914 1 97.94 298 SER A CA 1
ATOM 2254 C C . SER A 1 298 ? -12.188 29.641 9.125 1 97.94 298 SER A C 1
ATOM 2256 O O . SER A 1 298 ? -12.164 28.984 8.078 1 97.94 298 SER A O 1
ATOM 2258 N N . THR A 1 299 ? -11.211 30.297 9.547 1 98.12 299 THR A N 1
ATOM 2259 C CA . THR A 1 299 ? -9.844 30.109 9.062 1 98.12 299 THR A CA 1
ATOM 2260 C C . THR A 1 299 ? -8.883 29.922 10.227 1 98.12 299 THR A C 1
ATOM 2262 O O . THR A 1 299 ? -8.836 30.734 11.148 1 98.12 299 THR A O 1
ATOM 2265 N N . ILE A 1 300 ? -8.211 28.859 10.195 1 97.81 300 ILE A N 1
ATOM 2266 C CA . ILE A 1 300 ? -7.168 28.609 11.188 1 97.81 300 ILE A CA 1
ATOM 2267 C C . ILE A 1 300 ? -5.797 28.922 10.586 1 97.81 300 ILE A C 1
ATOM 2269 O O . ILE A 1 300 ? -5.488 28.484 9.477 1 97.81 300 ILE A O 1
ATOM 2273 N N . THR A 1 301 ? -5.031 29.688 11.328 1 97.38 301 THR A N 1
ATOM 2274 C CA . THR A 1 301 ? -3.68 30.047 10.914 1 97.38 301 THR A CA 1
ATOM 2275 C C . THR A 1 301 ? -2.641 29.266 11.719 1 97.38 301 THR A C 1
ATOM 2277 O O . THR A 1 301 ? -2.768 29.125 12.93 1 97.38 301 THR A O 1
ATOM 2280 N N . SER A 1 302 ? -1.705 28.766 11 1 97.75 302 SER A N 1
ATOM 2281 C CA . SER A 1 302 ? -0.646 28.016 11.656 1 97.75 302 SER A CA 1
ATOM 2282 C C . SER A 1 302 ? 0.28 28.938 12.445 1 97.75 302 SER A C 1
ATOM 2284 O O . SER A 1 302 ? 0.217 30.156 12.305 1 97.75 302 SER A O 1
ATOM 2286 N N . PRO A 1 303 ? 1.139 28.328 13.32 1 96.75 303 PRO A N 1
ATOM 2287 C CA . PRO A 1 303 ? 2.289 29.109 13.781 1 96.75 303 PRO A CA 1
ATOM 2288 C C . PRO A 1 303 ? 3.164 29.609 12.633 1 96.75 303 PRO A C 1
ATOM 2290 O O . PRO A 1 303 ? 3.039 29.125 11.5 1 96.75 303 PRO A O 1
ATOM 2293 N N . ALA A 1 304 ? 3.979 30.578 13.016 1 96.19 304 ALA A N 1
ATOM 2294 C CA . ALA A 1 304 ? 4.883 31.094 11.992 1 96.19 304 ALA A CA 1
ATOM 2295 C C . ALA A 1 304 ? 5.961 30.062 11.648 1 96.19 304 ALA A C 1
ATOM 2297 O O . ALA A 1 304 ? 6.219 29.141 12.422 1 96.19 304 ALA A O 1
ATOM 2298 N N . LEU A 1 305 ? 6.555 30.203 10.523 1 95.75 305 LEU A N 1
ATOM 2299 C CA . LEU A 1 305 ? 7.488 29.25 9.938 1 95.75 305 LEU A CA 1
ATOM 2300 C C . LEU A 1 305 ? 8.625 28.938 10.914 1 95.75 305 LEU A C 1
ATOM 2302 O O . LEU A 1 305 ? 9.016 27.781 11.062 1 95.75 305 LEU A O 1
ATOM 2306 N N . PRO A 1 306 ? 9.172 29.906 11.688 1 94.44 306 PRO A N 1
ATOM 2307 C CA . PRO A 1 306 ? 10.266 29.578 12.609 1 94.44 306 PRO A CA 1
ATOM 2308 C C . PRO A 1 306 ? 9.836 28.578 13.688 1 94.44 306 PRO A C 1
ATOM 2310 O O . PRO A 1 306 ? 10.625 27.719 14.07 1 94.44 306 PRO A O 1
ATOM 2313 N N . GLU A 1 307 ? 8.625 28.734 14.117 1 95 307 GLU A N 1
ATOM 2314 C CA . GLU A 1 307 ? 8.117 27.812 15.133 1 95 307 GLU A CA 1
ATOM 2315 C C . GLU A 1 307 ? 7.953 26.406 14.57 1 95 307 GLU A C 1
ATOM 2317 O O . GLU A 1 307 ? 8.242 25.422 15.25 1 95 307 GLU A O 1
ATOM 2322 N N . ILE A 1 308 ? 7.496 26.344 13.383 1 94.88 308 ILE A N 1
ATOM 2323 C CA . ILE A 1 308 ? 7.305 25.062 12.719 1 94.88 308 ILE A CA 1
ATOM 2324 C C . ILE A 1 308 ? 8.656 24.391 12.492 1 94.88 308 ILE A C 1
ATOM 2326 O O . ILE A 1 308 ? 8.836 23.219 12.828 1 94.88 308 ILE A O 1
ATOM 2330 N N . VAL A 1 309 ? 9.617 25.125 12.023 1 91.94 309 VAL A N 1
ATOM 2331 C CA . VAL A 1 309 ? 10.93 24.609 11.656 1 91.94 309 VAL A CA 1
ATOM 2332 C C . VAL A 1 309 ? 11.68 24.188 12.914 1 91.94 309 VAL A C 1
ATOM 2334 O O . VAL A 1 309 ? 12.453 23.219 12.891 1 91.94 309 VAL A O 1
ATOM 2337 N N . TYR A 1 310 ? 11.484 24.891 14.008 1 90.19 310 TYR A N 1
ATOM 2338 C CA . TYR A 1 310 ? 12.109 24.516 15.273 1 90.19 310 TYR A CA 1
ATOM 2339 C C . TYR A 1 310 ? 11.867 23.047 15.594 1 90.19 310 TYR A C 1
ATOM 2341 O O . TYR A 1 310 ? 12.812 22.312 15.867 1 90.19 310 TYR A O 1
ATOM 2349 N N . TRP A 1 311 ? 10.664 22.641 15.477 1 87.81 311 TRP A N 1
ATOM 2350 C CA . TRP A 1 311 ? 10.328 21.266 15.812 1 87.81 311 TRP A CA 1
ATOM 2351 C C . TRP A 1 311 ? 10.742 20.312 14.695 1 87.81 311 TRP A C 1
ATOM 2353 O O . TRP A 1 311 ? 11.148 19.172 14.953 1 87.81 311 TRP A O 1
ATOM 2363 N N . LEU A 1 312 ? 10.609 20.75 13.438 1 87 312 LEU A N 1
ATOM 2364 C CA . LEU A 1 312 ? 11.062 19.938 12.312 1 87 312 LEU A CA 1
ATOM 2365 C C . LEU A 1 312 ? 12.516 19.516 12.492 1 87 312 LEU A C 1
ATOM 2367 O O . LEU A 1 312 ? 12.867 18.359 12.258 1 87 312 LEU A O 1
ATOM 2371 N N . ASN A 1 313 ? 13.281 20.453 12.961 1 83.94 313 ASN A N 1
ATOM 2372 C CA . ASN A 1 313 ? 14.719 20.203 13.039 1 83.94 313 ASN A CA 1
ATOM 2373 C C . ASN A 1 313 ? 15.086 19.422 14.297 1 83.94 313 ASN A C 1
ATOM 2375 O O . ASN A 1 313 ? 16.234 19.016 14.469 1 83.94 313 ASN A O 1
ATOM 2379 N N . LYS A 1 314 ? 14.25 19.203 15.242 1 76.44 314 LYS A N 1
ATOM 2380 C CA . LYS A 1 314 ? 14.523 18.438 16.453 1 76.44 314 LYS A CA 1
ATOM 2381 C C . LYS A 1 314 ? 14.094 16.984 16.297 1 76.44 314 LYS A C 1
ATOM 2383 O O . LYS A 1 314 ? 14.461 16.125 17.094 1 76.44 314 LYS A O 1
ATOM 2388 N N . LYS A 1 315 ? 13.352 16.703 15.352 1 65.25 315 LYS A N 1
ATOM 2389 C CA . LYS A 1 315 ? 12.859 15.344 15.156 1 65.25 315 LYS A CA 1
ATOM 2390 C C . LYS A 1 315 ? 13.242 14.812 13.781 1 65.25 315 LYS A C 1
ATOM 2392 O O . LYS A 1 315 ? 13.312 15.578 12.812 1 65.25 315 LYS A O 1
ATOM 2397 N N . MET B 1 1 ? 64.125 -2.102 -44.688 1 33.16 1 MET B N 1
ATOM 2398 C CA . MET B 1 1 ? 63.844 -2.281 -43.25 1 33.16 1 MET B CA 1
ATOM 2399 C C . MET B 1 1 ? 62.406 -1.884 -42.938 1 33.16 1 MET B C 1
ATOM 2401 O O . MET B 1 1 ? 62.094 -0.695 -42.875 1 33.16 1 MET B O 1
ATOM 2405 N N . LEU B 1 2 ? 61.438 -2.699 -43.344 1 41.25 2 LEU B N 1
ATOM 2406 C CA . LEU B 1 2 ? 60 -2.549 -43.125 1 41.25 2 LEU B CA 1
ATOM 2407 C C . LEU B 1 2 ? 59.688 -2.652 -41.625 1 41.25 2 LEU B C 1
ATOM 2409 O O . LEU B 1 2 ? 59.906 -3.699 -41 1 41.25 2 LEU B O 1
ATOM 2413 N N . SER B 1 3 ? 59.812 -1.575 -40.875 1 42.28 3 SER B N 1
ATOM 2414 C CA . SER B 1 3 ? 59.312 -1.481 -39.5 1 42.28 3 SER B CA 1
ATOM 2415 C C . SER B 1 3 ? 57.844 -1.896 -39.406 1 42.28 3 SER B C 1
ATOM 2417 O O . SER B 1 3 ? 56.969 -1.273 -40.031 1 42.28 3 SER B O 1
ATOM 2419 N N . HIS B 1 4 ? 57.594 -3.162 -39.469 1 44.31 4 HIS B N 1
ATOM 2420 C CA . HIS B 1 4 ? 56.281 -3.586 -39.062 1 44.31 4 HIS B CA 1
ATOM 2421 C C . HIS B 1 4 ? 55.906 -3.02 -37.688 1 44.31 4 HIS B C 1
ATOM 2423 O O . HIS B 1 4 ? 56.562 -3.336 -36.688 1 44.31 4 HIS B O 1
ATOM 2429 N N . GLY B 1 5 ? 55.5 -1.829 -37.625 1 40.91 5 GLY B N 1
ATOM 2430 C CA . GLY B 1 5 ? 54.812 -1.347 -36.406 1 40.91 5 GLY B CA 1
ATOM 2431 C C . GLY B 1 5 ? 53.781 -2.318 -35.875 1 40.91 5 GLY B C 1
ATOM 2432 O O . GLY B 1 5 ? 52.781 -2.59 -36.531 1 40.91 5 GLY B O 1
ATOM 2433 N N . PHE B 1 6 ? 54.25 -3.285 -35.125 1 43.62 6 PHE B N 1
ATOM 2434 C CA . PHE B 1 6 ? 53.312 -4.086 -34.344 1 43.62 6 PHE B CA 1
ATOM 2435 C C . PHE B 1 6 ? 52.312 -3.195 -33.594 1 43.62 6 PHE B C 1
ATOM 2437 O O . PHE B 1 6 ? 52.688 -2.461 -32.688 1 43.62 6 PHE B O 1
ATOM 2444 N N . THR B 1 7 ? 51.375 -2.703 -34.312 1 46.41 7 THR B N 1
ATOM 2445 C CA . THR B 1 7 ? 50.219 -2.182 -33.562 1 46.41 7 THR B CA 1
ATOM 2446 C C . THR B 1 7 ? 49.75 -3.203 -32.562 1 46.41 7 THR B C 1
ATOM 2448 O O . THR B 1 7 ? 49.281 -4.281 -32.938 1 46.41 7 THR B O 1
ATOM 2451 N N . PHE B 1 8 ? 50.375 -3.312 -31.469 1 48.72 8 PHE B N 1
ATOM 2452 C CA . PHE B 1 8 ? 49.844 -4.117 -30.375 1 48.72 8 PHE B CA 1
ATOM 2453 C C . PHE B 1 8 ? 48.375 -3.844 -30.188 1 48.72 8 PHE B C 1
ATOM 2455 O O . PHE B 1 8 ? 47.969 -2.738 -29.797 1 48.72 8 PHE B O 1
ATOM 2462 N N . ALA B 1 9 ? 47.594 -4.516 -30.938 1 53 9 ALA B N 1
ATOM 2463 C CA . ALA B 1 9 ? 46.188 -4.543 -30.672 1 53 9 ALA B CA 1
ATOM 2464 C C . ALA B 1 9 ? 45.906 -4.621 -29.172 1 53 9 ALA B C 1
ATOM 2466 O O . ALA B 1 9 ? 46.438 -5.477 -28.469 1 53 9 ALA B O 1
ATOM 2467 N N . GLN B 1 10 ? 45.531 -3.58 -28.625 1 66.19 10 GLN B N 1
ATOM 2468 C CA . GLN B 1 10 ? 45.125 -3.559 -27.219 1 66.19 10 GLN B CA 1
ATOM 2469 C C . GLN B 1 10 ? 44.281 -4.766 -26.859 1 66.19 10 GLN B C 1
ATOM 2471 O O . GLN B 1 10 ? 43.344 -5.113 -27.594 1 66.19 10 GLN B O 1
ATOM 2476 N N . SER B 1 11 ? 44.719 -5.621 -25.953 1 73.5 11 SER B N 1
ATOM 2477 C CA . SER B 1 11 ? 43.938 -6.738 -25.438 1 73.5 11 SER B CA 1
ATOM 2478 C C . SER B 1 11 ? 42.562 -6.277 -25 1 73.5 11 SER B C 1
ATOM 2480 O O . SER B 1 11 ? 42.344 -5.094 -24.75 1 73.5 11 SER B O 1
ATOM 2482 N N . PRO B 1 12 ? 41.531 -7.113 -25.203 1 76.38 12 PRO B N 1
ATOM 2483 C CA . PRO B 1 12 ? 40.188 -6.766 -24.75 1 76.38 12 PRO B CA 1
ATOM 2484 C C . PRO B 1 12 ? 40.188 -6.16 -23.344 1 76.38 12 PRO B C 1
ATOM 2486 O O . PRO B 1 12 ? 39.438 -5.219 -23.078 1 76.38 12 PRO B O 1
ATOM 2489 N N . VAL B 1 13 ? 41.031 -6.602 -22.578 1 81.62 13 VAL B N 1
ATOM 2490 C CA . VAL B 1 13 ? 41.094 -6.098 -21.219 1 81.62 13 VAL B CA 1
ATOM 2491 C C . VAL B 1 13 ? 41.594 -4.656 -21.219 1 81.62 13 VAL B C 1
ATOM 2493 O O . VAL B 1 13 ? 41.125 -3.818 -20.453 1 81.62 13 VAL B O 1
ATOM 2496 N N . GLN B 1 14 ? 42.562 -4.332 -22.016 1 80.12 14 GLN B N 1
ATOM 2497 C CA . GLN B 1 14 ? 43.094 -2.98 -22.094 1 80.12 14 GLN B CA 1
ATOM 2498 C C . GLN B 1 14 ? 42.031 -1.994 -22.594 1 80.12 14 GLN B C 1
ATOM 2500 O O . GLN B 1 14 ? 41.938 -0.874 -22.078 1 80.12 14 GLN B O 1
ATOM 2505 N N . LYS B 1 15 ? 41.312 -2.451 -23.5 1 83.19 15 LYS B N 1
ATOM 2506 C CA . LYS B 1 15 ? 40.25 -1.6 -24.031 1 83.19 15 LYS B CA 1
ATOM 2507 C C . LYS B 1 15 ? 39.188 -1.322 -22.953 1 83.19 15 LYS B C 1
ATOM 2509 O O . LYS B 1 15 ? 38.719 -0.193 -22.812 1 83.19 15 LYS B O 1
ATOM 2514 N N . LEU B 1 16 ? 38.812 -2.414 -22.203 1 84.44 16 LEU B N 1
ATOM 2515 C CA . LEU B 1 16 ? 37.844 -2.266 -21.125 1 84.44 16 LEU B CA 1
ATOM 2516 C C . LEU B 1 16 ? 38.375 -1.316 -20.047 1 84.44 16 LEU B C 1
ATOM 2518 O O . LEU B 1 16 ? 37.625 -0.474 -19.547 1 84.44 16 LEU B O 1
ATOM 2522 N N . THR B 1 17 ? 39.594 -1.464 -19.812 1 82.19 17 THR B N 1
ATOM 2523 C CA . THR B 1 17 ? 40.219 -0.613 -18.812 1 82.19 17 THR B CA 1
ATOM 2524 C C . THR B 1 17 ? 40.156 0.852 -19.234 1 82.19 17 THR B C 1
ATOM 2526 O O . THR B 1 17 ? 39.812 1.722 -18.422 1 82.19 17 THR B O 1
ATOM 2529 N N . GLN B 1 18 ? 40.469 1.076 -20.406 1 83.12 18 GLN B N 1
ATOM 2530 C CA . GLN B 1 18 ? 40.469 2.443 -20.922 1 83.12 18 GLN B CA 1
ATOM 2531 C C . GLN B 1 18 ? 39.062 3.02 -20.891 1 83.12 18 GLN B C 1
ATOM 2533 O O . GLN B 1 18 ? 38.844 4.176 -20.516 1 83.12 18 GLN B O 1
ATOM 2538 N N . SER B 1 19 ? 38.188 2.184 -21.312 1 84.56 19 SER B N 1
ATOM 2539 C CA . SER B 1 19 ? 36.781 2.623 -21.328 1 84.56 19 SER B CA 1
ATOM 2540 C C . SER B 1 19 ? 36.312 2.951 -19.906 1 84.56 19 SER B C 1
ATOM 2542 O O . SER B 1 19 ? 35.625 3.957 -19.703 1 84.56 19 SER B O 1
ATOM 2544 N N . PHE B 1 20 ? 36.656 2.066 -19.062 1 85.88 20 PHE B N 1
ATOM 2545 C CA . PHE B 1 20 ? 36.25 2.277 -17.688 1 85.88 20 PHE B CA 1
ATOM 2546 C C . PHE B 1 20 ? 36.906 3.523 -17.094 1 85.88 20 PHE B C 1
ATOM 2548 O O . PHE B 1 20 ? 36.25 4.297 -16.391 1 85.88 20 PHE B O 1
ATOM 2555 N N . ASN B 1 21 ? 38.094 3.785 -17.391 1 82 21 ASN B N 1
ATOM 2556 C CA . ASN B 1 21 ? 38.781 4.98 -16.922 1 82 21 ASN B CA 1
ATOM 2557 C C . ASN B 1 21 ? 38.156 6.25 -17.5 1 82 21 ASN B C 1
ATOM 2559 O O . ASN B 1 21 ? 38 7.25 -16.781 1 82 21 ASN B O 1
ATOM 2563 N N . ASN B 1 22 ? 37.812 6.117 -18.672 1 84.31 22 ASN B N 1
ATOM 2564 C CA . ASN B 1 22 ? 37.125 7.246 -19.281 1 84.31 22 ASN B CA 1
ATOM 2565 C C . ASN B 1 22 ? 35.812 7.551 -18.562 1 84.31 22 ASN B C 1
ATOM 2567 O O . ASN B 1 22 ? 35.469 8.719 -18.344 1 84.31 22 ASN B O 1
ATOM 2571 N N . LEU B 1 23 ? 35.125 6.469 -18.219 1 82.12 23 LEU B N 1
ATOM 2572 C CA . LEU B 1 23 ? 33.875 6.629 -17.484 1 82.12 23 LEU B CA 1
ATOM 2573 C C . LEU B 1 23 ? 34.125 7.305 -16.141 1 82.12 23 LEU B C 1
ATOM 2575 O O . LEU B 1 23 ? 33.375 8.195 -15.734 1 82.12 23 LEU B O 1
ATOM 2579 N N . LEU B 1 24 ? 35.156 6.941 -15.508 1 80.56 24 LEU B N 1
ATOM 2580 C CA . LEU B 1 24 ? 35.469 7.473 -14.188 1 80.56 24 LEU B CA 1
ATOM 2581 C C . LEU B 1 24 ? 35.812 8.953 -14.266 1 80.56 24 LEU B C 1
ATOM 2583 O O . LEU B 1 24 ? 35.625 9.695 -13.305 1 80.56 24 LEU B O 1
ATOM 2587 N N . GLU B 1 25 ? 36.281 9.312 -15.398 1 80.31 25 GLU B N 1
ATOM 2588 C CA . GLU B 1 25 ? 36.719 10.695 -15.57 1 80.31 25 GLU B CA 1
ATOM 2589 C C . GLU B 1 25 ? 35.531 11.594 -15.961 1 80.31 25 GLU B C 1
ATOM 2591 O O . GLU B 1 25 ? 35.656 12.82 -15.906 1 80.31 25 GLU B O 1
ATOM 2596 N N . ASP B 1 26 ? 34.562 10.93 -16.359 1 80.56 26 ASP B N 1
ATOM 2597 C CA . ASP B 1 26 ? 33.375 11.703 -16.688 1 80.56 26 ASP B CA 1
ATOM 2598 C C . ASP B 1 26 ? 32.844 12.453 -15.477 1 80.56 26 ASP B C 1
ATOM 2600 O O . ASP B 1 26 ? 32.812 11.906 -14.367 1 80.56 26 ASP B O 1
ATOM 2604 N N . ARG B 1 27 ? 32.438 13.672 -15.641 1 77.19 27 ARG B N 1
ATOM 2605 C CA . ARG B 1 27 ? 31.922 14.539 -14.578 1 77.19 27 ARG B CA 1
ATOM 2606 C C . ARG B 1 27 ? 30.734 13.898 -13.867 1 77.19 27 ARG B C 1
ATOM 2608 O O . ARG B 1 27 ? 30.547 14.102 -12.672 1 77.19 27 ARG B O 1
ATOM 2615 N N . GLN B 1 28 ? 29.938 13.133 -14.578 1 74.62 28 GLN B N 1
ATOM 2616 C CA . GLN B 1 28 ? 28.75 12.5 -14.023 1 74.62 28 GLN B CA 1
ATOM 2617 C C . GLN B 1 28 ? 29.109 11.461 -12.969 1 74.62 28 GLN B C 1
ATOM 2619 O O . GLN B 1 28 ? 28.281 11.109 -12.117 1 74.62 28 GLN B O 1
ATOM 2624 N N . THR B 1 29 ? 30.375 11.008 -13.062 1 76 29 THR B N 1
ATOM 2625 C CA . THR B 1 29 ? 30.781 9.938 -12.156 1 76 29 THR B CA 1
ATOM 2626 C C . THR B 1 29 ? 31.5 10.5 -10.938 1 76 29 THR B C 1
ATOM 2628 O O . THR B 1 29 ? 31.906 9.758 -10.047 1 76 29 THR B O 1
ATOM 2631 N N . LYS B 1 30 ? 31.594 11.836 -10.984 1 75.06 30 LYS B N 1
ATOM 2632 C CA . LYS B 1 30 ? 32.344 12.461 -9.898 1 75.06 30 LYS B CA 1
ATOM 2633 C C . LYS B 1 30 ? 31.766 12.078 -8.539 1 75.06 30 LYS B C 1
ATOM 2635 O O . LYS B 1 30 ? 32.531 11.844 -7.59 1 75.06 30 LYS B O 1
ATOM 2640 N N . TYR B 1 31 ? 30.531 11.938 -8.508 1 75.88 31 TYR B N 1
ATOM 2641 C CA . TYR B 1 31 ? 29.891 11.672 -7.223 1 75.88 31 TYR B CA 1
ATOM 2642 C C . TYR B 1 31 ? 29.328 10.266 -7.176 1 75.88 31 TYR B C 1
ATOM 2644 O O . TYR B 1 31 ? 28.734 9.859 -6.172 1 75.88 31 TYR B O 1
ATOM 2652 N N . ALA B 1 32 ? 29.469 9.562 -8.281 1 74.88 32 ALA B N 1
ATOM 2653 C CA . ALA B 1 32 ? 28.938 8.203 -8.383 1 74.88 32 ALA B CA 1
ATOM 2654 C C . ALA B 1 32 ? 29.906 7.184 -7.793 1 74.88 32 ALA B C 1
ATOM 2656 O O . ALA B 1 32 ? 31.094 7.48 -7.602 1 74.88 32 ALA B O 1
ATOM 2657 N N . ILE B 1 33 ? 29.359 6.062 -7.395 1 76.88 33 ILE B N 1
ATOM 2658 C CA . ILE B 1 33 ? 30.156 4.887 -7.051 1 76.88 33 ILE B CA 1
ATOM 2659 C C . ILE B 1 33 ? 30.172 3.916 -8.234 1 76.88 33 ILE B C 1
ATOM 2661 O O . ILE B 1 33 ? 29.125 3.438 -8.664 1 76.88 33 ILE B O 1
ATOM 2665 N N . THR B 1 34 ? 31.266 3.781 -8.797 1 77.19 34 THR B N 1
ATOM 2666 C CA . THR B 1 34 ? 31.453 2.869 -9.922 1 77.19 34 THR B CA 1
ATOM 2667 C C . THR B 1 34 ? 32.438 1.752 -9.562 1 77.19 34 THR B C 1
ATOM 2669 O O . THR B 1 34 ? 33.438 1.998 -8.922 1 77.19 34 THR B O 1
ATOM 2672 N N . SER B 1 35 ? 31.984 0.495 -9.906 1 80.31 35 SER B N 1
ATOM 2673 C CA . SER B 1 35 ? 32.844 -0.651 -9.648 1 80.31 35 SER B CA 1
ATOM 2674 C C . SER B 1 35 ? 32.875 -1.604 -10.844 1 80.31 35 SER B C 1
ATOM 2676 O O . SER B 1 35 ? 31.922 -1.669 -11.617 1 80.31 35 SER B O 1
ATOM 2678 N N . ILE B 1 36 ? 34.031 -2.275 -11.039 1 82.06 36 ILE B N 1
ATOM 2679 C CA . ILE B 1 36 ? 34.156 -3.268 -12.102 1 82.06 36 ILE B CA 1
ATOM 2680 C C . ILE B 1 36 ? 35.125 -4.363 -11.656 1 82.06 36 ILE B C 1
ATOM 2682 O O . ILE B 1 36 ? 36.125 -4.082 -10.977 1 82.06 36 ILE B O 1
ATOM 2686 N N . CYS B 1 37 ? 34.781 -5.586 -11.93 1 85.44 37 CYS B N 1
ATOM 2687 C CA . CYS B 1 37 ? 35.656 -6.734 -11.742 1 85.44 37 CYS B CA 1
ATOM 2688 C C . CYS B 1 37 ? 35.594 -7.672 -12.938 1 85.44 37 CYS B C 1
ATOM 2690 O O . CYS B 1 37 ? 34.5 -8.125 -13.32 1 85.44 37 CYS B O 1
ATOM 2692 N N . VAL B 1 38 ? 36.656 -7.785 -13.594 1 86 38 VAL B N 1
ATOM 2693 C CA . VAL B 1 38 ? 36.781 -8.68 -14.75 1 86 38 VAL B CA 1
ATOM 2694 C C . VAL B 1 38 ? 37.594 -9.898 -14.375 1 86 38 VAL B C 1
ATOM 2696 O O . VAL B 1 38 ? 38.75 -9.766 -13.953 1 86 38 VAL B O 1
ATOM 2699 N N . LEU B 1 39 ? 36.969 -11.047 -14.5 1 86.81 39 LEU B N 1
ATOM 2700 C CA . LEU B 1 39 ? 37.625 -12.305 -14.18 1 86.81 39 LEU B CA 1
ATOM 2701 C C . LEU B 1 39 ? 37.75 -13.188 -15.422 1 86.81 39 LEU B C 1
ATOM 2703 O O . LEU B 1 39 ? 36.906 -13.125 -16.312 1 86.81 39 LEU B O 1
ATOM 2707 N N . ASP B 1 40 ? 38.812 -13.922 -15.5 1 85.38 40 ASP B N 1
ATOM 2708 C CA . ASP B 1 40 ? 38.906 -14.984 -16.5 1 85.38 40 ASP B CA 1
ATOM 2709 C C . ASP B 1 40 ? 37.938 -16.125 -16.172 1 85.38 40 ASP B C 1
ATOM 2711 O O . ASP B 1 40 ? 38 -16.688 -15.078 1 85.38 40 ASP B O 1
ATOM 2715 N N . ALA B 1 41 ? 37.094 -16.359 -17.172 1 83.12 41 ALA B N 1
ATOM 2716 C CA . ALA B 1 41 ? 36 -17.297 -16.922 1 83.12 41 ALA B CA 1
ATOM 2717 C C . ALA B 1 41 ? 36.531 -18.703 -16.641 1 83.12 41 ALA B C 1
ATOM 2719 O O . ALA B 1 41 ? 35.906 -19.469 -15.891 1 83.12 41 ALA B O 1
ATOM 2720 N N . LYS B 1 42 ? 37.688 -19.062 -17.125 1 87 42 LYS B N 1
ATOM 2721 C CA . LYS B 1 42 ? 38.219 -20.406 -16.984 1 87 42 LYS B CA 1
ATOM 2722 C C . LYS B 1 42 ? 39.031 -20.562 -15.711 1 87 42 LYS B C 1
ATOM 2724 O O . LYS B 1 42 ? 38.906 -21.562 -15 1 87 42 LYS B O 1
ATOM 2729 N N . THR B 1 43 ? 39.75 -19.5 -15.312 1 88.69 43 THR B N 1
ATOM 2730 C CA . THR B 1 43 ? 40.719 -19.641 -14.234 1 88.69 43 THR B CA 1
ATOM 2731 C C . THR B 1 43 ? 40.25 -18.922 -12.977 1 88.69 43 THR B C 1
ATOM 2733 O O . THR B 1 43 ? 40.781 -19.172 -11.883 1 88.69 43 THR B O 1
ATOM 2736 N N . GLY B 1 44 ? 39.375 -17.969 -13.203 1 88.62 44 GLY B N 1
ATOM 2737 C CA . GLY B 1 44 ? 38.938 -17.141 -12.086 1 88.62 44 GLY B CA 1
ATOM 2738 C C . GLY B 1 44 ? 39.938 -16.016 -11.781 1 88.62 44 GLY B C 1
ATOM 2739 O O . GLY B 1 44 ? 39.719 -15.242 -10.844 1 88.62 44 GLY B O 1
ATOM 2740 N N . LYS B 1 45 ? 40.938 -15.93 -12.617 1 88.19 45 LYS B N 1
ATOM 2741 C CA . LYS B 1 45 ? 41.969 -14.898 -12.375 1 88.19 45 LYS B CA 1
ATOM 2742 C C . LYS B 1 45 ? 41.406 -13.508 -12.672 1 88.19 45 LYS B C 1
ATOM 2744 O O . LYS B 1 45 ? 40.719 -13.312 -13.672 1 88.19 45 LYS B O 1
ATOM 2749 N N . GLN B 1 46 ? 41.688 -12.555 -11.766 1 89.31 46 GLN B N 1
ATOM 2750 C CA . GLN B 1 46 ? 41.25 -11.172 -11.969 1 89.31 46 GLN B CA 1
ATOM 2751 C C . GLN B 1 46 ? 42.094 -10.5 -13.07 1 89.31 46 GLN B C 1
ATOM 2753 O O . GLN B 1 46 ? 43.312 -10.438 -12.984 1 89.31 46 GLN B O 1
ATOM 2758 N N . LEU B 1 47 ? 41.375 -10.07 -14.07 1 86.62 47 LEU B N 1
ATOM 2759 C CA . LEU B 1 47 ? 42 -9.406 -15.203 1 86.62 47 LEU B CA 1
ATOM 2760 C C . LEU B 1 47 ? 42.031 -7.895 -15.008 1 86.62 47 LEU B C 1
ATOM 2762 O O . LEU B 1 47 ? 42.969 -7.219 -15.445 1 86.62 47 LEU B O 1
ATOM 2766 N N . TYR B 1 48 ? 41 -7.445 -14.367 1 86.38 48 TYR B N 1
ATOM 2767 C CA . TYR B 1 48 ? 40.875 -6.023 -14.086 1 86.38 48 TYR B CA 1
ATOM 2768 C C . TYR B 1 48 ? 39.844 -5.777 -12.992 1 86.38 48 TYR B C 1
ATOM 2770 O O . TYR B 1 48 ? 38.812 -6.457 -12.945 1 86.38 48 TYR B O 1
ATOM 2778 N N . ALA B 1 49 ? 40.25 -4.945 -12 1 88.5 49 ALA B N 1
ATOM 2779 C CA . ALA B 1 49 ? 39.25 -4.578 -10.992 1 88.5 49 ALA B CA 1
ATOM 2780 C C . ALA B 1 49 ? 39.469 -3.143 -10.516 1 88.5 49 ALA B C 1
ATOM 2782 O O . ALA B 1 49 ? 40.594 -2.662 -10.445 1 88.5 49 ALA B O 1
ATOM 2783 N N . LYS B 1 50 ? 38.438 -2.467 -10.344 1 83.31 50 LYS B N 1
ATOM 2784 C CA . LYS B 1 50 ? 38.375 -1.169 -9.68 1 83.31 50 LYS B CA 1
ATOM 2785 C C . LYS B 1 50 ? 37.219 -1.118 -8.695 1 83.31 50 LYS B C 1
ATOM 2787 O O . LYS B 1 50 ? 36.062 -1.444 -9.047 1 83.31 50 LYS B O 1
ATOM 2792 N N . ASN B 1 51 ? 37.531 -0.7 -7.48 1 80.44 51 ASN B N 1
ATOM 2793 C CA . ASN B 1 51 ? 36.5 -0.666 -6.426 1 80.44 51 ASN B CA 1
ATOM 2794 C C . ASN B 1 51 ? 35.781 -2 -6.305 1 80.44 51 ASN B C 1
ATOM 2796 O O . ASN B 1 51 ? 34.562 -2.031 -6.164 1 80.44 51 ASN B O 1
ATOM 2800 N N . GLU B 1 52 ? 36.531 -3.043 -6.512 1 79.12 52 GLU B N 1
ATOM 2801 C CA . GLU B 1 52 ? 35.906 -4.367 -6.617 1 79.12 52 GLU B CA 1
ATOM 2802 C C . GLU B 1 52 ? 35.25 -4.781 -5.305 1 79.12 52 GLU B C 1
ATOM 2804 O O . GLU B 1 52 ? 34.406 -5.664 -5.281 1 79.12 52 GLU B O 1
ATOM 2809 N N . ASN B 1 53 ? 35.688 -4.176 -4.285 1 77 53 ASN B N 1
ATOM 2810 C CA . ASN B 1 53 ? 35.156 -4.574 -2.982 1 77 53 ASN B CA 1
ATOM 2811 C C . ASN B 1 53 ? 34.062 -3.631 -2.508 1 77 53 ASN B C 1
ATOM 2813 O O . ASN B 1 53 ? 33.5 -3.809 -1.419 1 77 53 ASN B O 1
ATOM 2817 N N . THR B 1 54 ? 33.844 -2.674 -3.299 1 76.5 54 THR B N 1
ATOM 2818 C CA . THR B 1 54 ? 32.781 -1.768 -2.922 1 76.5 54 THR B CA 1
ATOM 2819 C C . THR B 1 54 ? 31.406 -2.434 -3.113 1 76.5 54 THR B C 1
ATOM 2821 O O . THR B 1 54 ? 31.125 -2.953 -4.191 1 76.5 54 THR B O 1
ATOM 2824 N N . GLY B 1 55 ? 30.641 -2.539 -2.043 1 71.94 55 GLY B N 1
ATOM 2825 C CA . GLY B 1 55 ? 29.281 -3.078 -2.137 1 71.94 55 GLY B CA 1
ATOM 2826 C C . GLY B 1 55 ? 28.359 -2.225 -2.982 1 71.94 55 GLY B C 1
ATOM 2827 O O . GLY B 1 55 ? 28.188 -1.033 -2.717 1 71.94 55 GLY B O 1
ATOM 2828 N N . VAL B 1 56 ? 28 -2.766 -4.141 1 71.44 56 VAL B N 1
ATOM 2829 C CA . VAL B 1 56 ? 27.016 -2.092 -4.98 1 71.44 56 VAL B CA 1
ATOM 2830 C C . VAL B 1 56 ? 25.781 -2.986 -5.164 1 71.44 56 VAL B C 1
ATOM 2832 O O . VAL B 1 56 ? 25.859 -4.199 -4.969 1 71.44 56 VAL B O 1
ATOM 2835 N N . ALA B 1 57 ? 24.75 -2.369 -5.359 1 68.25 57 ALA B N 1
ATOM 2836 C CA . ALA B 1 57 ? 23.5 -3.119 -5.555 1 68.25 57 ALA B CA 1
ATOM 2837 C C . ALA B 1 57 ? 23.609 -4.062 -6.75 1 68.25 57 ALA B C 1
ATOM 2839 O O . ALA B 1 57 ? 24.031 -3.652 -7.836 1 68.25 57 ALA B O 1
ATOM 2840 N N . THR B 1 58 ? 23.422 -5.324 -6.66 1 68.19 58 THR B N 1
ATOM 2841 C CA . THR B 1 58 ? 23.562 -6.328 -7.711 1 68.19 58 THR B CA 1
ATOM 2842 C C . THR B 1 58 ? 22.391 -6.25 -8.688 1 68.19 58 THR B C 1
ATOM 2844 O O . THR B 1 58 ? 22.469 -6.75 -9.812 1 68.19 58 THR B O 1
ATOM 2847 N N . ALA B 1 59 ? 21.344 -5.57 -8.297 1 66.44 59 ALA B N 1
ATOM 2848 C CA . ALA B 1 59 ? 20.094 -5.512 -9.062 1 66.44 59 ALA B CA 1
ATOM 2849 C C . ALA B 1 59 ? 19.672 -6.902 -9.531 1 66.44 59 ALA B C 1
ATOM 2851 O O . ALA B 1 59 ? 19.578 -7.836 -8.727 1 66.44 59 ALA B O 1
ATOM 2852 N N . SER B 1 60 ? 19.406 -7.199 -10.898 1 71.19 60 SER B N 1
ATOM 2853 C CA . SER B 1 60 ? 18.797 -8.422 -11.43 1 71.19 60 SER B CA 1
ATOM 2854 C C . SER B 1 60 ? 19.797 -9.578 -11.406 1 71.19 60 SER B C 1
ATOM 2856 O O . SER B 1 60 ? 19.406 -10.734 -11.555 1 71.19 60 SER B O 1
ATOM 2858 N N . THR B 1 61 ? 21.062 -9.344 -11.109 1 74.12 61 THR B N 1
ATOM 2859 C CA . THR B 1 61 ? 22.016 -10.453 -11.055 1 74.12 61 THR B CA 1
ATOM 2860 C C . THR B 1 61 ? 21.844 -11.25 -9.773 1 74.12 61 THR B C 1
ATOM 2862 O O . THR B 1 61 ? 22.344 -12.367 -9.656 1 74.12 61 THR B O 1
ATOM 2865 N N . LEU B 1 62 ? 21.109 -10.672 -8.891 1 75.38 62 LEU B N 1
ATOM 2866 C CA . LEU B 1 62 ? 20.797 -11.406 -7.668 1 75.38 62 LEU B CA 1
ATOM 2867 C C . LEU B 1 62 ? 20.062 -12.703 -7.984 1 75.38 62 LEU B C 1
ATOM 2869 O O . LEU B 1 62 ? 20.203 -13.695 -7.262 1 75.38 62 LEU B O 1
ATOM 2873 N N . LYS B 1 63 ? 19.484 -12.75 -9.133 1 83.56 63 LYS B N 1
ATOM 2874 C CA . LYS B 1 63 ? 18.719 -13.938 -9.516 1 83.56 63 LYS B CA 1
ATOM 2875 C C . LYS B 1 63 ? 19.641 -15.148 -9.688 1 83.56 63 LYS B C 1
ATOM 2877 O O . LYS B 1 63 ? 19.203 -16.297 -9.516 1 83.56 63 LYS B O 1
ATOM 2882 N N . THR B 1 64 ? 20.875 -14.914 -10 1 82.81 64 THR B N 1
ATOM 2883 C CA . THR B 1 64 ? 21.812 -16.016 -10.211 1 82.81 64 THR B CA 1
ATOM 2884 C C . THR B 1 64 ? 22.109 -16.719 -8.891 1 82.81 64 THR B C 1
ATOM 2886 O O . THR B 1 64 ? 22.234 -17.953 -8.859 1 82.81 64 THR B O 1
ATOM 2889 N N . ILE B 1 65 ? 22.203 -15.961 -7.828 1 85.25 65 ILE B N 1
ATOM 2890 C CA . ILE B 1 65 ? 22.438 -16.562 -6.516 1 85.25 65 ILE B CA 1
ATOM 2891 C C . ILE B 1 65 ? 21.203 -17.359 -6.086 1 85.25 65 ILE B C 1
ATOM 2893 O O . ILE B 1 65 ? 21.328 -18.484 -5.586 1 85.25 65 ILE B O 1
ATOM 2897 N N . THR B 1 66 ? 20.094 -16.812 -6.328 1 88.06 66 THR B N 1
ATOM 2898 C CA . THR B 1 66 ? 18.844 -17.484 -5.98 1 88.06 66 THR B CA 1
ATOM 2899 C C . THR B 1 66 ? 18.688 -18.781 -6.762 1 88.06 66 THR B C 1
ATOM 2901 O O . THR B 1 66 ? 18.375 -19.828 -6.184 1 88.06 66 THR B O 1
ATOM 2904 N N . ALA B 1 67 ? 18.969 -18.719 -8.055 1 90.31 67 ALA B N 1
ATOM 2905 C CA . ALA B 1 67 ? 18.844 -19.906 -8.906 1 90.31 67 ALA B CA 1
ATOM 2906 C C . ALA B 1 67 ? 19.859 -20.984 -8.5 1 90.31 67 ALA B C 1
ATOM 2908 O O . ALA B 1 67 ? 19.5 -22.156 -8.367 1 90.31 67 ALA B O 1
ATOM 2909 N N . ALA B 1 68 ? 21.062 -20.516 -8.25 1 90.38 68 ALA B N 1
ATOM 2910 C CA . ALA B 1 68 ? 22.094 -21.469 -7.828 1 90.38 68 ALA B CA 1
ATOM 2911 C C . ALA B 1 68 ? 21.734 -22.125 -6.5 1 90.38 68 ALA B C 1
ATOM 2913 O O . ALA B 1 68 ? 21.906 -23.328 -6.328 1 90.38 68 ALA B O 1
ATOM 2914 N N . THR B 1 69 ? 21.266 -21.344 -5.609 1 92.44 69 THR B N 1
ATOM 2915 C CA . THR B 1 69 ? 20.859 -21.859 -4.305 1 92.44 69 THR B CA 1
ATOM 2916 C C . THR B 1 69 ? 19.703 -22.844 -4.449 1 92.44 69 THR B C 1
ATOM 2918 O O . THR B 1 69 ? 19.703 -23.906 -3.82 1 92.44 69 THR B O 1
ATOM 2921 N N . ALA B 1 70 ? 18.75 -22.547 -5.293 1 92.56 70 ALA B N 1
ATOM 2922 C CA . ALA B 1 70 ? 17.609 -23.438 -5.535 1 92.56 70 ALA B CA 1
ATOM 2923 C C . ALA B 1 70 ? 18.078 -24.781 -6.078 1 92.56 70 ALA B C 1
ATOM 2925 O O . ALA B 1 70 ? 17.641 -25.828 -5.609 1 92.56 70 ALA B O 1
ATOM 2926 N N . PHE B 1 71 ? 19 -24.734 -6.973 1 92.5 71 PHE B N 1
ATOM 2927 C CA . PHE B 1 71 ? 19.531 -25.969 -7.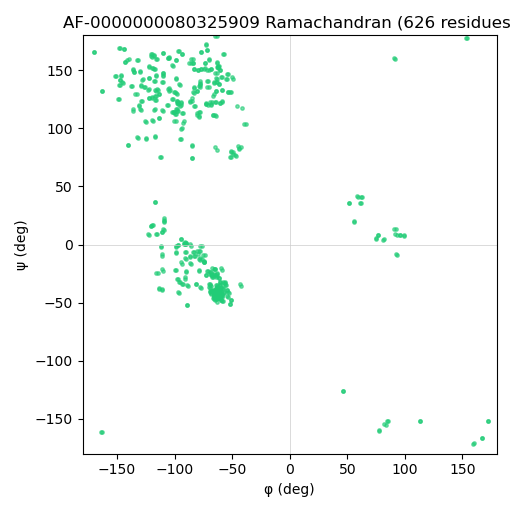531 1 92.5 71 PHE B CA 1
ATOM 2928 C C . PHE B 1 71 ? 20.234 -26.781 -6.457 1 92.5 71 PHE B C 1
ATOM 2930 O O . PHE B 1 71 ? 20.109 -28.016 -6.414 1 92.5 71 PHE B O 1
ATOM 2937 N N . SER B 1 72 ? 20.922 -26.031 -5.637 1 93.62 72 SER B N 1
ATOM 2938 C CA . SER B 1 72 ? 21.719 -26.703 -4.613 1 93.62 72 SER B CA 1
ATOM 2939 C C . SER B 1 72 ? 20.828 -27.359 -3.566 1 93.62 72 SER B C 1
ATOM 2941 O O . SER B 1 72 ? 21.109 -28.484 -3.123 1 93.62 72 SER B O 1
ATOM 2943 N N . ILE B 1 73 ? 19.75 -26.797 -3.26 1 95 73 ILE B N 1
ATOM 2944 C CA . ILE B 1 73 ? 18.938 -27.25 -2.141 1 95 73 ILE B CA 1
ATOM 2945 C C . ILE B 1 73 ? 17.828 -28.172 -2.65 1 95 73 ILE B C 1
ATOM 2947 O O . ILE B 1 73 ? 17.547 -29.203 -2.045 1 95 73 ILE B O 1
ATOM 2951 N N . LEU B 1 74 ? 17.219 -27.844 -3.75 1 95.81 74 LEU B N 1
ATOM 2952 C CA . LEU B 1 74 ? 16.016 -28.531 -4.199 1 95.81 74 LEU B CA 1
ATOM 2953 C C . LEU B 1 74 ? 16.359 -29.625 -5.211 1 95.81 74 LEU B C 1
ATOM 2955 O O . LEU B 1 74 ? 15.664 -30.641 -5.309 1 95.81 74 LEU B O 1
ATOM 2959 N N . GLY B 1 75 ? 17.422 -29.391 -6.02 1 95.38 75 GLY B N 1
ATOM 2960 C CA . GLY B 1 75 ? 17.812 -30.344 -7.051 1 95.38 75 GLY B CA 1
ATOM 2961 C C . GLY B 1 75 ? 17.156 -30.062 -8.391 1 95.38 75 GLY B C 1
ATOM 2962 O O . GLY B 1 75 ? 16.109 -29.406 -8.453 1 95.38 75 GLY B O 1
ATOM 2963 N N . LYS B 1 76 ? 17.734 -30.578 -9.43 1 94.62 76 LYS B N 1
ATOM 2964 C CA . LYS B 1 76 ? 17.344 -30.281 -10.805 1 94.62 76 LYS B CA 1
ATOM 2965 C C . LYS B 1 76 ? 15.977 -30.875 -11.133 1 94.62 76 LYS B C 1
ATOM 2967 O O . LYS B 1 76 ? 15.273 -30.359 -12.016 1 94.62 76 LYS B O 1
ATOM 2972 N N . ASP B 1 77 ? 15.562 -31.922 -10.453 1 96.56 77 ASP B N 1
ATOM 2973 C CA . ASP B 1 77 ? 14.328 -32.625 -10.781 1 96.56 77 ASP B CA 1
ATOM 2974 C C . ASP B 1 77 ? 13.164 -32.094 -9.922 1 96.56 77 ASP B C 1
ATOM 2976 O O . ASP B 1 77 ? 12.047 -32.625 -10.016 1 96.56 77 ASP B O 1
ATOM 2980 N N . PHE B 1 78 ? 13.484 -31.078 -9.172 1 96.94 78 PHE B N 1
ATOM 2981 C CA . PHE B 1 78 ? 12.461 -30.547 -8.273 1 96.94 78 PHE B CA 1
ATOM 2982 C C . PHE B 1 78 ? 11.289 -29.984 -9.062 1 96.94 78 PHE B C 1
ATOM 2984 O O . PHE B 1 78 ? 11.477 -29.344 -10.086 1 96.94 78 PHE B O 1
ATOM 2991 N N . GLN B 1 79 ? 10.086 -30.234 -8.547 1 97.88 79 GLN B N 1
ATOM 2992 C CA . GLN B 1 79 ? 8.844 -29.672 -9.078 1 97.88 79 GLN B CA 1
ATOM 2993 C C . GLN B 1 79 ? 7.922 -29.203 -7.957 1 97.88 79 GLN B C 1
ATOM 2995 O O . GLN B 1 79 ? 7.805 -29.875 -6.926 1 97.88 79 GLN B O 1
ATOM 3000 N N . TYR B 1 80 ? 7.344 -28.078 -8.117 1 97.44 80 TYR B N 1
ATOM 3001 C CA . TYR B 1 80 ? 6.312 -27.609 -7.203 1 97.44 80 TYR B CA 1
ATOM 3002 C C . TYR B 1 80 ? 5.008 -28.375 -7.414 1 97.44 80 TYR B C 1
ATOM 3004 O O . TYR B 1 80 ? 4.77 -28.922 -8.492 1 97.44 80 TYR B O 1
ATOM 3012 N N . GLN B 1 81 ? 4.254 -28.375 -6.398 1 97.62 81 GLN B N 1
ATOM 3013 C CA . GLN B 1 81 ? 2.926 -28.969 -6.484 1 97.62 81 GLN B CA 1
ATOM 3014 C C . GLN B 1 81 ? 1.847 -27.984 -6.035 1 97.62 81 GLN B C 1
ATOM 3016 O O . GLN B 1 81 ? 2.025 -27.266 -5.055 1 97.62 81 GLN B O 1
ATOM 3021 N N . THR B 1 82 ? 0.795 -27.906 -6.762 1 98.62 82 THR B N 1
ATOM 3022 C CA . THR B 1 82 ? -0.442 -27.234 -6.391 1 98.62 82 THR B CA 1
ATOM 3023 C C . THR B 1 82 ? -1.595 -28.234 -6.289 1 98.62 82 THR B C 1
ATOM 3025 O O . THR B 1 82 ? -1.904 -28.922 -7.254 1 98.62 82 THR B O 1
ATOM 3028 N N . THR B 1 83 ? -2.195 -28.219 -5.125 1 98.62 83 THR B N 1
ATOM 3029 C CA . THR B 1 83 ? -3.254 -29.188 -4.875 1 98.62 83 THR B CA 1
ATOM 3030 C C . THR B 1 83 ? -4.613 -28.5 -4.805 1 98.62 83 THR B C 1
ATOM 3032 O O . THR B 1 83 ? -4.738 -27.422 -4.223 1 98.62 83 THR B O 1
ATOM 3035 N N . MET B 1 84 ? -5.617 -29.141 -5.379 1 98.81 84 MET B N 1
ATOM 3036 C CA . MET B 1 84 ? -6.996 -28.656 -5.289 1 98.81 84 MET B CA 1
ATOM 3037 C C . MET B 1 84 ? -7.93 -29.781 -4.832 1 98.81 84 MET B C 1
ATOM 3039 O O . MET B 1 84 ? -7.785 -30.922 -5.246 1 98.81 84 MET B O 1
ATOM 3043 N N . GLY B 1 85 ? -8.805 -29.453 -3.969 1 98.81 85 GLY B N 1
ATOM 3044 C CA . GLY B 1 85 ? -9.797 -30.375 -3.455 1 98.81 85 GLY B CA 1
ATOM 3045 C C . GLY B 1 85 ? -10.953 -29.688 -2.76 1 98.81 85 GLY B C 1
ATOM 3046 O O . GLY B 1 85 ? -11.289 -28.547 -3.092 1 98.81 85 GLY B O 1
ATOM 3047 N N . TYR B 1 86 ? -11.68 -30.453 -1.945 1 98.81 86 TYR B N 1
ATOM 3048 C CA . TYR B 1 86 ? -12.852 -29.844 -1.334 1 98.81 86 TYR B CA 1
ATOM 3049 C C . TYR B 1 86 ? -13 -30.281 0.117 1 98.81 86 TYR B C 1
ATOM 3051 O O . TYR B 1 86 ? -12.312 -31.203 0.571 1 98.81 86 TYR B O 1
ATOM 3059 N N . THR B 1 87 ? -13.734 -29.516 0.859 1 98.62 87 THR B N 1
ATOM 3060 C CA . THR B 1 87 ? -14.242 -29.859 2.188 1 98.62 87 THR B CA 1
ATOM 3061 C C . THR B 1 87 ? -15.727 -30.188 2.133 1 98.62 87 THR B C 1
ATOM 3063 O O . THR B 1 87 ? -16.406 -29.859 1.164 1 98.62 87 THR B O 1
ATOM 3066 N N . GLY B 1 88 ? -16.203 -30.875 3.166 1 98.25 88 GLY B N 1
ATOM 3067 C CA . GLY B 1 88 ? -17.625 -31.188 3.242 1 98.25 88 GLY B CA 1
ATOM 3068 C C . GLY B 1 88 ? -18 -32.438 2.467 1 98.25 88 GLY B C 1
ATOM 3069 O O . GLY B 1 88 ? -17.234 -33.375 2.385 1 98.25 88 GLY B O 1
ATOM 3070 N N . ASN B 1 89 ? -19.344 -32.406 1.995 1 98.38 89 ASN B N 1
ATOM 3071 C CA . ASN B 1 89 ? -19.875 -33.594 1.332 1 98.38 89 ASN B CA 1
ATOM 3072 C C . ASN B 1 89 ? -20.656 -33.25 0.071 1 98.38 89 ASN B C 1
ATOM 3074 O O . ASN B 1 89 ? -21.203 -32.125 -0.036 1 98.38 89 ASN B O 1
ATOM 3078 N N . ILE B 1 90 ? -20.609 -34.188 -0.819 1 98.56 90 ILE B N 1
ATOM 3079 C CA . ILE B 1 90 ? -21.375 -34.031 -2.051 1 98.56 90 ILE B CA 1
ATOM 3080 C C . ILE B 1 90 ? -22.703 -34.781 -1.914 1 98.56 90 ILE B C 1
ATOM 3082 O O . ILE B 1 90 ? -22.75 -35.969 -1.674 1 98.56 90 ILE B O 1
ATOM 3086 N N . SER B 1 91 ? -23.719 -34.031 -2.084 1 98.5 91 SER B N 1
ATOM 3087 C CA . SER B 1 91 ? -25.047 -34.625 -2.016 1 98.5 91 SER B CA 1
ATOM 3088 C C . SER B 1 91 ? -25.344 -35.469 -3.252 1 98.5 91 SER B C 1
ATOM 3090 O O . SER B 1 91 ? -24.594 -35.438 -4.234 1 98.5 91 SER B O 1
ATOM 3092 N N . ALA B 1 92 ? -26.438 -36.188 -3.209 1 97.94 92 ALA B N 1
ATOM 3093 C CA . ALA B 1 92 ? -26.828 -37.094 -4.289 1 97.94 92 ALA B CA 1
ATOM 3094 C C . ALA B 1 92 ? -27.094 -36.344 -5.578 1 97.94 92 ALA B C 1
ATOM 3096 O O . ALA B 1 92 ? -26.859 -36.844 -6.676 1 97.94 92 ALA B O 1
ATOM 3097 N N . ASP B 1 93 ? -27.469 -35.125 -5.422 1 97.94 93 ASP B N 1
ATOM 3098 C CA . ASP B 1 93 ? -27.797 -34.312 -6.598 1 97.94 93 ASP B CA 1
ATOM 3099 C C . ASP B 1 93 ? -26.578 -33.562 -7.125 1 97.94 93 ASP B C 1
ATOM 3101 O O . ASP B 1 93 ? -26.688 -32.781 -8.055 1 97.94 93 ASP B O 1
ATOM 3105 N N . GLY B 1 94 ? -25.469 -33.781 -6.453 1 98.56 94 GLY B N 1
ATOM 3106 C CA . GLY B 1 94 ? -24.219 -33.219 -6.938 1 98.56 94 GLY B CA 1
ATOM 3107 C C . GLY B 1 94 ? -23.859 -31.906 -6.285 1 98.56 94 GLY B C 1
ATOM 3108 O O . GLY B 1 94 ? -22.969 -31.188 -6.758 1 98.56 94 GLY B O 1
ATOM 3109 N N . THR B 1 95 ? -24.625 -31.516 -5.254 1 98.81 95 THR B N 1
ATOM 3110 C CA . THR B 1 95 ? -24.312 -30.266 -4.551 1 98.81 95 THR B CA 1
ATOM 3111 C C . THR B 1 95 ? -23.219 -30.5 -3.512 1 98.81 95 THR B C 1
ATOM 3113 O O . THR B 1 95 ? -23.375 -31.328 -2.617 1 98.81 95 THR B O 1
ATOM 3116 N N . LEU B 1 96 ? -22.094 -29.797 -3.682 1 98.88 96 LEU B N 1
ATOM 3117 C CA . LEU B 1 96 ? -21.062 -29.797 -2.646 1 98.88 96 LEU B CA 1
ATOM 3118 C C . LEU B 1 96 ? -21.453 -28.859 -1.507 1 98.88 96 LEU B C 1
ATOM 3120 O O . LEU B 1 96 ? -21.562 -27.641 -1.709 1 98.88 96 LEU B O 1
ATOM 3124 N N . LYS B 1 97 ? -21.766 -29.359 -0.383 1 98.75 97 LYS B N 1
ATOM 3125 C CA . LYS B 1 97 ? -21.891 -28.578 0.838 1 98.75 97 LYS B CA 1
ATOM 3126 C C . LYS B 1 97 ? -20.531 -28.391 1.519 1 98.75 97 LYS B C 1
ATOM 3128 O O . LYS B 1 97 ? -20.188 -29.156 2.422 1 98.75 97 LYS B O 1
ATOM 3133 N N . GLY B 1 98 ? -19.812 -27.422 1.095 1 98.62 98 GLY B N 1
ATOM 3134 C CA . GLY B 1 98 ? -18.422 -27.156 1.47 1 98.62 98 GLY B CA 1
ATOM 3135 C C . GLY B 1 98 ? -17.688 -26.266 0.483 1 98.62 98 GLY B C 1
ATOM 3136 O O . GLY B 1 98 ? -18.328 -25.594 -0.335 1 98.62 98 GLY B O 1
ATOM 3137 N N . ASP B 1 99 ? -16.422 -26.172 0.691 1 98.88 99 ASP B N 1
ATOM 3138 C CA . ASP B 1 99 ? -15.602 -25.25 -0.095 1 98.88 99 ASP B CA 1
ATOM 3139 C C . ASP B 1 99 ? -14.672 -26.016 -1.038 1 98.88 99 ASP B C 1
ATOM 3141 O O . ASP B 1 99 ? -14.281 -27.141 -0.757 1 98.88 99 ASP B O 1
ATOM 3145 N N . ILE B 1 100 ? -14.383 -25.438 -2.188 1 98.94 100 ILE B N 1
ATOM 3146 C CA . ILE B 1 100 ? -13.227 -25.828 -2.996 1 98.94 100 ILE B CA 1
ATOM 3147 C C . ILE B 1 100 ? -11.984 -25.109 -2.504 1 98.94 100 ILE B C 1
ATOM 3149 O O . ILE B 1 100 ? -12.016 -23.891 -2.264 1 98.94 100 ILE B O 1
ATOM 3153 N N . ILE B 1 101 ? -10.898 -25.812 -2.283 1 98.94 101 ILE B N 1
ATOM 3154 C CA . ILE B 1 101 ? -9.672 -25.203 -1.782 1 98.94 101 ILE B CA 1
ATOM 3155 C C . ILE B 1 101 ? -8.531 -25.469 -2.762 1 98.94 101 ILE B C 1
ATOM 3157 O O . ILE B 1 101 ? -8.336 -26.594 -3.211 1 98.94 101 ILE B O 1
ATOM 3161 N N . ILE B 1 102 ? -7.871 -24.438 -3.201 1 98.94 102 ILE B N 1
ATOM 3162 C CA . ILE B 1 102 ? -6.625 -24.516 -3.961 1 98.94 102 ILE B CA 1
ATOM 3163 C C . ILE B 1 102 ? -5.441 -24.25 -3.037 1 98.94 102 ILE B C 1
ATOM 3165 O O . ILE B 1 102 ? -5.27 -23.141 -2.535 1 98.94 102 ILE B O 1
ATOM 3169 N N . ILE B 1 103 ? -4.621 -25.219 -2.811 1 98.75 103 ILE B N 1
ATOM 3170 C CA . ILE B 1 103 ? -3.492 -25.078 -1.894 1 98.75 103 ILE B CA 1
ATOM 3171 C C . ILE B 1 103 ? -2.219 -24.781 -2.682 1 98.75 103 ILE B C 1
ATOM 3173 O O . ILE B 1 103 ? -1.758 -25.625 -3.465 1 98.75 103 ILE B O 1
ATOM 3177 N N . GLY B 1 104 ? -1.682 -23.625 -2.43 1 98.25 104 GLY B N 1
ATOM 3178 C CA . GLY B 1 104 ? -0.445 -23.25 -3.094 1 98.25 104 GLY B CA 1
ATOM 3179 C C . GLY B 1 104 ? 0.783 -23.906 -2.486 1 98.25 104 GLY B C 1
ATOM 3180 O O . GLY B 1 104 ? 0.907 -23.984 -1.262 1 98.25 104 GLY B O 1
ATOM 3181 N N . GLY B 1 105 ? 1.635 -24.281 -3.35 1 97.19 105 GLY B N 1
ATOM 3182 C CA . GLY B 1 105 ? 2.902 -24.859 -2.924 1 97.19 105 GLY B CA 1
ATOM 3183 C C . GLY B 1 105 ? 4.102 -24.016 -3.322 1 97.19 105 GLY B C 1
ATOM 3184 O O . GLY B 1 105 ? 5.242 -24.469 -3.248 1 97.19 105 GLY B O 1
ATOM 3185 N N . GLY B 1 106 ? 3.834 -22.812 -3.82 1 96.69 106 GLY B N 1
ATOM 3186 C CA . GLY B 1 106 ? 4.922 -21.906 -4.168 1 96.69 106 GLY B CA 1
ATOM 3187 C C . GLY B 1 106 ? 5.238 -21.906 -5.648 1 96.69 106 GLY B C 1
ATOM 3188 O O . GLY B 1 106 ? 6.184 -21.25 -6.082 1 96.69 106 GLY B O 1
ATOM 3189 N N . ASP B 1 107 ? 4.441 -22.562 -6.504 1 97.5 107 ASP B N 1
ATOM 3190 C CA . ASP B 1 107 ? 4.688 -22.688 -7.938 1 97.5 107 ASP B CA 1
ATOM 3191 C C . ASP B 1 107 ? 4.57 -21.344 -8.641 1 97.5 107 ASP B C 1
ATOM 3193 O O . ASP B 1 107 ? 3.473 -20.797 -8.781 1 97.5 107 ASP B O 1
ATOM 3197 N N . PRO B 1 108 ? 5.656 -20.797 -9.133 1 96 108 PRO B N 1
ATOM 3198 C CA . PRO B 1 108 ? 5.562 -19.516 -9.828 1 96 108 PRO B CA 1
ATOM 3199 C C . PRO B 1 108 ? 5.035 -19.641 -11.25 1 96 108 PRO B C 1
ATOM 3201 O O . PRO B 1 108 ? 4.766 -18.641 -11.914 1 96 108 PRO B O 1
ATOM 3204 N N . THR B 1 109 ? 4.844 -20.875 -11.727 1 97.56 109 THR B N 1
ATOM 3205 C CA . THR B 1 109 ? 4.531 -21.094 -13.133 1 97.56 109 THR B CA 1
ATOM 3206 C C . THR B 1 109 ? 3.029 -21.297 -13.328 1 97.56 109 THR B C 1
ATOM 3208 O O . THR B 1 109 ? 2.551 -21.375 -14.461 1 97.56 109 THR B O 1
ATOM 3211 N N . LEU B 1 110 ? 2.32 -21.375 -12.219 1 98.31 110 LEU B N 1
ATOM 3212 C CA . LEU B 1 110 ? 0.887 -21.625 -12.312 1 98.31 110 LEU B CA 1
ATOM 3213 C C . LEU B 1 110 ? 0.186 -20.516 -13.086 1 98.31 110 LEU B C 1
ATOM 3215 O O . LEU B 1 110 ? 0.275 -19.344 -12.719 1 98.31 110 LEU B O 1
ATOM 3219 N N . GLY B 1 111 ? -0.52 -20.859 -14.195 1 98 111 GLY B N 1
ATOM 3220 C CA . GLY B 1 111 ? -1.222 -19.891 -15.023 1 98 111 GLY B CA 1
ATOM 3221 C C . GLY B 1 111 ? -0.292 -19.062 -15.898 1 98 111 GLY B C 1
ATOM 3222 O O . GLY B 1 111 ? -0.723 -18.094 -16.531 1 98 111 GLY B O 1
ATOM 3223 N N . SER B 1 112 ? 1.002 -19.375 -15.906 1 96.94 112 SER B N 1
ATOM 3224 C CA . SER B 1 112 ? 1.976 -18.641 -16.703 1 96.94 112 SER B CA 1
ATOM 3225 C C . SER B 1 112 ? 1.814 -18.953 -18.188 1 96.94 112 SER B C 1
ATOM 3227 O O . SER B 1 112 ? 1.583 -20.094 -18.562 1 96.94 112 SER B O 1
ATOM 3229 N N . PRO B 1 113 ? 1.954 -17.938 -19.031 1 94.94 113 PRO B N 1
ATOM 3230 C CA . PRO B 1 113 ? 1.874 -18.203 -20.469 1 94.94 113 PRO B CA 1
ATOM 3231 C C . PRO B 1 113 ? 3.146 -18.844 -21.016 1 94.94 113 PRO B C 1
ATOM 3233 O O . PRO B 1 113 ? 3.184 -19.234 -22.188 1 94.94 113 PRO B O 1
ATOM 3236 N N . ARG B 1 114 ? 4.07 -19.031 -20.234 1 94.12 114 ARG B N 1
ATOM 3237 C CA . ARG B 1 114 ? 5.391 -19.422 -20.719 1 94.12 114 ARG B CA 1
ATOM 3238 C C . ARG B 1 114 ? 5.523 -20.938 -20.797 1 94.12 114 ARG B C 1
ATOM 3240 O O . ARG B 1 114 ? 6.375 -21.453 -21.531 1 94.12 114 ARG B O 1
ATOM 3247 N N . TYR B 1 115 ? 4.676 -21.562 -20 1 94.31 115 TYR B N 1
ATOM 3248 C CA . TYR B 1 115 ? 4.809 -23.016 -19.891 1 94.31 115 TYR B CA 1
ATOM 3249 C C . TYR B 1 115 ? 3.562 -23.719 -20.406 1 94.31 115 TYR B C 1
ATOM 3251 O O . TYR B 1 115 ? 2.453 -23.469 -19.922 1 94.31 115 TYR B O 1
ATOM 3259 N N . ALA B 1 116 ? 3.766 -24.641 -21.297 1 93.31 116 ALA B N 1
ATOM 3260 C CA . ALA B 1 116 ? 2.643 -25.281 -21.969 1 93.31 116 ALA B CA 1
ATOM 3261 C C . ALA B 1 116 ? 1.733 -25.984 -20.969 1 93.31 116 ALA B C 1
ATOM 3263 O O . ALA B 1 116 ? 0.507 -25.922 -21.078 1 93.31 116 ALA B O 1
ATOM 3264 N N . GLN B 1 117 ? 2.285 -26.594 -20 1 92.06 117 GLN B N 1
ATOM 3265 C CA . GLN B 1 117 ? 1.511 -27.453 -19.109 1 92.06 117 GLN B CA 1
ATOM 3266 C C . GLN B 1 117 ? 0.893 -26.641 -17.969 1 92.06 117 GLN B C 1
ATOM 3268 O O . GLN B 1 117 ? 0.068 -27.172 -17.219 1 92.06 117 GLN B O 1
ATOM 3273 N N . SER B 1 118 ? 1.333 -25.359 -17.844 1 94.06 118 SER B N 1
ATOM 3274 C CA . SER B 1 118 ? 0.839 -24.578 -16.719 1 94.06 118 SER B CA 1
ATOM 3275 C C . SER B 1 118 ? 0.094 -23.328 -17.188 1 94.06 118 SER B C 1
ATOM 3277 O O . SER B 1 118 ? -0.172 -22.422 -16.406 1 94.06 118 SER B O 1
ATOM 3279 N N . LYS B 1 119 ? -0.257 -23.328 -18.453 1 97.38 119 LYS B N 1
ATOM 3280 C CA . LYS B 1 119 ? -1.014 -22.188 -18.969 1 97.38 119 LYS B CA 1
ATOM 3281 C C . LYS B 1 119 ? -2.369 -22.062 -18.266 1 97.38 119 LYS B C 1
ATOM 3283 O O . LYS B 1 119 ? -2.951 -23.078 -17.859 1 97.38 119 LYS B O 1
ATOM 3288 N N . GLU B 1 120 ? -2.814 -20.875 -18.25 1 98.19 120 GLU B N 1
ATOM 3289 C CA . GLU B 1 120 ? -4.059 -20.562 -17.547 1 98.19 120 GLU B CA 1
ATOM 3290 C C . GLU B 1 120 ? -5.18 -21.5 -17.984 1 98.19 120 GLU B C 1
ATOM 3292 O O . GLU B 1 120 ? -5.812 -22.156 -17.141 1 98.19 120 GLU B O 1
ATOM 3297 N N . GLY B 1 121 ? -5.375 -21.609 -19.281 1 97.88 121 GLY B N 1
ATOM 3298 C CA . GLY B 1 121 ? -6.441 -22.453 -19.797 1 97.88 121 GLY B CA 1
ATOM 3299 C C . GLY B 1 121 ? -6.277 -23.922 -19.422 1 97.88 121 GLY B C 1
ATOM 3300 O O . GLY B 1 121 ? -7.262 -24.609 -19.125 1 97.88 121 GLY B O 1
ATOM 3301 N N . VAL B 1 122 ? -5.039 -24.375 -19.453 1 98 122 VAL B N 1
ATOM 3302 C CA . VAL B 1 122 ? -4.742 -25.766 -19.125 1 98 122 VAL B CA 1
ATOM 3303 C C . VAL B 1 122 ? -5.047 -26.047 -17.656 1 98 122 VAL B C 1
ATOM 3305 O O . VAL B 1 122 ? -5.734 -27.016 -17.328 1 98 122 VAL B O 1
ATOM 3308 N N . VAL B 1 123 ? -4.609 -25.203 -16.781 1 98.62 123 VAL B N 1
ATOM 3309 C CA . VAL B 1 123 ? -4.785 -25.359 -15.344 1 98.62 123 VAL B CA 1
ATOM 3310 C C . VAL B 1 123 ? -6.273 -25.328 -15 1 98.62 123 VAL B C 1
ATOM 3312 O O . VAL B 1 123 ? -6.785 -26.219 -14.32 1 98.62 123 VAL B O 1
ATOM 3315 N N . LEU B 1 124 ? -6.941 -24.328 -15.523 1 98.81 124 LEU B N 1
ATOM 3316 C CA . LEU B 1 124 ? -8.359 -24.156 -15.211 1 98.81 124 LEU B CA 1
ATOM 3317 C C . LEU B 1 124 ? -9.18 -25.328 -15.75 1 98.81 124 LEU B C 1
ATOM 3319 O O . LEU B 1 124 ? -10.094 -25.812 -15.086 1 98.81 124 LEU B O 1
ATOM 3323 N N . SER B 1 125 ? -8.852 -25.766 -16.953 1 98.31 125 SER B N 1
ATOM 3324 C CA . SER B 1 125 ? -9.555 -26.906 -17.516 1 98.31 125 SER B CA 1
ATOM 3325 C C . SER B 1 125 ? -9.359 -28.156 -16.672 1 98.31 125 SER B C 1
ATOM 3327 O O . SER B 1 125 ? -10.297 -28.922 -16.453 1 98.31 125 SER B O 1
ATOM 3329 N N . GLN B 1 126 ? -8.133 -28.344 -16.234 1 98.31 126 GLN B N 1
ATOM 3330 C CA . GLN B 1 126 ? -7.844 -29.5 -15.391 1 98.31 126 GLN B CA 1
ATOM 3331 C C . GLN B 1 126 ? -8.633 -29.438 -14.086 1 98.31 126 GLN B C 1
ATOM 3333 O O . GLN B 1 126 ? -9.195 -30.438 -13.641 1 98.31 126 GLN B O 1
ATOM 3338 N N . TRP B 1 127 ? -8.672 -28.312 -13.453 1 98.81 127 TRP B N 1
ATOM 3339 C CA . TRP B 1 127 ? -9.383 -28.141 -12.195 1 98.81 127 TRP B CA 1
ATOM 3340 C C . TRP B 1 127 ? -10.875 -28.359 -12.375 1 98.81 127 TRP B C 1
ATOM 3342 O O . TRP B 1 127 ? -11.5 -29.094 -11.602 1 98.81 127 TRP B O 1
ATOM 3352 N N . VAL B 1 128 ? -11.438 -27.797 -13.43 1 98.75 128 VAL B N 1
ATOM 3353 C CA . VAL B 1 128 ? -12.867 -27.938 -13.68 1 98.75 128 VAL B CA 1
ATOM 3354 C C . VAL B 1 128 ? -13.203 -29.391 -13.969 1 98.75 128 VAL B C 1
ATOM 3356 O O . VAL B 1 128 ? -14.188 -29.922 -13.453 1 98.75 128 VAL B O 1
ATOM 3359 N N . SER B 1 129 ? -12.391 -30.031 -14.781 1 98.62 129 SER B N 1
ATOM 3360 C CA . SER B 1 129 ? -12.602 -31.438 -15.102 1 98.62 129 SER B CA 1
ATOM 3361 C C . SER B 1 129 ? -12.578 -32.312 -13.844 1 98.62 129 SER B C 1
ATOM 3363 O O . SER B 1 129 ? -13.398 -33.219 -13.695 1 98.62 129 SER B O 1
ATOM 3365 N N . ALA B 1 130 ? -11.641 -32.031 -12.992 1 98.81 130 ALA B N 1
ATOM 3366 C CA . ALA B 1 130 ? -11.531 -32.781 -11.75 1 98.81 130 ALA B CA 1
ATOM 3367 C C . ALA B 1 130 ? -12.766 -32.594 -10.875 1 98.81 130 ALA B C 1
ATOM 3369 O O . ALA B 1 130 ? -13.25 -33.531 -10.266 1 98.81 130 ALA B O 1
ATOM 3370 N N . ILE B 1 131 ? -13.25 -31.391 -10.805 1 98.88 131 ILE B N 1
ATOM 3371 C CA . ILE B 1 131 ? -14.43 -31.062 -10.016 1 98.88 131 ILE B CA 1
ATOM 3372 C C . ILE B 1 131 ? -15.648 -31.781 -10.586 1 98.88 131 ILE B C 1
ATOM 3374 O O . ILE B 1 131 ? -16.422 -32.406 -9.852 1 98.88 131 ILE B O 1
ATOM 3378 N N . LYS B 1 132 ? -15.789 -31.797 -11.906 1 98.62 132 LYS B N 1
ATOM 3379 C CA . LYS B 1 132 ? -16.875 -32.5 -12.57 1 98.62 132 LYS B CA 1
ATOM 3380 C C . LYS B 1 132 ? -16.797 -34 -12.352 1 98.62 132 LYS B C 1
ATOM 3382 O O . LYS B 1 132 ? -17.797 -34.656 -12.109 1 98.62 132 LYS B O 1
ATOM 3387 N N . ALA B 1 133 ? -15.586 -34.5 -12.43 1 98.5 133 ALA B N 1
ATOM 3388 C CA . ALA B 1 133 ? -15.367 -35.906 -12.281 1 98.5 133 ALA B CA 1
ATOM 3389 C C . ALA B 1 133 ? -15.758 -36.406 -10.883 1 98.5 133 ALA B C 1
ATOM 3391 O O . ALA B 1 133 ? -16.125 -37.562 -10.695 1 98.5 133 ALA B O 1
ATOM 3392 N N . ALA B 1 134 ? -15.711 -35.469 -9.945 1 98.5 134 ALA B N 1
ATOM 3393 C CA . ALA B 1 134 ? -16.078 -35.812 -8.57 1 98.5 134 ALA B CA 1
ATOM 3394 C C . ALA B 1 134 ? -17.594 -35.812 -8.398 1 98.5 134 ALA B C 1
ATOM 3396 O O . ALA B 1 134 ? -18.109 -36.156 -7.336 1 98.5 134 ALA B O 1
ATOM 3397 N N . GLY B 1 135 ? -18.312 -35.406 -9.43 1 98.44 135 GLY B N 1
ATOM 3398 C CA . GLY B 1 135 ? -19.766 -35.406 -9.391 1 98.44 135 GLY B CA 1
ATOM 3399 C C . GLY B 1 135 ? -20.344 -34.094 -8.891 1 98.44 135 GLY B C 1
ATOM 3400 O O . GLY B 1 135 ? -21.547 -34 -8.578 1 98.44 135 GLY B O 1
ATOM 3401 N N . ILE B 1 136 ? -19.547 -33.031 -8.805 1 98.88 136 ILE B N 1
ATOM 3402 C CA . ILE B 1 136 ? -20.016 -31.766 -8.273 1 98.88 136 ILE B CA 1
ATOM 3403 C C . ILE B 1 136 ? -20.703 -30.969 -9.383 1 98.88 136 ILE B C 1
ATOM 3405 O O . ILE B 1 136 ? -20.109 -30.703 -10.43 1 98.88 136 ILE B O 1
ATOM 3409 N N . LYS B 1 137 ? -21.922 -30.562 -9.109 1 98.69 137 LYS B N 1
ATOM 3410 C CA . LYS B 1 137 ? -22.719 -29.812 -10.07 1 98.69 137 LYS B CA 1
ATOM 3411 C C . LYS B 1 137 ? -23.016 -28.406 -9.539 1 98.69 137 LYS B C 1
ATOM 3413 O O . LYS B 1 137 ? -23.359 -27.516 -10.312 1 98.69 137 LYS B O 1
ATOM 3418 N N . LYS B 1 138 ? -22.984 -28.312 -8.305 1 98.69 138 LYS B N 1
ATOM 3419 C CA . LYS B 1 138 ? -23.203 -27.062 -7.582 1 98.69 138 LYS B CA 1
ATOM 3420 C C . LYS B 1 138 ? -22.359 -27.016 -6.309 1 98.69 138 LYS B C 1
ATOM 3422 O O . LYS B 1 138 ? -22.094 -28.047 -5.688 1 98.69 138 LYS B O 1
ATOM 3427 N N . ILE B 1 139 ? -21.906 -25.812 -5.965 1 98.88 139 ILE B N 1
ATOM 3428 C CA . ILE B 1 139 ? -21.109 -25.625 -4.762 1 98.88 139 ILE B CA 1
ATOM 3429 C C . ILE B 1 139 ? -21.812 -24.672 -3.803 1 98.88 139 ILE B C 1
ATOM 3431 O O . ILE B 1 139 ? -21.922 -23.484 -4.082 1 98.88 139 ILE B O 1
ATOM 3435 N N . ASP B 1 140 ? -22.359 -25.156 -2.752 1 98.75 140 ASP B N 1
ATOM 3436 C CA . ASP B 1 140 ? -22.859 -24.344 -1.648 1 98.75 140 ASP B CA 1
ATOM 3437 C C . ASP B 1 140 ? -21.734 -24 -0.667 1 98.75 140 ASP B C 1
ATOM 3439 O O . ASP B 1 140 ? -21.688 -24.547 0.436 1 98.75 140 ASP B O 1
ATOM 3443 N N . GLY B 1 141 ? -20.938 -23.141 -1.058 1 98.69 141 GLY B N 1
ATOM 3444 C CA . GLY B 1 141 ? -19.734 -22.719 -0.364 1 98.69 141 GLY B CA 1
ATOM 3445 C C . GLY B 1 141 ? -18.875 -21.781 -1.181 1 98.69 141 GLY B C 1
ATOM 3446 O O . GLY B 1 141 ? -19.391 -20.938 -1.914 1 98.69 141 GLY B O 1
ATOM 3447 N N . ARG B 1 142 ? -17.672 -21.875 -0.874 1 98.56 142 ARG B N 1
ATOM 3448 C CA . ARG B 1 142 ? -16.734 -20.922 -1.466 1 98.56 142 ARG B CA 1
ATOM 3449 C C . ARG B 1 142 ? -15.672 -21.641 -2.287 1 98.56 142 ARG B C 1
ATOM 3451 O O . ARG B 1 142 ? -15.469 -22.859 -2.127 1 98.56 142 ARG B O 1
ATOM 3458 N N . VAL B 1 143 ? -14.953 -20.844 -3.152 1 98.94 143 VAL B N 1
ATOM 3459 C CA . VAL B 1 143 ? -13.617 -21.188 -3.619 1 98.94 143 VAL B CA 1
ATOM 3460 C C . VAL B 1 143 ? -12.57 -20.453 -2.797 1 98.94 143 VAL B C 1
ATOM 3462 O O . VAL B 1 143 ? -12.609 -19.219 -2.699 1 98.94 143 VAL B O 1
ATOM 3465 N N . ILE B 1 144 ? -11.633 -21.156 -2.178 1 98.94 144 ILE B N 1
ATOM 3466 C CA . ILE B 1 144 ? -10.656 -20.578 -1.265 1 98.94 144 ILE B CA 1
ATOM 3467 C C . ILE B 1 144 ? -9.25 -20.781 -1.825 1 98.94 144 ILE B C 1
ATOM 3469 O O . ILE B 1 144 ? -8.836 -21.906 -2.113 1 98.94 144 ILE B O 1
ATOM 3473 N N . GLY B 1 145 ? -8.539 -19.688 -2.16 1 98.88 145 GLY B N 1
ATOM 3474 C CA . GLY B 1 145 ? -7.109 -19.766 -2.406 1 98.88 145 GLY B CA 1
ATOM 3475 C C . GLY B 1 145 ? -6.285 -19.828 -1.133 1 98.88 145 GLY B C 1
ATOM 3476 O O . GLY B 1 145 ? -6.324 -18.906 -0.319 1 98.88 145 GLY B O 1
ATOM 3477 N N . ASP B 1 146 ? -5.66 -20.906 -0.939 1 98.69 146 ASP B N 1
ATOM 3478 C CA . ASP B 1 146 ? -4.867 -21.109 0.269 1 98.69 146 ASP B CA 1
ATOM 3479 C C . ASP B 1 146 ? -3.41 -20.703 0.039 1 98.69 146 ASP B C 1
ATOM 3481 O O . ASP B 1 146 ? -2.656 -21.422 -0.613 1 98.69 146 ASP B O 1
ATOM 3485 N N . ASP B 1 147 ? -3.076 -19.609 0.562 1 96.94 147 ASP B N 1
ATOM 3486 C CA . ASP B 1 147 ? -1.723 -19.078 0.453 1 96.94 147 ASP B CA 1
ATOM 3487 C C . ASP B 1 147 ? -0.995 -19.141 1.794 1 96.94 147 ASP B C 1
ATOM 3489 O O . ASP B 1 147 ? -0.009 -18.438 2.01 1 96.94 147 ASP B O 1
ATOM 3493 N N . SER B 1 148 ? -1.344 -19.953 2.699 1 95.56 148 SER B N 1
ATOM 3494 C CA . SER B 1 148 ? -0.924 -19.891 4.098 1 95.56 148 SER B CA 1
ATOM 3495 C C . SER B 1 148 ? 0.484 -20.453 4.273 1 95.56 148 SER B C 1
ATOM 3497 O O . SER B 1 148 ? 1.114 -20.234 5.312 1 95.56 148 SER B O 1
ATOM 3499 N N . LEU B 1 149 ? 0.995 -21.125 3.229 1 95.31 149 LEU B N 1
ATOM 3500 C CA . LEU B 1 149 ? 2.291 -21.781 3.357 1 95.31 149 LEU B CA 1
ATOM 3501 C C . LEU B 1 149 ? 3.391 -20.766 3.633 1 95.31 149 LEU B C 1
ATOM 3503 O O . LEU B 1 149 ? 4.34 -21.047 4.363 1 95.31 149 LEU B O 1
ATOM 3507 N N . TRP B 1 150 ? 3.309 -19.578 3.02 1 93.31 150 TRP B N 1
ATOM 3508 C CA . TRP B 1 150 ? 4.398 -18.609 3.129 1 93.31 150 TRP B CA 1
ATOM 3509 C C . TRP B 1 150 ? 3.979 -17.406 3.957 1 93.31 150 TRP B C 1
ATOM 3511 O O . TRP B 1 150 ? 4.688 -16.391 3.994 1 93.31 150 TRP B O 1
ATOM 3521 N N . GLY B 1 151 ? 2.898 -17.422 4.613 1 88.38 151 GLY B N 1
ATOM 3522 C CA . GLY B 1 151 ? 2.443 -16.281 5.391 1 88.38 151 GLY B CA 1
ATOM 3523 C C . GLY B 1 151 ? 1.837 -15.18 4.539 1 88.38 151 GLY B C 1
ATOM 3524 O O . GLY B 1 151 ? 1.414 -15.422 3.408 1 88.38 151 GLY B O 1
ATOM 3525 N N . THR B 1 152 ? 1.806 -13.961 5.145 1 90.31 152 THR B N 1
ATOM 3526 C CA . THR B 1 152 ? 0.992 -12.93 4.512 1 90.31 152 THR B CA 1
ATOM 3527 C C . THR B 1 152 ? 1.874 -11.836 3.922 1 90.31 152 THR B C 1
ATOM 3529 O O . THR B 1 152 ? 1.383 -10.945 3.227 1 90.31 152 THR B O 1
ATOM 3532 N N . GLN B 1 153 ? 3.154 -11.867 4.23 1 89.12 153 GLN B N 1
ATOM 3533 C CA . GLN B 1 153 ? 4.051 -10.844 3.695 1 89.12 153 GLN B CA 1
ATOM 3534 C C . GLN B 1 153 ? 4.465 -11.172 2.264 1 89.12 153 GLN B C 1
ATOM 3536 O O . GLN B 1 153 ? 5.281 -12.07 2.039 1 89.12 153 GLN B O 1
ATOM 3541 N N . SER B 1 154 ? 4 -10.375 1.363 1 89 154 SER B N 1
ATOM 3542 C CA . SER B 1 154 ? 4.195 -10.688 -0.049 1 89 154 SER B CA 1
ATOM 3543 C C . SER B 1 154 ? 5.402 -9.945 -0.618 1 89 154 SER B C 1
ATOM 3545 O O . SER B 1 154 ? 6.02 -10.406 -1.581 1 89 154 SER B O 1
ATOM 3547 N N . ALA B 1 155 ? 5.676 -8.82 -0.079 1 93.12 155 ALA B N 1
ATOM 3548 C CA . ALA B 1 155 ? 6.746 -7.992 -0.634 1 93.12 155 ALA B CA 1
ATOM 3549 C C . ALA B 1 155 ? 7.871 -7.801 0.378 1 93.12 155 ALA B C 1
ATOM 3551 O O . ALA B 1 155 ? 7.617 -7.648 1.576 1 93.12 155 ALA B O 1
ATOM 3552 N N . PRO B 1 156 ? 9.125 -7.828 -0.134 1 91.25 156 PRO B N 1
ATOM 3553 C CA . PRO B 1 156 ? 10.242 -7.523 0.763 1 91.25 156 PRO B CA 1
ATOM 3554 C C . PRO B 1 156 ? 10.148 -6.121 1.357 1 91.25 156 PRO B C 1
ATOM 3556 O O . PRO B 1 156 ? 9.727 -5.184 0.677 1 91.25 156 PRO B O 1
ATOM 3559 N N . ASP B 1 157 ? 10.664 -5.961 2.512 1 92.31 157 ASP B N 1
ATOM 3560 C CA . ASP B 1 157 ? 10.594 -4.73 3.295 1 92.31 157 ASP B CA 1
ATOM 3561 C C . ASP B 1 157 ? 11.258 -3.572 2.557 1 92.31 157 ASP B C 1
ATOM 3563 O O . ASP B 1 157 ? 10.781 -2.438 2.615 1 92.31 157 ASP B O 1
ATOM 3567 N N . GLY B 1 158 ? 12.266 -3.889 1.854 1 91.25 158 GLY B N 1
ATOM 3568 C CA . GLY B 1 158 ? 13.125 -2.848 1.317 1 91.25 158 GLY B CA 1
ATOM 3569 C C . GLY B 1 158 ? 12.719 -2.391 -0.07 1 91.25 158 GLY B C 1
ATOM 3570 O O . GLY B 1 158 ? 13.383 -1.534 -0.665 1 91.25 158 GLY B O 1
ATOM 3571 N N . TRP B 1 159 ? 11.68 -2.922 -0.641 1 91.62 159 TRP B N 1
ATOM 3572 C CA . TRP B 1 159 ? 11.25 -2.523 -1.978 1 91.62 159 TRP B CA 1
ATOM 3573 C C . TRP B 1 159 ? 10.672 -1.114 -1.965 1 91.62 159 TRP B C 1
ATOM 3575 O O . TRP B 1 159 ? 10.117 -0.672 -0.954 1 91.62 159 TRP B O 1
ATOM 3585 N N . LEU B 1 160 ? 10.82 -0.457 -3.082 1 93.44 160 LEU B N 1
ATOM 3586 C CA . LEU B 1 160 ? 10.375 0.925 -3.223 1 93.44 160 LEU B CA 1
ATOM 3587 C C . LEU B 1 160 ? 8.875 0.99 -3.469 1 93.44 160 LEU B C 1
ATOM 3589 O O . LEU B 1 160 ? 8.32 0.151 -4.184 1 93.44 160 LEU B O 1
ATOM 3593 N N . TRP B 1 161 ? 8.273 2.068 -3.025 1 94.12 161 TRP B N 1
ATOM 3594 C CA . TRP B 1 161 ? 6.852 2.35 -3.201 1 94.12 161 TRP B CA 1
ATOM 3595 C C . TRP B 1 161 ? 6.477 2.354 -4.68 1 94.12 161 TRP B C 1
ATOM 3597 O O . TRP B 1 161 ? 5.477 1.751 -5.074 1 94.12 161 TRP B O 1
ATOM 3607 N N . GLN B 1 162 ? 7.242 2.881 -5.465 1 94.31 162 GLN B N 1
ATOM 3608 C CA . GLN B 1 162 ? 6.965 3.02 -6.891 1 94.31 162 GLN B CA 1
ATOM 3609 C C . GLN B 1 162 ? 6.984 1.662 -7.59 1 94.31 162 GLN B C 1
ATOM 3611 O O . GLN B 1 162 ? 6.324 1.475 -8.609 1 94.31 162 GLN B O 1
ATOM 3616 N N . ASP B 1 163 ? 7.672 0.717 -7.016 1 94.62 163 ASP B N 1
ATOM 3617 C CA . ASP B 1 163 ? 7.891 -0.556 -7.699 1 94.62 163 ASP B CA 1
ATOM 3618 C C . ASP B 1 163 ? 6.789 -1.557 -7.359 1 94.62 163 ASP B C 1
ATOM 3620 O O . ASP B 1 163 ? 6.457 -2.422 -8.172 1 94.62 163 ASP B O 1
ATOM 3624 N N . LEU B 1 164 ? 6.184 -1.513 -6.238 1 94.5 164 LEU B N 1
ATOM 3625 C CA . LEU B 1 164 ? 5.355 -2.559 -5.648 1 94.5 164 LEU B CA 1
ATOM 3626 C C . LEU B 1 164 ? 4.176 -2.896 -6.555 1 94.5 164 LEU B C 1
ATOM 3628 O O . LEU B 1 164 ? 3.787 -4.062 -6.664 1 94.5 164 LEU B O 1
ATOM 3632 N N . GLY B 1 165 ? 3.611 -1.958 -7.211 1 96.81 165 GLY B N 1
ATOM 3633 C CA . GLY B 1 165 ? 2.418 -2.207 -8 1 96.81 165 GLY B CA 1
ATOM 3634 C C . GLY B 1 165 ? 2.723 -2.59 -9.438 1 96.81 165 GLY B C 1
ATOM 3635 O O . GLY B 1 165 ? 1.811 -2.84 -10.227 1 96.81 165 GLY B O 1
ATOM 3636 N N . ASN B 1 166 ? 3.951 -2.68 -9.742 1 97.19 166 ASN B N 1
ATOM 3637 C CA . ASN B 1 166 ? 4.367 -2.988 -11.109 1 97.19 166 ASN B CA 1
ATOM 3638 C C . ASN B 1 166 ? 4.879 -4.422 -11.227 1 97.19 166 ASN B C 1
ATOM 3640 O O . ASN B 1 166 ? 5.281 -5.027 -10.234 1 97.19 166 ASN B O 1
ATOM 3644 N N . TYR B 1 167 ? 4.898 -4.945 -12.453 1 95.19 167 TYR B N 1
ATOM 3645 C CA . TYR B 1 167 ? 5.152 -6.363 -12.68 1 95.19 167 TYR B CA 1
ATOM 3646 C C . TYR B 1 167 ? 6.488 -6.777 -12.07 1 95.19 167 TYR B C 1
ATOM 3648 O O . TYR B 1 167 ? 6.633 -7.898 -11.578 1 95.19 167 TYR B O 1
ATOM 3656 N N . TYR B 1 168 ? 7.422 -5.938 -12.062 1 91.25 168 TYR B N 1
ATOM 3657 C CA . TYR B 1 168 ? 8.742 -6.281 -11.547 1 91.25 168 TYR B CA 1
ATOM 3658 C C . TYR B 1 168 ? 8.797 -6.141 -10.031 1 91.25 168 TYR B C 1
ATOM 3660 O O . TYR B 1 168 ? 9.797 -6.488 -9.406 1 91.25 168 TYR B O 1
ATOM 3668 N N . GLY B 1 169 ? 7.727 -5.621 -9.43 1 93.06 169 GLY B N 1
ATOM 3669 C CA . GLY B 1 169 ? 7.578 -5.535 -7.988 1 93.06 169 GLY B CA 1
ATOM 3670 C C . GLY B 1 169 ? 6.527 -6.484 -7.441 1 93.06 169 GLY B C 1
ATOM 3671 O O . GLY B 1 169 ? 5.992 -6.266 -6.352 1 93.06 169 GLY B O 1
ATOM 3672 N N . ALA B 1 170 ? 6.188 -7.469 -8.195 1 93.5 170 ALA B N 1
ATOM 3673 C CA . ALA B 1 170 ? 5.199 -8.453 -7.754 1 93.5 170 ALA B CA 1
ATOM 3674 C C . ALA B 1 170 ? 5.719 -9.258 -6.562 1 93.5 170 ALA B C 1
ATOM 3676 O O . ALA B 1 170 ? 6.828 -9.789 -6.602 1 93.5 170 ALA B O 1
ATOM 3677 N N . GLY B 1 171 ? 4.898 -9.312 -5.555 1 91.5 171 GLY B N 1
ATOM 3678 C CA . GLY B 1 171 ? 5.285 -10.062 -4.371 1 91.5 171 GLY B CA 1
ATOM 3679 C C . GLY B 1 171 ? 5.137 -11.562 -4.543 1 91.5 171 GLY B C 1
ATOM 3680 O O . GLY B 1 171 ? 4.504 -12.023 -5.496 1 91.5 171 GLY B O 1
ATOM 3681 N N . SER B 1 172 ? 5.746 -12.258 -3.629 1 93.12 172 SER B N 1
ATOM 3682 C CA . SER B 1 172 ? 5.641 -13.711 -3.633 1 93.12 172 SER B CA 1
ATOM 3683 C C . SER B 1 172 ? 4.359 -14.172 -2.945 1 93.12 172 SER B C 1
ATOM 3685 O O . SER B 1 172 ? 3.805 -13.461 -2.107 1 93.12 172 SER B O 1
ATOM 3687 N N . SER B 1 173 ? 3.871 -15.289 -3.365 1 96.12 173 SER B N 1
ATOM 3688 C CA . SER B 1 173 ? 2.713 -15.961 -2.783 1 96.12 173 SER B CA 1
ATOM 3689 C C . SER B 1 173 ? 2.844 -17.484 -2.885 1 96.12 173 SER B C 1
ATOM 3691 O O . SER B 1 173 ? 3.344 -18 -3.885 1 96.12 173 SER B O 1
ATOM 3693 N N . ALA B 1 174 ? 2.389 -18.125 -1.796 1 97.75 174 ALA B N 1
ATOM 3694 C CA . ALA B 1 174 ? 2.393 -19.578 -1.871 1 97.75 174 ALA B CA 1
ATOM 3695 C C . ALA B 1 174 ? 1.5 -20.078 -3.006 1 97.75 174 ALA B C 1
ATOM 3697 O O . ALA B 1 174 ? 1.719 -21.156 -3.549 1 97.75 174 ALA B O 1
ATOM 3698 N N . LEU B 1 175 ? 0.521 -19.328 -3.305 1 98.5 175 LEU B N 1
ATOM 3699 C CA . LEU B 1 175 ? -0.324 -19.578 -4.469 1 98.5 175 LEU B CA 1
ATOM 3700 C C . LEU B 1 175 ? -0.226 -18.422 -5.465 1 98.5 175 LEU B C 1
ATOM 3702 O O . LEU B 1 175 ? -0.95 -17.438 -5.352 1 98.5 175 LEU B O 1
ATOM 3706 N N . SER B 1 176 ? 0.695 -18.594 -6.391 1 97.94 176 SER B N 1
ATOM 3707 C CA . SER B 1 176 ? 0.877 -17.625 -7.457 1 97.94 176 SER B CA 1
ATOM 3708 C C . SER B 1 176 ? -0.084 -17.875 -8.609 1 97.94 176 SER B C 1
ATOM 3710 O O . SER B 1 176 ? -0.655 -18.969 -8.727 1 97.94 176 SER B O 1
ATOM 3712 N N . TRP B 1 177 ? -0.314 -16.922 -9.391 1 98.5 177 TRP B N 1
ATOM 3713 C CA . TRP B 1 177 ? -1.137 -17.016 -10.594 1 98.5 177 TRP B CA 1
ATOM 3714 C C . TRP B 1 177 ? -0.651 -16.047 -11.664 1 98.5 177 TRP B C 1
ATOM 3716 O O . TRP B 1 177 ? -0.429 -14.867 -11.383 1 98.5 177 TRP B O 1
ATOM 3726 N N . ARG B 1 178 ? -0.346 -16.547 -12.891 1 97.88 178 ARG B N 1
ATOM 3727 C CA . ARG B 1 178 ? 0.027 -15.711 -14.023 1 97.88 178 ARG B CA 1
ATOM 3728 C C . ARG B 1 178 ? 1.266 -14.875 -13.711 1 97.88 178 ARG B C 1
ATOM 3730 O O . ARG B 1 178 ? 1.279 -13.664 -13.938 1 97.88 178 ARG B O 1
ATOM 3737 N N . GLU B 1 179 ? 2.189 -15.555 -13.047 1 96.69 179 GLU B N 1
ATOM 3738 C CA . GLU B 1 179 ? 3.438 -14.906 -12.656 1 96.69 179 GLU B CA 1
ATOM 3739 C C . GLU B 1 179 ? 3.174 -13.656 -11.828 1 96.69 179 GLU B C 1
ATOM 3741 O O . GLU B 1 179 ? 3.988 -12.727 -11.812 1 96.69 179 GLU B O 1
ATOM 3746 N N . ASN B 1 180 ? 2.02 -13.547 -11.266 1 97.94 180 ASN B N 1
ATOM 3747 C CA . ASN B 1 180 ? 1.557 -12.477 -10.383 1 97.94 180 ASN B CA 1
ATOM 3748 C C . ASN B 1 180 ? 1.535 -11.125 -11.102 1 97.94 180 ASN B C 1
ATOM 3750 O O . ASN B 1 180 ? 1.918 -10.109 -10.531 1 97.94 180 ASN B O 1
ATOM 3754 N N . GLN B 1 181 ? 1.062 -11.211 -12.383 1 98.06 181 GLN B N 1
ATOM 3755 C CA . GLN B 1 181 ? 1.003 -9.953 -13.117 1 98.06 181 GLN B CA 1
ATOM 3756 C C . GLN B 1 181 ? -0.23 -9.898 -14.016 1 98.06 181 GLN B C 1
ATOM 3758 O O . GLN B 1 181 ? -0.831 -10.93 -14.32 1 98.06 181 GLN B O 1
ATOM 3763 N N . PHE B 1 182 ? -0.652 -8.766 -14.352 1 98.5 182 PHE B N 1
ATOM 3764 C CA . PHE B 1 182 ? -1.696 -8.477 -15.328 1 98.5 182 PHE B CA 1
ATOM 3765 C C . PHE B 1 182 ? -1.376 -7.207 -16.109 1 98.5 182 PHE B C 1
ATOM 3767 O O . PHE B 1 182 ? -0.423 -6.496 -15.781 1 98.5 182 PHE B O 1
ATOM 3774 N N . ASP B 1 183 ? -2.109 -6.992 -17.156 1 98.62 183 ASP B N 1
ATOM 3775 C CA . ASP B 1 183 ? -1.829 -5.848 -18.016 1 98.62 183 ASP B CA 1
ATOM 3776 C C . ASP B 1 183 ? -2.926 -4.789 -17.891 1 98.62 183 ASP B C 1
ATOM 3778 O O . ASP B 1 183 ? -4.098 -5.121 -17.688 1 98.62 183 ASP B O 1
ATOM 3782 N N . ILE B 1 184 ? -2.496 -3.598 -17.984 1 98.81 184 ILE B N 1
ATOM 3783 C CA . ILE B 1 184 ? -3.387 -2.453 -18.141 1 98.81 184 ILE B CA 1
ATOM 3784 C C . ILE B 1 184 ? -3.178 -1.822 -19.516 1 98.81 184 ILE B C 1
ATOM 3786 O O . ILE B 1 184 ? -2.123 -1.241 -19.781 1 98.81 184 ILE B O 1
ATOM 3790 N N . LYS B 1 185 ? -4.129 -1.997 -20.328 1 98.81 185 LYS B N 1
ATOM 3791 C CA . LYS B 1 185 ? -4.055 -1.439 -21.672 1 98.81 185 LYS B CA 1
ATOM 3792 C C . LYS B 1 185 ? -4.422 0.042 -21.672 1 98.81 185 LYS B C 1
ATOM 3794 O O . LYS B 1 185 ? -5.418 0.442 -21.062 1 98.81 185 LYS B O 1
ATOM 3799 N N . LEU B 1 186 ? -3.578 0.807 -22.328 1 98.62 186 LEU B N 1
ATOM 3800 C CA . LEU B 1 186 ? -3.717 2.258 -22.328 1 98.62 186 LEU B CA 1
ATOM 3801 C C . LEU B 1 186 ? -3.861 2.797 -23.75 1 98.62 186 LEU B C 1
ATOM 3803 O O . LEU B 1 186 ? -3.406 2.166 -24.703 1 98.62 186 LEU B O 1
ATOM 3807 N N . ARG B 1 187 ? -4.484 3.881 -23.844 1 98 187 ARG B N 1
ATOM 3808 C CA . ARG B 1 187 ? -4.582 4.633 -25.094 1 98 187 ARG B CA 1
ATOM 3809 C C . ARG B 1 187 ? -4.043 6.051 -24.922 1 98 187 ARG B C 1
ATOM 3811 O O . ARG B 1 187 ? -4.312 6.703 -23.906 1 98 187 ARG B O 1
ATOM 3818 N N . THR B 1 188 ? -3.232 6.469 -25.844 1 96.94 188 THR B N 1
ATOM 3819 C CA . THR B 1 188 ? -2.734 7.836 -25.828 1 96.94 188 THR B CA 1
ATOM 3820 C C . THR B 1 188 ? -3.881 8.828 -25.984 1 96.94 188 THR B C 1
ATOM 3822 O O . THR B 1 188 ? -4.945 8.484 -26.5 1 96.94 188 THR B O 1
ATOM 3825 N N . GLY B 1 189 ? -3.576 10.008 -25.484 1 95.38 189 GLY B N 1
ATOM 3826 C CA . GLY B 1 189 ? -4.559 11.078 -25.547 1 95.38 189 GLY B CA 1
ATOM 3827 C C . GLY B 1 189 ? -4.383 12.117 -24.453 1 95.38 189 GLY B C 1
ATOM 3828 O O . GLY B 1 189 ? -3.422 12.055 -23.688 1 95.38 189 GLY B O 1
ATOM 3829 N N . ASN B 1 190 ? -5.273 13.125 -24.562 1 93.94 190 ASN B N 1
ATOM 3830 C CA . ASN B 1 190 ? -5.41 14.117 -23.5 1 93.94 190 ASN B CA 1
ATOM 3831 C C . ASN B 1 190 ? -6.848 14.211 -23 1 93.94 190 ASN B C 1
ATOM 3833 O O . ASN B 1 190 ? -7.637 15.008 -23.5 1 93.94 190 ASN B O 1
ATOM 3837 N N . PRO B 1 191 ? -7.094 13.383 -21.969 1 92.94 191 PRO B N 1
ATOM 3838 C CA . PRO B 1 191 ? -6.254 12.617 -21.047 1 92.94 191 PRO B CA 1
ATOM 3839 C C . PRO B 1 191 ? -5.898 11.234 -21.594 1 92.94 191 PRO B C 1
ATOM 3841 O O . PRO B 1 191 ? -6.555 10.742 -22.516 1 92.94 191 PRO B O 1
ATOM 3844 N N . VAL B 1 192 ? -4.781 10.641 -21.125 1 97.69 192 VAL B N 1
ATOM 3845 C CA . VAL B 1 192 ? -4.508 9.219 -21.328 1 97.69 192 VAL B CA 1
ATOM 3846 C C . VAL B 1 192 ? -5.68 8.391 -20.797 1 97.69 192 VAL B C 1
ATOM 3848 O O . VAL B 1 192 ? -6.25 8.703 -19.75 1 97.69 192 VAL B O 1
ATOM 3851 N N . SER B 1 193 ? -5.996 7.305 -21.531 1 97.94 193 SER B N 1
ATOM 3852 C CA . SER B 1 193 ? -7.164 6.531 -21.109 1 97.94 193 SER B CA 1
ATOM 3853 C C . SER B 1 193 ? -6.793 5.082 -20.828 1 97.94 193 SER B C 1
ATOM 3855 O O . SER B 1 193 ? -5.926 4.512 -21.484 1 97.94 193 SER B O 1
ATOM 3857 N N . VAL B 1 194 ? -7.438 4.562 -19.828 1 98.19 194 VAL B N 1
ATOM 3858 C CA . VAL B 1 194 ? -7.363 3.131 -19.562 1 98.19 194 VAL B CA 1
ATOM 3859 C C . VAL B 1 194 ? -8.43 2.398 -20.375 1 98.19 194 VAL B C 1
ATOM 3861 O O . VAL B 1 194 ? -9.625 2.662 -20.219 1 98.19 194 VAL B O 1
ATOM 3864 N N . LEU B 1 195 ? -8.078 1.456 -21.188 1 98.25 195 LEU B N 1
ATOM 3865 C CA . LEU B 1 195 ? -9.016 0.741 -22.062 1 98.25 195 LEU B CA 1
ATOM 3866 C C . LEU B 1 195 ? -9.594 -0.477 -21.344 1 98.25 195 LEU B C 1
ATOM 3868 O O . LEU B 1 195 ? -10.812 -0.661 -21.312 1 98.25 195 LEU B O 1
ATOM 3872 N N . ARG B 1 196 ? -8.719 -1.282 -20.812 1 98.31 196 ARG B N 1
ATOM 3873 C CA . ARG B 1 196 ? -9.086 -2.521 -20.141 1 98.31 196 ARG B CA 1
ATOM 3874 C C . ARG B 1 196 ? -7.895 -3.137 -19.406 1 98.31 196 ARG B C 1
ATOM 3876 O O . ARG B 1 196 ? -6.754 -2.715 -19.625 1 98.31 196 ARG B O 1
ATOM 3883 N N . THR B 1 197 ? -8.234 -4.027 -18.609 1 98.62 197 THR B N 1
ATOM 3884 C CA . THR B 1 197 ? -7.191 -4.891 -18.078 1 98.62 197 THR B CA 1
ATOM 3885 C C . THR B 1 197 ? -7.195 -6.246 -18.781 1 98.62 197 THR B C 1
ATOM 3887 O O . THR B 1 197 ? -8.219 -6.664 -19.312 1 98.62 197 THR B O 1
ATOM 3890 N N . VAL B 1 198 ? -6 -6.871 -18.766 1 98.12 198 VAL B N 1
ATOM 3891 C CA . VAL B 1 198 ? -5.859 -8.219 -19.312 1 98.12 198 VAL B CA 1
ATOM 3892 C C . VAL B 1 198 ? -5.148 -9.109 -18.281 1 98.12 198 VAL B C 1
ATOM 3894 O O . VAL B 1 198 ? -3.949 -8.945 -18.047 1 98.12 198 VAL B O 1
ATOM 3897 N N . PRO B 1 199 ? -5.785 -10.156 -17.75 1 97.75 199 PRO B N 1
ATOM 3898 C CA . PRO B 1 199 ? -7.211 -10.438 -17.906 1 97.75 199 PRO B CA 1
ATOM 3899 C C . PRO B 1 199 ? -8.102 -9.359 -17.297 1 97.75 199 PRO B C 1
ATOM 3901 O O . PRO B 1 199 ? -7.598 -8.352 -16.797 1 97.75 199 PRO B O 1
ATOM 3904 N N . ASP B 1 200 ? -9.469 -9.57 -17.438 1 98.06 200 ASP B N 1
ATOM 3905 C CA . ASP B 1 200 ? -10.406 -8.672 -16.781 1 98.06 200 ASP B CA 1
ATOM 3906 C C . ASP B 1 200 ? -10.289 -8.773 -15.258 1 98.06 200 ASP B C 1
ATOM 3908 O O . ASP B 1 200 ? -10.359 -9.875 -14.703 1 98.06 200 ASP B O 1
ATOM 3912 N N . MET B 1 201 ? -10.016 -7.621 -14.656 1 98.12 201 MET B N 1
ATOM 3913 C CA . MET B 1 201 ? -9.867 -7.539 -13.203 1 98.12 201 MET B CA 1
ATOM 3914 C C . MET B 1 201 ? -11.008 -6.734 -12.586 1 98.12 201 MET B C 1
ATOM 3916 O O . MET B 1 201 ? -10.789 -5.625 -12.094 1 98.12 201 MET B O 1
ATOM 3920 N N . PRO B 1 202 ? -12.195 -7.27 -12.469 1 97.81 202 PRO B N 1
ATOM 3921 C CA . PRO B 1 202 ? -13.367 -6.469 -12.094 1 97.81 202 PRO B CA 1
ATOM 3922 C C . PRO B 1 202 ? -13.367 -6.09 -10.617 1 97.81 202 PRO B C 1
ATOM 3924 O O . PRO B 1 202 ? -14.133 -5.219 -10.203 1 97.81 202 PRO B O 1
ATOM 3927 N N . TYR B 1 203 ? -12.594 -6.707 -9.867 1 97.25 203 TYR B N 1
ATOM 3928 C CA . TYR B 1 203 ? -12.578 -6.445 -8.438 1 97.25 203 TYR B CA 1
ATOM 3929 C C . TYR B 1 203 ? -11.578 -5.352 -8.086 1 97.25 203 TYR B C 1
ATOM 3931 O O . TYR B 1 203 ? -11.445 -4.965 -6.926 1 97.25 203 TYR B O 1
ATOM 3939 N N . LEU B 1 204 ? -10.781 -4.883 -9.047 1 97.56 204 LEU B N 1
ATOM 3940 C CA . LEU B 1 204 ? -9.852 -3.781 -8.836 1 97.56 204 LEU B CA 1
ATOM 3941 C C . LEU B 1 204 ? -10.469 -2.455 -9.266 1 97.56 204 LEU B C 1
ATOM 3943 O O . LEU B 1 204 ? -11.172 -2.393 -10.273 1 97.56 204 LEU B O 1
ATOM 3947 N N . THR B 1 205 ? -10.25 -1.463 -8.461 1 96.75 205 THR B N 1
ATOM 3948 C CA . THR B 1 205 ? -10.539 -0.086 -8.844 1 96.75 205 THR B CA 1
ATOM 3949 C C . THR B 1 205 ? -9.281 0.613 -9.344 1 96.75 205 THR B C 1
ATOM 3951 O O . THR B 1 205 ? -8.281 0.703 -8.625 1 96.75 205 THR B O 1
ATOM 3954 N N . ILE B 1 206 ? -9.32 1.083 -10.57 1 97.75 206 ILE B N 1
ATOM 3955 C CA . ILE B 1 206 ? -8.18 1.777 -11.148 1 97.75 206 ILE B CA 1
ATOM 3956 C C . ILE B 1 206 ? -8.5 3.262 -11.312 1 97.75 206 ILE B C 1
ATOM 3958 O O . ILE B 1 206 ? -9.445 3.625 -12.023 1 97.75 206 ILE B O 1
ATOM 3962 N N . ILE B 1 207 ? -7.773 4.059 -10.578 1 97.12 207 ILE B N 1
ATOM 3963 C CA . ILE B 1 207 ? -7.871 5.508 -10.688 1 97.12 207 ILE B CA 1
ATOM 3964 C C . ILE B 1 207 ? -6.766 6.035 -11.602 1 97.12 207 ILE B C 1
ATOM 3966 O O . ILE B 1 207 ? -5.582 5.934 -11.273 1 97.12 207 ILE B O 1
ATOM 3970 N N . ASN B 1 208 ? -7.141 6.586 -12.719 1 97.5 208 ASN B N 1
ATOM 3971 C CA . ASN B 1 208 ? -6.191 7.016 -13.742 1 97.5 208 ASN B CA 1
ATOM 3972 C C . ASN B 1 208 ? -5.812 8.484 -13.57 1 97.5 208 ASN B C 1
ATOM 3974 O O . ASN B 1 208 ? -6.656 9.367 -13.719 1 97.5 208 ASN B O 1
ATOM 3978 N N . GLU B 1 209 ? -4.574 8.703 -13.227 1 96.38 209 GLU B N 1
ATOM 3979 C CA . GLU B 1 209 ? -4.047 10.055 -13.086 1 96.38 209 GLU B CA 1
ATOM 3980 C C . GLU B 1 209 ? -2.9 10.305 -14.062 1 96.38 209 GLU B C 1
ATOM 3982 O O . GLU B 1 209 ? -2.125 11.25 -13.891 1 96.38 209 GLU B O 1
ATOM 3987 N N . LEU B 1 210 ? -2.797 9.484 -15.039 1 97.75 210 LEU B N 1
ATOM 3988 C CA . LEU B 1 210 ? -1.747 9.625 -16.031 1 97.75 210 LEU B CA 1
ATOM 3989 C C . LEU B 1 210 ? -1.914 10.922 -16.828 1 97.75 210 LEU B C 1
ATOM 3991 O O . LEU B 1 210 ? -3.039 11.336 -17.109 1 97.75 210 LEU B O 1
ATOM 3995 N N . LYS B 1 211 ? -0.779 11.438 -17.203 1 97.5 211 LYS B N 1
ATOM 3996 C CA . LYS B 1 211 ? -0.733 12.609 -18.078 1 97.5 211 LYS B CA 1
ATOM 3997 C C . LYS B 1 211 ? -0.059 12.289 -19.406 1 97.5 211 LYS B C 1
ATOM 3999 O O . LYS B 1 211 ? 0.786 11.391 -19.484 1 97.5 211 LYS B O 1
ATOM 4004 N N . PRO B 1 212 ? -0.483 13.023 -20.422 1 97.81 212 PRO B N 1
ATOM 4005 C CA . PRO B 1 212 ? 0.269 12.852 -21.672 1 97.81 212 PRO B CA 1
ATOM 4006 C C . PRO B 1 212 ? 1.721 13.305 -21.547 1 97.81 212 PRO B C 1
ATOM 4008 O O . PRO B 1 212 ? 1.999 14.336 -20.922 1 97.81 212 PRO B O 1
ATOM 4011 N N . GLY B 1 213 ? 2.609 12.469 -22 1 97.12 213 GLY B N 1
ATOM 4012 C CA . GLY B 1 213 ? 4.016 12.836 -22.062 1 97.12 213 GLY B CA 1
ATOM 4013 C C . GLY B 1 213 ? 4.422 13.414 -23.406 1 97.12 213 GLY B C 1
ATOM 4014 O O . GLY B 1 213 ? 3.678 13.312 -24.375 1 97.12 213 GLY B O 1
ATOM 4015 N N . THR B 1 214 ? 5.543 14.055 -23.453 1 96.19 214 THR B N 1
ATOM 4016 C CA . THR B 1 214 ? 6.066 14.586 -24.703 1 96.19 214 THR B CA 1
ATOM 4017 C C . THR B 1 214 ? 6.488 13.453 -25.641 1 96.19 214 THR B C 1
ATOM 4019 O O . THR B 1 214 ? 6.828 12.359 -25.188 1 96.19 214 THR B O 1
ATOM 4022 N N . ALA B 1 215 ? 6.391 13.789 -26.938 1 95.69 215 ALA B N 1
ATOM 4023 C CA . ALA B 1 215 ? 6.852 12.812 -27.922 1 95.69 215 ALA B CA 1
ATOM 4024 C C . ALA B 1 215 ? 8.289 12.383 -27.625 1 95.69 215 ALA B C 1
ATOM 4026 O O . ALA B 1 215 ? 9.141 13.211 -27.312 1 95.69 215 ALA B O 1
ATOM 4027 N N . GLY B 1 216 ? 8.508 11.102 -27.625 1 95.62 216 GLY B N 1
ATOM 4028 C CA . GLY B 1 216 ? 9.852 10.562 -27.453 1 95.62 216 GLY B CA 1
ATOM 4029 C C . GLY B 1 216 ? 10.18 10.25 -26 1 95.62 216 GLY B C 1
ATOM 4030 O O . GLY B 1 216 ? 11.172 9.586 -25.719 1 95.62 216 GLY B O 1
ATOM 4031 N N . SER B 1 217 ? 9.32 10.625 -24.984 1 94.75 217 SER B N 1
ATOM 4032 C CA . SER B 1 217 ? 9.625 10.445 -23.562 1 94.75 217 SER B CA 1
ATOM 4033 C C . SER B 1 217 ? 9.383 9 -23.125 1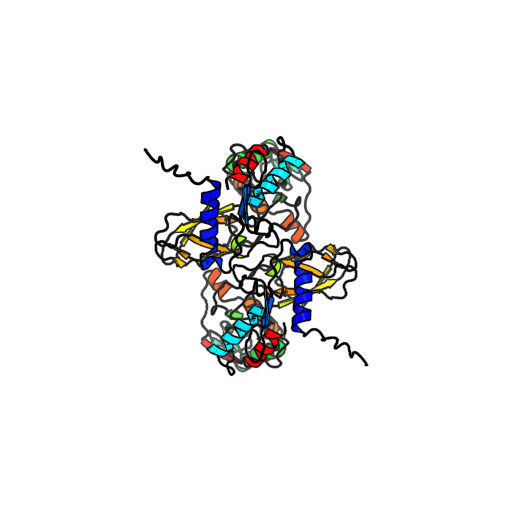 94.75 217 SER B C 1
ATOM 4035 O O . SER B 1 217 ? 9.938 8.555 -22.125 1 94.75 217 SER B O 1
ATOM 4037 N N . GLY B 1 218 ? 8.547 8.273 -23.875 1 95.31 218 GLY B N 1
ATOM 4038 C CA . GLY B 1 218 ? 8.367 6.852 -23.625 1 95.31 218 GLY B CA 1
ATOM 4039 C C . GLY B 1 218 ? 7.379 6.566 -22.5 1 95.31 218 GLY B C 1
ATOM 4040 O O . GLY B 1 218 ? 6.391 7.285 -22.344 1 95.31 218 GLY B O 1
ATOM 4041 N N . ASP B 1 219 ? 7.531 5.426 -21.859 1 95.44 219 ASP B N 1
ATOM 4042 C CA . ASP B 1 219 ? 6.656 4.898 -20.812 1 95.44 219 ASP B CA 1
ATOM 4043 C C . ASP B 1 219 ? 7.168 5.277 -19.422 1 95.44 219 ASP B C 1
ATOM 4045 O O . ASP B 1 219 ? 8.125 4.68 -18.922 1 95.44 219 ASP B O 1
ATOM 4049 N N . HIS B 1 220 ? 6.594 6.277 -18.859 1 96.56 220 HIS B N 1
ATOM 4050 C CA . HIS B 1 220 ? 6.84 6.652 -17.484 1 96.56 220 HIS B CA 1
ATOM 4051 C C . HIS B 1 220 ? 5.57 6.531 -16.641 1 96.56 220 HIS B C 1
ATOM 4053 O O . HIS B 1 220 ? 5.25 7.426 -15.859 1 96.56 220 HIS B O 1
ATOM 4059 N N . ALA B 1 221 ? 4.789 5.496 -16.969 1 97.62 221 ALA B N 1
ATOM 4060 C CA . ALA B 1 221 ? 3.541 5.207 -16.266 1 97.62 221 ALA B CA 1
ATOM 4061 C C . ALA B 1 221 ? 3.742 4.113 -15.227 1 97.62 221 ALA B C 1
ATOM 4063 O O . ALA B 1 221 ? 4.316 3.062 -15.516 1 97.62 221 ALA B O 1
ATOM 4064 N N . TYR B 1 222 ? 3.289 4.371 -14.016 1 97.94 222 TYR B N 1
ATOM 4065 C CA . TYR B 1 222 ? 3.465 3.438 -12.906 1 97.94 222 TYR B CA 1
ATOM 4066 C C . TYR B 1 222 ? 2.135 3.154 -12.219 1 97.94 222 TYR B C 1
ATOM 4068 O O . TYR B 1 222 ? 1.302 4.051 -12.07 1 97.94 222 TYR B O 1
ATOM 4076 N N . ALA B 1 223 ? 1.999 1.929 -11.844 1 98.31 223 ALA B N 1
ATOM 4077 C CA . ALA B 1 223 ? 0.856 1.532 -11.023 1 98.31 223 ALA B CA 1
ATOM 4078 C C . ALA B 1 223 ? 1.216 1.544 -9.539 1 98.31 223 ALA B C 1
ATOM 4080 O O . ALA B 1 223 ? 2.133 0.84 -9.109 1 98.31 223 ALA B O 1
ATOM 4081 N N . TYR B 1 224 ? 0.535 2.348 -8.789 1 97.56 224 TYR B N 1
ATOM 4082 C CA . TYR B 1 224 ? 0.595 2.301 -7.336 1 97.56 224 TYR B CA 1
ATOM 4083 C C . TYR B 1 224 ? -0.536 1.451 -6.77 1 97.56 224 TYR B C 1
ATOM 4085 O O . TYR B 1 224 ? -1.635 1.955 -6.52 1 97.56 224 TYR B O 1
ATOM 4093 N N . LEU B 1 225 ? -0.238 0.227 -6.629 1 97.12 225 LEU B N 1
ATOM 4094 C CA . LEU B 1 225 ? -1.152 -0.819 -6.184 1 97.12 225 LEU B CA 1
ATOM 4095 C C . LEU B 1 225 ? -0.517 -1.667 -5.09 1 97.12 225 LEU B C 1
ATOM 4097 O O . LEU B 1 225 ? 0.171 -2.648 -5.379 1 97.12 225 LEU B O 1
ATOM 4101 N N . PRO B 1 226 ? -0.741 -1.289 -3.826 1 95.31 226 PRO B N 1
ATOM 4102 C CA . PRO B 1 226 ? -0.098 -2.037 -2.742 1 95.31 226 PRO B CA 1
ATOM 4103 C C . PRO B 1 226 ? -0.542 -3.496 -2.688 1 95.31 226 PRO B C 1
ATOM 4105 O O . PRO B 1 226 ? -1.668 -3.818 -3.076 1 95.31 226 PRO B O 1
ATOM 4108 N N . PRO B 1 227 ? 0.402 -4.375 -2.158 1 95.31 227 PRO B N 1
ATOM 4109 C CA . PRO B 1 227 ? -0.012 -5.762 -1.92 1 95.31 227 PRO B CA 1
ATOM 4110 C C . PRO B 1 227 ? -1.302 -5.859 -1.108 1 95.31 227 PRO B C 1
ATOM 4112 O O . PRO B 1 227 ? -1.485 -5.117 -0.141 1 95.31 227 PRO B O 1
ATOM 4115 N N . LEU B 1 228 ? -2.252 -6.703 -1.619 1 94.62 228 LEU B N 1
ATOM 4116 C CA . LEU B 1 228 ? -3.463 -7.102 -0.912 1 94.62 228 LEU B CA 1
ATOM 4117 C C . LEU B 1 228 ? -4.5 -5.984 -0.937 1 94.62 228 LEU B C 1
ATOM 4119 O O . LEU B 1 228 ? -5.531 -6.074 -0.264 1 94.62 228 LEU B O 1
ATOM 4123 N N . SER B 1 229 ? -4.199 -4.926 -1.739 1 94.56 229 SER B N 1
ATOM 4124 C CA . SER B 1 229 ? -5.164 -3.85 -1.938 1 94.56 229 SER B CA 1
ATOM 4125 C C . SER B 1 229 ? -5.961 -4.051 -3.225 1 94.56 229 SER B C 1
ATOM 4127 O O . SER B 1 229 ? -5.652 -4.941 -4.02 1 94.56 229 SER B O 1
ATOM 4129 N N . ASN B 1 230 ? -7.051 -3.26 -3.32 1 95.62 230 ASN B N 1
ATOM 4130 C CA . ASN B 1 230 ? -7.852 -3.396 -4.531 1 95.62 230 ASN B CA 1
ATOM 4131 C C . ASN B 1 230 ? -7.98 -2.066 -5.27 1 95.62 230 ASN B C 1
ATOM 4133 O O . ASN B 1 230 ? -8.773 -1.945 -6.203 1 95.62 230 ASN B O 1
ATOM 4137 N N . THR B 1 231 ? -7.238 -1.057 -4.832 1 95.75 231 THR B N 1
ATOM 4138 C CA . THR B 1 231 ? -7.277 0.236 -5.512 1 95.75 231 THR B CA 1
ATOM 4139 C C . THR B 1 231 ? -5.895 0.606 -6.043 1 95.75 231 THR B C 1
ATOM 4141 O O . THR B 1 231 ? -4.914 0.591 -5.301 1 95.75 231 THR B O 1
ATOM 4144 N N . ALA B 1 232 ? -5.887 0.886 -7.281 1 97.44 232 ALA B N 1
ATOM 4145 C CA . ALA B 1 232 ? -4.652 1.289 -7.949 1 97.44 232 ALA B CA 1
ATOM 4146 C C . ALA B 1 232 ? -4.738 2.732 -8.438 1 97.44 232 ALA B C 1
ATOM 4148 O O . ALA B 1 232 ? -5.766 3.15 -8.977 1 97.44 232 ALA B O 1
ATOM 4149 N N . TYR B 1 233 ? -3.73 3.486 -8.172 1 97.44 233 TYR B N 1
ATOM 4150 C CA . TYR B 1 233 ? -3.535 4.777 -8.82 1 97.44 233 TYR B CA 1
ATOM 4151 C C . TYR B 1 233 ? -2.49 4.684 -9.93 1 97.44 233 TYR B C 1
ATOM 4153 O O . TYR B 1 233 ? -1.387 4.176 -9.703 1 97.44 233 TYR B O 1
ATOM 4161 N N . LEU B 1 234 ? -2.861 5.086 -11.117 1 98.06 234 LEU B N 1
ATOM 4162 C CA . LEU B 1 234 ? -1.898 5.207 -12.203 1 98.06 234 LEU B CA 1
ATOM 4163 C C . LEU B 1 234 ? -1.357 6.629 -12.297 1 98.06 234 LEU B C 1
ATOM 4165 O O . LEU B 1 234 ? -2.127 7.586 -12.422 1 98.06 234 LEU B O 1
ATOM 4169 N N . ARG B 1 235 ? -0.036 6.652 -12.164 1 97.38 235 ARG B N 1
ATOM 4170 C CA . ARG B 1 235 ? 0.581 7.973 -12.172 1 97.38 235 ARG B CA 1
ATOM 4171 C C . ARG B 1 235 ? 1.772 8.023 -13.117 1 97.38 235 ARG B C 1
ATOM 4173 O O . ARG B 1 235 ? 2.357 6.988 -13.438 1 97.38 235 ARG B O 1
ATOM 4180 N N . GLY B 1 236 ? 2.121 9.234 -13.531 1 97.06 236 GLY B N 1
ATOM 4181 C CA . GLY B 1 236 ? 3.227 9.461 -14.445 1 97.06 236 GLY B CA 1
ATOM 4182 C C . GLY B 1 236 ? 2.781 9.977 -15.805 1 97.06 236 GLY B C 1
ATOM 4183 O O . GLY B 1 236 ? 1.801 10.719 -15.898 1 97.06 236 GLY B O 1
ATOM 4184 N N . THR B 1 237 ? 3.609 9.648 -16.828 1 97.94 237 THR B N 1
ATOM 4185 C CA . THR B 1 237 ? 3.334 10.148 -18.172 1 97.94 237 THR B CA 1
ATOM 4186 C C . THR B 1 237 ? 3.367 9.016 -19.188 1 97.94 237 THR B C 1
ATOM 4188 O O . THR B 1 237 ? 4.062 8.016 -19 1 97.94 237 THR B O 1
ATOM 4191 N N . TRP B 1 238 ? 2.609 9.133 -20.156 1 98 238 TRP B N 1
AT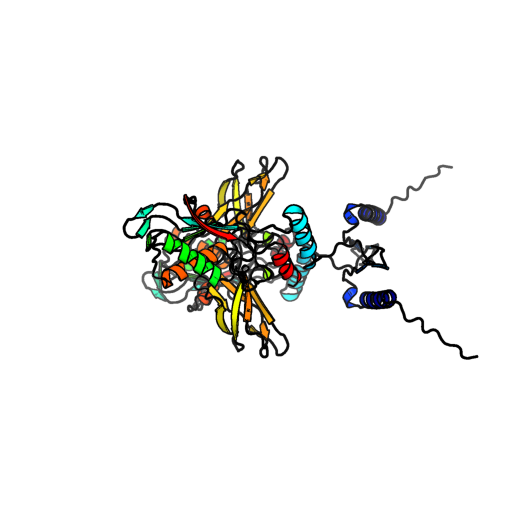OM 4192 C CA . TRP B 1 238 ? 2.473 8.234 -21.297 1 98 238 TRP B CA 1
ATOM 4193 C C . TRP B 1 238 ? 2.664 8.984 -22.609 1 98 238 TRP B C 1
ATOM 4195 O O . TRP B 1 238 ? 1.801 9.766 -23.016 1 98 238 TRP B O 1
ATOM 4205 N N . ALA B 1 239 ? 3.834 8.742 -23.203 1 97.56 239 ALA B N 1
ATOM 4206 C CA . ALA B 1 239 ? 4.223 9.562 -24.344 1 97.56 239 ALA B CA 1
ATOM 4207 C C . ALA B 1 239 ? 3.137 9.555 -25.422 1 97.56 239 ALA B C 1
ATOM 4209 O O . ALA B 1 239 ? 2.529 8.523 -25.688 1 97.56 239 ALA B O 1
ATOM 4210 N N . THR B 1 240 ? 2.99 10.648 -26.125 1 96.38 240 THR B N 1
ATOM 4211 C CA . THR B 1 240 ? 1.918 10.812 -27.094 1 96.38 240 THR B CA 1
ATOM 4212 C C . THR B 1 240 ? 2.166 9.945 -28.328 1 96.38 240 THR B C 1
ATOM 4214 O O . THR B 1 240 ? 1.227 9.594 -29.047 1 96.38 240 THR B O 1
ATOM 4217 N N . ASP B 1 241 ? 3.426 9.594 -28.531 1 96.25 241 ASP B N 1
ATOM 4218 C CA . A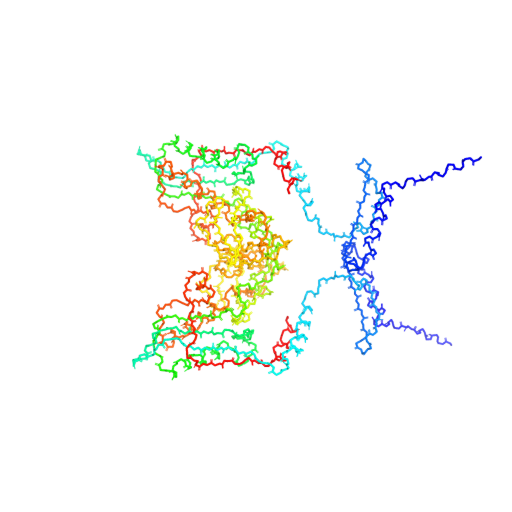SP B 1 241 ? 3.771 8.82 -29.703 1 96.25 241 ASP B CA 1
ATOM 4219 C C . ASP B 1 241 ? 4.141 7.383 -29.344 1 96.25 241 ASP B C 1
ATOM 4221 O O . ASP B 1 241 ? 4.797 6.684 -30.109 1 96.25 241 ASP B O 1
ATOM 4225 N N . ILE B 1 242 ? 3.861 7.023 -28.156 1 96.38 242 ILE B N 1
ATOM 4226 C CA . ILE B 1 242 ? 4.273 5.711 -27.672 1 96.38 242 ILE B CA 1
ATOM 4227 C C . ILE B 1 242 ? 3.576 4.617 -28.469 1 96.38 242 ILE B C 1
ATOM 4229 O O . ILE B 1 242 ? 2.395 4.742 -28.812 1 96.38 242 ILE B O 1
ATOM 4233 N N . GLN B 1 243 ? 4.297 3.488 -28.75 1 95 243 GLN B N 1
ATOM 4234 C CA . GLN B 1 243 ? 3.73 2.375 -29.516 1 95 243 GLN B CA 1
ATOM 4235 C C . GLN B 1 243 ? 3.279 1.252 -28.578 1 95 243 GLN B C 1
ATOM 4237 O O . GLN B 1 243 ? 2.43 0.438 -28.953 1 95 243 GLN B O 1
ATOM 4242 N N . LYS B 1 244 ? 3.857 1.271 -27.422 1 95.06 244 LYS B N 1
ATOM 4243 C CA . LYS B 1 244 ? 3.496 0.27 -26.422 1 95.06 244 LYS B CA 1
ATOM 4244 C C . LYS B 1 244 ? 2.01 0.341 -26.094 1 95.06 244 LYS B C 1
ATOM 4246 O O . LYS B 1 244 ? 1.428 1.427 -26.047 1 95.06 244 LYS B O 1
ATOM 4251 N N . GLN B 1 245 ? 1.329 -0.795 -25.828 1 96.62 245 GLN B N 1
ATOM 4252 C CA . GLN B 1 245 ? -0.122 -0.846 -25.672 1 96.62 245 GLN B CA 1
ATOM 4253 C C . GLN B 1 245 ? -0.54 -0.629 -24.234 1 96.62 245 GLN B C 1
ATOM 4255 O O . GLN B 1 245 ? -1.729 -0.484 -23.938 1 96.62 245 GLN B O 1
ATOM 4260 N N . GLY B 1 246 ? 0.363 -0.676 -23.359 1 98.12 246 GLY B N 1
ATOM 4261 C CA . GLY B 1 246 ? 0.04 -0.503 -21.953 1 98.12 246 GLY B CA 1
ATOM 4262 C C . GLY B 1 246 ? 1.179 -0.89 -21.031 1 98.12 246 GLY B C 1
ATOM 4263 O O . GLY B 1 246 ? 2.33 -0.988 -21.453 1 98.12 246 GLY B O 1
ATOM 4264 N N . ILE B 1 247 ? 0.798 -1 -19.812 1 98.25 247 ILE B N 1
ATOM 4265 C CA . ILE B 1 247 ? 1.795 -1.367 -18.812 1 98.25 247 ILE B CA 1
ATOM 4266 C C . ILE B 1 247 ? 1.388 -2.672 -18.141 1 98.25 247 ILE B C 1
ATOM 4268 O O . ILE B 1 247 ? 0.238 -3.105 -18.25 1 98.25 247 ILE B O 1
ATOM 4272 N N . ALA B 1 248 ? 2.361 -3.322 -17.5 1 98.19 248 ALA B N 1
ATOM 4273 C CA . ALA B 1 248 ? 2.117 -4.516 -16.688 1 98.19 248 ALA B CA 1
ATOM 4274 C C . ALA B 1 248 ? 2.172 -4.188 -15.195 1 98.19 248 ALA B C 1
ATOM 4276 O O . ALA B 1 248 ? 3.074 -3.48 -14.742 1 98.19 248 ALA B O 1
ATOM 4277 N N . ALA B 1 249 ? 1.198 -4.664 -14.492 1 98.56 249 ALA B N 1
ATOM 4278 C CA . ALA B 1 249 ? 1.084 -4.414 -13.062 1 98.56 249 ALA B CA 1
ATOM 4279 C C . ALA B 1 249 ? 1.151 -5.719 -12.273 1 98.56 249 ALA B C 1
ATOM 4281 O O . ALA B 1 249 ? 1.065 -6.805 -12.844 1 98.56 249 ALA B O 1
ATOM 4282 N N . ALA B 1 250 ? 1.398 -5.598 -11.016 1 98.38 250 ALA B N 1
ATOM 4283 C CA . ALA B 1 250 ? 1.431 -6.746 -10.109 1 98.38 250 ALA B CA 1
ATOM 4284 C C . ALA B 1 250 ? 0.027 -7.113 -9.641 1 98.38 250 ALA B C 1
ATOM 4286 O O . ALA B 1 250 ? -0.781 -6.234 -9.328 1 98.38 250 ALA B O 1
ATOM 4287 N N . ILE B 1 251 ? -0.276 -8.383 -9.664 1 98.38 251 ILE B N 1
ATOM 4288 C CA . ILE B 1 251 ? -1.482 -8.844 -8.992 1 98.38 251 ILE B CA 1
ATOM 4289 C C . ILE B 1 251 ? -1.318 -8.688 -7.48 1 98.38 251 ILE B C 1
ATOM 4291 O O . ILE B 1 251 ? -0.41 -9.273 -6.883 1 98.38 251 ILE B O 1
ATOM 4295 N N . PRO B 1 252 ? -2.191 -7.918 -6.848 1 97.31 252 PRO B N 1
ATOM 4296 C CA . PRO B 1 252 ? -1.964 -7.629 -5.43 1 97.31 252 PRO B CA 1
ATOM 4297 C C . PRO B 1 252 ? -2.244 -8.828 -4.531 1 97.31 252 PRO B C 1
ATOM 4299 O O . PRO B 1 252 ? -1.707 -8.914 -3.424 1 97.31 252 PRO B O 1
ATOM 4302 N N . ASP B 1 253 ? -3.088 -9.742 -4.926 1 97.75 253 ASP B N 1
ATOM 4303 C CA . ASP B 1 253 ? -3.447 -10.945 -4.191 1 97.75 253 ASP B CA 1
ATOM 4304 C C . ASP B 1 253 ? -3.588 -12.141 -5.133 1 97.75 253 ASP B C 1
ATOM 4306 O O . ASP B 1 253 ? -4.703 -12.508 -5.512 1 97.75 253 ASP B O 1
ATOM 4310 N N . PRO B 1 254 ? -2.459 -12.773 -5.402 1 98.31 254 PRO B N 1
ATOM 4311 C CA . PRO B 1 254 ? -2.477 -13.844 -6.402 1 98.31 254 PRO B CA 1
ATOM 4312 C C . PRO B 1 254 ? -3.352 -15.023 -5.992 1 98.31 254 PRO B C 1
ATOM 4314 O O . PRO B 1 254 ? -3.971 -15.664 -6.844 1 98.31 254 PRO B O 1
ATOM 4317 N N . ALA B 1 255 ? -3.375 -15.312 -4.719 1 98.62 255 ALA B N 1
ATOM 4318 C CA . ALA B 1 255 ? -4.227 -16.406 -4.258 1 98.62 255 ALA B CA 1
ATOM 4319 C C . ALA B 1 255 ? -5.695 -16.109 -4.531 1 98.62 255 ALA B C 1
ATOM 4321 O O . ALA B 1 255 ? -6.445 -17 -4.961 1 98.62 255 ALA B O 1
ATOM 4322 N N . TYR B 1 256 ? -6.109 -14.891 -4.301 1 98.69 256 TYR B N 1
ATOM 4323 C CA . TYR B 1 256 ? -7.473 -14.492 -4.621 1 98.69 256 TYR B CA 1
ATOM 4324 C C . TYR B 1 256 ? -7.738 -14.609 -6.121 1 98.69 256 TYR B C 1
ATOM 4326 O O . TYR B 1 256 ? -8.797 -15.086 -6.535 1 98.69 256 TYR B O 1
ATOM 4334 N N . GLU B 1 257 ? -6.758 -14.148 -6.883 1 98.69 257 GLU B N 1
ATOM 4335 C CA . GLU B 1 257 ? -6.902 -14.188 -8.336 1 98.69 257 GLU B CA 1
ATOM 4336 C C . GLU B 1 257 ? -7.117 -15.617 -8.828 1 98.69 257 GLU B C 1
ATOM 4338 O O . GLU B 1 257 ? -7.98 -15.867 -9.672 1 98.69 257 GLU B O 1
ATOM 4343 N N . ALA B 1 258 ? -6.348 -16.531 -8.305 1 98.88 258 ALA B N 1
ATOM 4344 C CA . ALA B 1 258 ? -6.496 -17.938 -8.688 1 98.88 258 ALA B CA 1
ATOM 4345 C C . ALA B 1 258 ? -7.891 -18.453 -8.344 1 98.88 258 ALA B C 1
ATOM 4347 O O . ALA B 1 258 ? -8.547 -19.094 -9.172 1 98.88 258 ALA B O 1
ATOM 4348 N N . ALA B 1 259 ? -8.344 -18.141 -7.109 1 98.94 259 ALA B N 1
ATOM 4349 C CA . ALA B 1 259 ? -9.68 -18.562 -6.676 1 98.94 259 ALA B CA 1
ATOM 4350 C C . ALA B 1 259 ? -10.766 -17.922 -7.535 1 98.94 259 ALA B C 1
ATOM 4352 O O . ALA B 1 259 ? -11.719 -18.578 -7.934 1 98.94 259 ALA B O 1
ATOM 4353 N N . PHE B 1 260 ? -10.578 -16.672 -7.832 1 98.88 260 PHE B N 1
ATOM 4354 C CA . PHE B 1 260 ? -11.531 -15.914 -8.641 1 98.88 260 PHE B CA 1
ATOM 4355 C C . PHE B 1 260 ? -11.641 -16.516 -10.039 1 98.88 260 PHE B C 1
ATOM 4357 O O . PHE B 1 260 ? -12.742 -16.688 -10.562 1 98.88 260 PHE B O 1
ATOM 4364 N N . ARG B 1 261 ? -10.484 -16.844 -10.656 1 98.88 261 ARG B N 1
ATOM 4365 C CA . ARG B 1 261 ? -10.469 -17.391 -12.008 1 98.88 261 ARG B CA 1
ATOM 4366 C C . ARG B 1 261 ? -11.125 -18.766 -12.055 1 98.88 261 ARG B C 1
ATOM 4368 O O . ARG B 1 261 ? -11.828 -19.094 -13.008 1 98.88 261 ARG B O 1
ATOM 4375 N N . LEU B 1 262 ? -10.844 -19.547 -11.047 1 98.88 262 LEU B N 1
ATOM 4376 C CA . LEU B 1 262 ? -11.508 -20.844 -11.016 1 98.88 262 LEU B CA 1
ATOM 4377 C C . LEU B 1 262 ? -13.016 -20.672 -10.875 1 98.88 262 LEU B C 1
ATOM 4379 O O . LEU B 1 262 ? -13.789 -21.328 -11.586 1 98.88 262 LEU B O 1
ATOM 4383 N N . GLN B 1 263 ? -13.453 -19.812 -9.961 1 98.81 263 GLN B N 1
ATOM 4384 C CA . GLN B 1 263 ? -14.891 -19.609 -9.773 1 98.81 263 GLN B CA 1
ATOM 4385 C C . GLN B 1 263 ? -15.539 -19.109 -11.062 1 98.81 263 GLN B C 1
ATOM 4387 O O . GLN B 1 263 ? -16.625 -19.578 -11.43 1 98.81 263 GLN B O 1
ATOM 4392 N N . ASP B 1 264 ? -14.93 -18.125 -11.641 1 98.44 264 ASP B N 1
ATOM 4393 C CA . ASP B 1 264 ? -15.43 -17.594 -12.906 1 98.44 264 ASP B CA 1
ATOM 4394 C C . ASP B 1 264 ? -15.578 -18.703 -13.945 1 98.44 264 ASP B C 1
ATOM 4396 O O . ASP B 1 264 ? -16.578 -18.766 -14.656 1 98.44 264 ASP B O 1
ATOM 4400 N N . THR B 1 265 ? -14.57 -19.547 -14.047 1 98.69 265 THR B N 1
ATOM 4401 C CA . THR B 1 265 ? -14.578 -20.656 -15.008 1 98.69 265 THR B CA 1
ATOM 4402 C C . THR B 1 265 ? -15.656 -21.672 -14.664 1 98.69 265 THR B C 1
ATOM 4404 O O . THR B 1 265 ? -16.328 -22.203 -15.547 1 98.69 265 THR B O 1
ATOM 4407 N N . LEU B 1 266 ? -15.836 -21.953 -13.383 1 98.81 266 LEU B N 1
ATOM 4408 C CA . LEU B 1 266 ? -16.891 -22.859 -12.938 1 98.81 266 LEU B CA 1
ATOM 4409 C C . LEU B 1 266 ? -18.266 -22.312 -13.336 1 98.81 266 LEU B C 1
ATOM 4411 O O . LEU B 1 266 ? -19.094 -23.062 -13.859 1 98.81 266 LEU B O 1
ATOM 4415 N N . THR B 1 267 ? -18.422 -21.062 -13.109 1 97.94 267 THR B N 1
ATOM 4416 C CA . THR B 1 267 ? -19.688 -20.438 -13.453 1 97.94 267 THR B CA 1
ATOM 4417 C C . THR B 1 267 ? -19.953 -20.562 -14.953 1 97.94 267 THR B C 1
ATOM 4419 O O . THR B 1 267 ? -21.062 -20.922 -15.359 1 97.94 267 THR B O 1
ATOM 4422 N N . LYS B 1 268 ? -18.984 -20.375 -15.727 1 97.56 268 LYS B N 1
ATOM 4423 C CA . LYS B 1 268 ? -19.109 -20.484 -17.172 1 97.56 268 LYS B CA 1
ATOM 4424 C C . LYS B 1 268 ? -19.375 -21.922 -17.594 1 97.56 268 LYS B C 1
ATOM 4426 O O . LYS B 1 268 ? -20.016 -22.172 -18.625 1 97.56 268 LYS B O 1
ATOM 4431 N N . ALA B 1 269 ? -18.922 -22.844 -16.828 1 97.81 269 ALA B N 1
ATOM 4432 C CA . ALA B 1 269 ? -19.109 -24.266 -17.109 1 97.81 269 ALA B CA 1
ATOM 4433 C C . ALA B 1 269 ? -20.438 -24.75 -16.531 1 97.81 269 ALA B C 1
ATOM 4435 O O . ALA B 1 269 ? -20.75 -25.953 -16.609 1 97.81 269 ALA B O 1
ATOM 4436 N N . GLY B 1 270 ? -21.188 -23.859 -15.914 1 97.94 270 GLY B N 1
ATOM 4437 C CA . GLY B 1 270 ? -22.516 -24.203 -15.438 1 97.94 270 GLY B CA 1
ATOM 4438 C C . GLY B 1 270 ? -22.516 -24.703 -14 1 97.94 270 GLY B C 1
ATOM 4439 O O . GLY B 1 270 ? -23.516 -25.234 -13.523 1 97.94 270 GLY B O 1
ATOM 4440 N N . ILE B 1 271 ? -21.406 -24.609 -13.305 1 98.75 271 ILE B N 1
ATOM 4441 C CA . ILE B 1 271 ? -21.328 -24.984 -11.898 1 98.75 271 ILE B CA 1
ATOM 4442 C C . ILE B 1 271 ? -21.422 -23.734 -11.023 1 98.75 271 ILE B C 1
ATOM 4444 O O . ILE B 1 271 ? -20.453 -22.984 -10.914 1 98.75 271 ILE B O 1
ATOM 4448 N N . LYS B 1 272 ? -22.516 -23.531 -10.391 1 98.19 272 LYS B N 1
ATOM 4449 C CA . LYS B 1 272 ? -22.734 -22.328 -9.578 1 98.19 272 LYS B CA 1
ATOM 4450 C C . LYS B 1 272 ? -22.031 -22.438 -8.227 1 98.19 272 LYS B C 1
ATOM 4452 O O . LYS B 1 272 ? -22.031 -23.5 -7.605 1 98.19 272 LYS B O 1
ATOM 4457 N N . VAL B 1 273 ? -21.453 -21.438 -7.82 1 98.75 273 VAL B N 1
ATOM 4458 C CA . VAL B 1 273 ? -20.844 -21.312 -6.5 1 98.75 273 VAL B CA 1
ATOM 4459 C C . VAL B 1 273 ? -21.594 -20.266 -5.684 1 98.75 273 VAL B C 1
ATOM 4461 O O . VAL B 1 273 ? -21.766 -19.125 -6.137 1 98.75 273 VAL B O 1
ATOM 4464 N N . SER B 1 274 ? -22.016 -20.484 -4.48 1 98.62 274 SER B N 1
ATOM 4465 C CA . SER B 1 274 ? -22.969 -19.641 -3.76 1 98.62 274 SER B CA 1
ATOM 4466 C C . SER B 1 274 ? -22.281 -18.438 -3.143 1 98.62 274 SER B C 1
ATOM 4468 O O . SER B 1 274 ? -22.875 -17.359 -3.051 1 98.62 274 SER B O 1
ATOM 4470 N N . GLU B 1 275 ? -21.078 -18.594 -2.719 1 98.44 275 GLU B N 1
ATOM 4471 C CA . GLU B 1 275 ? -20.375 -17.516 -2.027 1 98.44 275 GLU B CA 1
ATOM 4472 C C . GLU B 1 275 ? -19.25 -16.953 -2.883 1 98.44 275 GLU B C 1
ATOM 4474 O O . GLU B 1 275 ? -18.828 -17.578 -3.861 1 98.44 275 GLU B O 1
ATOM 4479 N N . VAL B 1 276 ? -18.734 -15.773 -2.525 1 98.38 276 VAL B N 1
ATOM 4480 C CA . VAL B 1 276 ? -17.641 -15.133 -3.25 1 98.38 276 VAL B CA 1
ATOM 4481 C C . VAL B 1 276 ? -16.312 -15.812 -2.898 1 98.38 276 VAL B C 1
ATOM 4483 O O . VAL B 1 276 ? -16.172 -16.391 -1.814 1 98.38 276 VAL B O 1
ATOM 4486 N N . PRO B 1 277 ? -15.359 -15.797 -3.855 1 98.75 277 PRO B N 1
ATOM 4487 C CA . PRO B 1 277 ? -14.047 -16.359 -3.527 1 98.75 277 PRO B CA 1
ATOM 4488 C C . PRO B 1 277 ? -13.359 -15.633 -2.379 1 98.75 277 PRO B C 1
ATOM 4490 O O . PRO B 1 277 ? -13.625 -14.445 -2.15 1 98.75 277 PRO B O 1
ATOM 4493 N N . VAL B 1 278 ? -12.5 -16.312 -1.659 1 98.5 278 VAL B N 1
ATOM 4494 C CA . VAL B 1 278 ? -11.734 -15.758 -0.541 1 98.5 278 VAL B CA 1
ATOM 4495 C C . VAL B 1 278 ? -10.383 -16.453 -0.446 1 98.5 278 VAL B C 1
ATOM 4497 O O . VAL B 1 278 ? -10.102 -17.391 -1.192 1 98.5 278 VAL B O 1
ATOM 4500 N N . THR B 1 279 ? -9.523 -15.969 0.307 1 98.38 279 THR B N 1
ATOM 4501 C CA . THR B 1 279 ? -8.25 -16.625 0.592 1 98.38 279 THR B CA 1
ATOM 4502 C C . THR B 1 279 ? -8.156 -17 2.066 1 98.38 279 THR B C 1
ATOM 4504 O O . THR B 1 279 ? -8.898 -16.469 2.898 1 98.38 279 THR B O 1
ATOM 4507 N N . THR B 1 280 ? -7.277 -17.938 2.348 1 97.75 280 THR B N 1
ATOM 4508 C CA . THR B 1 280 ? -7.02 -18.281 3.742 1 97.75 280 THR B CA 1
ATOM 4509 C C . THR B 1 280 ? -6.547 -17.047 4.52 1 97.75 280 THR B C 1
ATOM 4511 O O . THR B 1 280 ? -6.918 -16.859 5.68 1 97.75 280 THR B O 1
ATOM 4514 N N . ARG B 1 281 ? -5.773 -16.25 3.875 1 96 281 ARG B N 1
ATOM 4515 C CA . ARG B 1 281 ? -5.316 -15.016 4.504 1 96 281 ARG B CA 1
ATOM 4516 C C . ARG B 1 281 ? -6.496 -14.133 4.91 1 96 281 ARG B C 1
ATOM 4518 O O . ARG B 1 281 ? -6.535 -13.617 6.027 1 96 281 ARG B O 1
ATOM 4525 N N . GLN B 1 282 ? -7.406 -13.922 4.02 1 96.31 282 GLN B N 1
ATOM 4526 C CA . GLN B 1 282 ? -8.57 -13.078 4.277 1 96.31 282 GLN B CA 1
ATOM 4527 C C . GLN B 1 282 ? -9.422 -13.641 5.41 1 96.31 282 GLN B C 1
ATOM 4529 O O . GLN B 1 282 ? -9.922 -12.891 6.25 1 96.31 282 GLN B O 1
ATOM 4534 N N . LEU B 1 283 ? -9.602 -14.969 5.414 1 97.38 283 LEU B N 1
ATOM 4535 C CA . LEU B 1 283 ? -10.344 -15.617 6.488 1 97.38 283 LEU B CA 1
ATOM 4536 C C . LEU B 1 283 ? -9.664 -15.398 7.832 1 97.38 283 LEU B C 1
ATOM 4538 O O . LEU B 1 283 ? -10.312 -15.031 8.812 1 97.38 283 LEU B O 1
ATOM 4542 N N . SER B 1 284 ? -8.344 -15.594 7.828 1 94.94 284 SER B N 1
ATOM 4543 C CA . SER B 1 284 ? -7.582 -15.414 9.055 1 94.94 284 SER B CA 1
ATOM 4544 C C . SER B 1 284 ? -7.648 -13.969 9.539 1 94.94 284 SER B C 1
ATOM 4546 O O . SER B 1 284 ? -7.832 -13.711 10.734 1 94.94 284 SER B O 1
ATOM 4548 N N . ALA B 1 285 ? -7.508 -13.07 8.625 1 92.75 285 ALA B N 1
ATOM 4549 C CA . ALA B 1 285 ? -7.562 -11.648 8.961 1 92.75 285 ALA B CA 1
ATOM 4550 C C . ALA B 1 285 ? -8.914 -11.281 9.57 1 92.75 285 ALA B C 1
ATOM 4552 O O . ALA B 1 285 ? -8.992 -10.414 10.445 1 92.75 285 ALA B O 1
ATOM 4553 N N . ALA B 1 286 ? -9.938 -11.914 9.172 1 94.31 286 ALA B N 1
ATOM 4554 C CA . ALA B 1 286 ? -11.289 -11.648 9.648 1 94.31 286 ALA B CA 1
ATOM 4555 C C . ALA B 1 286 ? -11.609 -12.5 10.875 1 94.31 286 ALA B C 1
ATOM 4557 O O . ALA B 1 286 ? -12.734 -12.477 11.375 1 94.31 286 ALA B O 1
ATOM 4558 N N . LYS B 1 287 ? -10.648 -13.289 11.305 1 93.56 287 LYS B N 1
ATOM 4559 C CA . LYS B 1 287 ? -10.805 -14.18 12.453 1 93.56 287 LYS B CA 1
ATOM 4560 C C . LYS B 1 287 ? -11.914 -15.195 12.219 1 93.56 287 LYS B C 1
ATOM 4562 O O . LYS B 1 287 ? -12.688 -15.508 13.133 1 93.56 287 LYS B O 1
ATOM 4567 N N . LEU B 1 288 ? -12.039 -15.641 10.992 1 96.5 288 LEU B N 1
ATOM 4568 C CA . LEU B 1 288 ? -12.961 -16.703 10.609 1 96.5 288 LEU B CA 1
ATOM 4569 C C . LEU B 1 288 ? -12.234 -18.031 10.508 1 96.5 288 LEU B C 1
ATOM 4571 O O . LEU B 1 288 ? -11.023 -18.078 10.289 1 96.5 288 LEU B O 1
ATOM 4575 N N . PRO B 1 289 ? -12.969 -19.109 10.602 1 96.19 289 PRO B N 1
ATOM 4576 C CA . PRO B 1 289 ? -12.336 -20.438 10.492 1 96.19 289 PRO B CA 1
ATOM 4577 C C . PRO B 1 289 ? -11.75 -20.688 9.102 1 96.19 289 PRO B C 1
ATOM 4579 O O . PRO B 1 289 ? -12.352 -20.312 8.094 1 96.19 289 PRO B O 1
ATOM 4582 N N . VAL B 1 290 ? -10.633 -21.281 9.102 1 95.88 290 VAL B N 1
ATOM 4583 C CA . VAL B 1 290 ? -9.977 -21.719 7.871 1 95.88 290 VAL B CA 1
ATOM 4584 C C . VAL B 1 290 ? -10.172 -23.219 7.691 1 95.88 290 VAL B C 1
ATOM 4586 O O . VAL B 1 290 ? -9.617 -24.016 8.445 1 95.88 290 VAL B O 1
ATOM 4589 N N . PRO B 1 291 ? -10.883 -23.594 6.703 1 96.62 291 PRO B N 1
ATOM 4590 C CA . PRO B 1 291 ? -11.133 -25.031 6.543 1 96.62 291 PRO B CA 1
ATOM 4591 C C . PRO B 1 291 ? -9.914 -25.781 6.039 1 96.62 291 PRO B C 1
ATOM 4593 O O . PRO B 1 291 ? -9.109 -25.234 5.277 1 96.62 291 PRO B O 1
ATOM 4596 N N . GLU B 1 292 ? -9.898 -27.031 6.434 1 96 292 GLU B N 1
ATOM 4597 C CA . GLU B 1 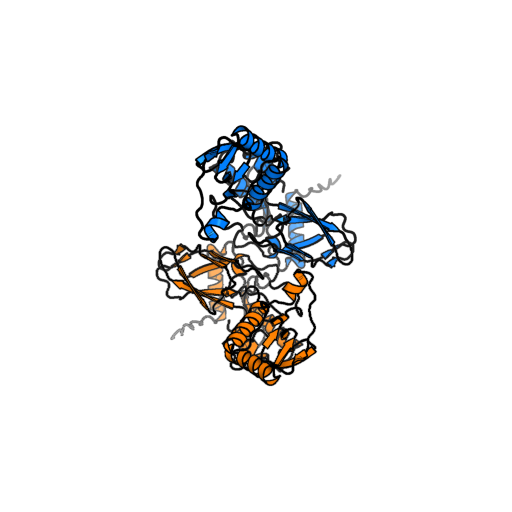292 ? -8.852 -27.938 5.957 1 96 292 GLU B CA 1
ATOM 4598 C C . GLU B 1 292 ? -9.359 -28.797 4.812 1 96 292 GLU B C 1
ATOM 4600 O O . GLU B 1 292 ? -10.5 -29.266 4.832 1 96 292 GLU B O 1
ATOM 4605 N N . LEU B 1 293 ? -8.43 -28.984 3.926 1 97.56 293 LEU B N 1
ATOM 4606 C CA . LEU B 1 293 ? -8.766 -29.859 2.807 1 97.56 293 LEU B CA 1
ATOM 4607 C C . LEU B 1 293 ? -9.148 -31.25 3.301 1 97.56 293 LEU B C 1
ATOM 4609 O O . LEU B 1 293 ? -8.453 -31.828 4.141 1 97.56 293 LEU B O 1
ATOM 4613 N N . GLN B 1 294 ? -10.234 -31.844 2.826 1 98.19 294 GLN B N 1
ATOM 4614 C CA . GLN B 1 294 ? -10.703 -33.156 3.252 1 98.19 294 GLN B CA 1
ATOM 4615 C C . GLN B 1 294 ? -10.539 -34.188 2.135 1 98.19 294 GLN B C 1
ATOM 4617 O O . GLN B 1 294 ? -10.18 -35.344 2.391 1 98.19 294 GLN B O 1
ATOM 4622 N N . GLN B 1 295 ? -10.812 -33.75 0.874 1 98.5 295 GLN B N 1
ATOM 4623 C CA . GLN B 1 295 ? -10.695 -34.625 -0.277 1 98.5 295 GLN B CA 1
ATOM 4624 C C . GLN B 1 295 ? -9.898 -34 -1.4 1 98.5 295 GLN B C 1
ATOM 4626 O O . GLN B 1 295 ? -10.297 -32.969 -1.94 1 98.5 295 GLN B O 1
ATOM 4631 N N . LYS B 1 296 ? -8.812 -34.625 -1.761 1 98.62 296 LYS B N 1
ATOM 4632 C CA . LYS B 1 296 ? -7.996 -34.156 -2.875 1 98.62 296 LYS B CA 1
ATOM 4633 C C . LYS B 1 296 ? -8.609 -34.531 -4.215 1 98.62 296 LYS B C 1
ATOM 4635 O O . LYS B 1 296 ? -9.062 -35.656 -4.387 1 98.62 296 LYS B O 1
ATOM 4640 N N . LEU B 1 297 ? -8.625 -33.625 -5.133 1 98.69 297 LEU B N 1
ATOM 4641 C CA . LEU B 1 297 ? -9.18 -33.906 -6.449 1 98.69 297 LEU B CA 1
ATOM 4642 C C . LEU B 1 297 ? -8.094 -33.875 -7.52 1 98.69 297 LEU B C 1
ATOM 4644 O O . LEU B 1 297 ? -8.188 -34.562 -8.531 1 98.69 297 LEU B O 1
ATOM 4648 N N . SER B 1 298 ? -7.145 -32.938 -7.398 1 97.94 298 SER B N 1
ATOM 4649 C CA . SER B 1 298 ? -6.164 -32.719 -8.453 1 97.94 298 SER B CA 1
ATOM 4650 C C . SER B 1 298 ? -4.848 -32.188 -7.883 1 97.94 298 SER B C 1
ATOM 4652 O O . SER B 1 298 ? -4.832 -31.547 -6.836 1 97.94 298 SER B O 1
ATOM 4654 N N . THR B 1 299 ? -3.801 -32.594 -8.469 1 98.12 299 THR B N 1
ATOM 4655 C CA . THR B 1 299 ? -2.482 -32 -8.211 1 98.12 299 THR B CA 1
ATOM 4656 C C . THR B 1 299 ? -1.811 -31.594 -9.508 1 98.12 299 THR B C 1
ATOM 4658 O O . THR B 1 299 ? -1.688 -32.375 -10.438 1 98.12 299 THR B O 1
ATOM 4661 N N . ILE B 1 300 ? -1.471 -30.375 -9.57 1 97.81 300 ILE B N 1
ATOM 4662 C CA . ILE B 1 300 ? -0.715 -29.875 -10.711 1 97.81 300 ILE B CA 1
ATOM 4663 C C . ILE B 1 300 ? 0.766 -29.781 -10.352 1 97.81 300 ILE B C 1
ATOM 4665 O O . ILE B 1 300 ? 1.123 -29.25 -9.297 1 97.81 300 ILE B O 1
ATOM 4669 N N . THR B 1 301 ? 1.585 -30.312 -11.219 1 97.38 301 THR B N 1
ATOM 4670 C CA . THR B 1 301 ? 3.033 -30.281 -11.039 1 97.38 301 THR B CA 1
ATOM 4671 C C . THR B 1 301 ? 3.674 -29.266 -11.984 1 97.38 301 THR B C 1
ATOM 4673 O O . THR B 1 301 ? 3.316 -29.188 -13.164 1 97.38 301 THR B O 1
ATOM 4676 N N . SER B 1 302 ? 4.531 -28.516 -11.414 1 97.75 302 SER B N 1
ATOM 4677 C CA . SER B 1 302 ? 5.219 -27.516 -12.219 1 97.75 302 SER B CA 1
ATOM 4678 C C . SER B 1 302 ? 6.223 -28.156 -13.172 1 97.75 302 SER B C 1
ATOM 4680 O O . SER B 1 302 ? 6.523 -29.344 -13.055 1 97.75 302 SER B O 1
ATOM 4682 N N . PRO B 1 303 ? 6.719 -27.328 -14.148 1 96.69 303 PRO B N 1
ATOM 4683 C CA . PRO B 1 303 ? 7.949 -27.766 -14.82 1 96.69 303 PRO B CA 1
ATOM 4684 C C . PRO B 1 303 ? 9.102 -27.984 -13.844 1 96.69 303 PRO B C 1
ATOM 4686 O O . PRO B 1 303 ? 9.039 -27.547 -12.695 1 96.69 303 PRO B O 1
ATOM 4689 N N . ALA B 1 304 ? 10.086 -28.688 -14.383 1 96.19 304 ALA B N 1
ATOM 4690 C CA . ALA B 1 304 ? 11.258 -28.922 -13.539 1 96.19 304 ALA B CA 1
ATOM 4691 C C . ALA B 1 304 ? 12.047 -27.625 -13.336 1 96.19 304 ALA B C 1
ATOM 4693 O O . ALA B 1 304 ? 11.906 -26.688 -14.117 1 96.19 304 ALA B O 1
ATOM 4694 N N . LEU B 1 305 ? 12.828 -27.562 -12.336 1 95.75 305 LEU B N 1
ATOM 4695 C CA . LEU B 1 305 ? 13.547 -26.375 -11.891 1 95.75 305 LEU B CA 1
ATOM 4696 C C . LEU B 1 305 ? 14.375 -25.781 -13.023 1 95.75 305 LEU B C 1
ATOM 4698 O O . LEU B 1 305 ? 14.398 -24.562 -13.211 1 95.75 305 LEU B O 1
ATOM 4702 N N . PRO B 1 306 ? 15.039 -26.578 -13.906 1 94.31 306 PRO B N 1
ATOM 4703 C CA . PRO B 1 306 ? 15.828 -25.969 -14.984 1 94.31 306 PRO B CA 1
ATOM 4704 C C . PRO B 1 306 ? 14.977 -25.156 -15.953 1 94.31 306 PRO B C 1
ATOM 4706 O O . PRO B 1 306 ? 15.414 -24.109 -16.438 1 94.31 306 PRO B O 1
ATOM 4709 N N . GLU B 1 307 ? 13.789 -25.656 -16.188 1 94.88 307 GLU B N 1
ATOM 4710 C CA . GLU B 1 307 ? 12.891 -24.938 -17.078 1 94.88 307 GLU B CA 1
ATOM 4711 C C . GLU B 1 307 ? 12.438 -23.609 -16.453 1 94.88 307 GLU B C 1
ATOM 4713 O O . GLU B 1 307 ? 12.328 -22.609 -17.156 1 94.88 307 GLU B O 1
ATOM 4718 N N . ILE B 1 308 ? 12.18 -23.656 -15.203 1 94.75 308 ILE B N 1
ATOM 4719 C CA . ILE B 1 308 ? 11.758 -22.453 -14.484 1 94.75 308 ILE B CA 1
ATOM 4720 C C . ILE B 1 308 ? 12.891 -21.438 -14.469 1 94.75 308 ILE B C 1
ATOM 4722 O O . ILE B 1 308 ? 12.68 -20.266 -14.789 1 94.75 308 ILE B O 1
ATOM 4726 N N . VAL B 1 309 ? 14.078 -21.875 -14.188 1 91.94 309 VAL B N 1
ATOM 4727 C CA . VAL B 1 309 ? 15.242 -21 -14.031 1 91.94 309 VAL B CA 1
ATOM 4728 C C . VAL B 1 309 ? 15.633 -20.422 -15.383 1 91.94 309 VAL B C 1
ATOM 4730 O O . VAL B 1 309 ? 16.094 -19.281 -15.461 1 91.94 309 VAL B O 1
ATOM 4733 N N . TYR B 1 310 ? 15.453 -21.172 -16.453 1 90.06 310 TYR B N 1
ATOM 4734 C CA . TYR B 1 310 ? 15.734 -20.672 -17.781 1 90.06 310 TYR B CA 1
ATOM 4735 C C . TYR B 1 310 ? 15.055 -19.328 -18.031 1 90.06 310 TYR B C 1
ATOM 4737 O O . TYR B 1 310 ? 15.703 -18.375 -18.438 1 90.06 310 TYR B O 1
ATOM 4745 N N . TRP B 1 311 ? 13.812 -19.266 -17.703 1 87.69 311 TRP B N 1
ATOM 4746 C CA . TRP B 1 311 ? 13.062 -18.047 -17.938 1 87.69 311 TRP B CA 1
ATOM 4747 C C . TRP B 1 311 ? 13.391 -17 -16.891 1 87.69 311 TRP B C 1
ATOM 4749 O O . TRP B 1 311 ? 13.414 -15.797 -17.172 1 87.69 311 TRP B O 1
ATOM 4759 N N . LEU B 1 312 ? 13.586 -17.422 -15.641 1 86.81 312 LEU B N 1
ATOM 4760 C CA . LEU B 1 312 ? 13.984 -16.5 -14.586 1 86.81 312 LEU B CA 1
ATOM 4761 C C . LEU B 1 312 ? 15.211 -15.695 -14.992 1 86.81 312 LEU B C 1
ATOM 4763 O O . LEU B 1 312 ? 15.273 -14.484 -14.789 1 86.81 312 LEU B O 1
ATOM 4767 N N . ASN B 1 313 ? 16.125 -16.391 -15.609 1 83.69 313 ASN B N 1
ATOM 4768 C CA . ASN B 1 313 ? 17.406 -15.758 -15.914 1 83.69 313 ASN B CA 1
ATOM 4769 C C . ASN B 1 313 ? 17.328 -14.938 -17.203 1 83.69 313 ASN B C 1
ATOM 4771 O O . ASN B 1 313 ? 18.281 -14.234 -17.547 1 83.69 313 ASN B O 1
ATOM 4775 N N . LYS B 1 314 ? 16.312 -14.984 -18 1 76.25 314 LYS B N 1
ATOM 4776 C CA . LYS B 1 314 ? 16.156 -14.211 -19.219 1 76.25 314 LYS B CA 1
ATOM 4777 C C . LYS B 1 314 ? 15.391 -12.914 -18.953 1 76.25 314 LYS B C 1
ATOM 4779 O O . LYS B 1 314 ? 15.375 -12.008 -19.797 1 76.25 314 LYS B O 1
ATOM 4784 N N . LYS B 1 315 ? 14.75 -12.836 -17.906 1 64.5 315 LYS B N 1
ATOM 4785 C CA . LYS B 1 315 ? 13.945 -11.656 -17.609 1 64.5 315 LYS B CA 1
ATOM 4786 C C . LYS B 1 315 ? 14.367 -11.031 -16.281 1 64.5 315 LYS B C 1
ATOM 4788 O O . LYS B 1 315 ? 14.781 -11.742 -15.359 1 64.5 315 LYS B O 1
#

Sequence (630 aa):
MLSHGFTFAQSPVQKLTQSFNNLLEDRQTKYAITSICVLDAKTGKQLYAKNENTGVATASTLKTITAATAFSILGKDFQYQTTMGYTGNISADGTLKGDIIIIGGGDPTLGSPRYAQSKEGVVLSQWVSAIKAAGIKKIDGRVIGDDSLWGTQSAPDGWLWQDLGNYYGAGSSALSWRENQFDIKLRTGNPVSVLRTVPDMPYLTIINELKPGTAGSGDHAYAYLPPLSNTAYLRGTWATDIQKQGIAAAIPDPAYEAAFRLQDTLTKAGIKVSEVPVTTRQLSAAKLPVPELQQKLSTITSPALPEIVYWLNKKMLSHGFTFAQSPVQKLTQSFNNLLEDRQTKYAITSICVLDAKTGKQLYAKNENTGVATASTLKTITAATAFSILGKDFQYQTTMGYTGNISADGTLKGDIIIIGGGDPTLGSPRYAQSKEGVVLSQWVSAIKAAGIKKIDGRVIGDDSLWGTQSAPDGWLWQDLGNYYGAGSSALSWRENQFDIKLRTGNPVSVLRTVPDMPYLTIINELKPGTAGSGDHAYAYLPPLSNTAYLRGTWATDIQKQGIAAAIPDPAYEAAFRLQDTLTKAGIKVSEVPVTTRQLSAAKLPVPELQQKLSTITSPALPEIVYWLNKK

Solvent-accessible surface area (backbone atoms only — not comparable to full-atom values): 33240 Å² total; per-residue (Å²): 133,84,76,72,72,75,71,71,71,69,50,71,65,53,52,50,49,50,51,50,50,51,50,60,66,32,75,82,34,59,37,50,88,72,65,43,71,40,57,38,89,88,78,62,46,78,76,44,68,42,55,64,58,50,71,65,87,63,68,80,60,50,52,57,56,53,50,51,50,45,43,69,72,61,33,66,80,32,56,35,49,34,39,30,27,29,30,76,49,68,43,96,84,10,37,24,50,28,33,39,38,40,40,28,53,48,34,60,50,36,33,14,88,83,37,84,83,27,16,45,68,51,45,49,49,51,52,52,50,36,44,46,73,70,48,48,46,29,31,58,28,33,32,30,10,30,22,64,78,60,52,84,74,34,61,67,52,78,42,35,45,52,39,38,7,18,44,92,30,38,46,60,47,15,18,36,28,35,62,16,40,37,33,39,32,44,40,71,43,93,64,44,40,80,75,48,46,46,67,83,57,86,78,50,47,76,37,82,57,41,34,58,28,55,73,84,70,38,85,50,64,38,35,44,24,53,78,70,49,50,56,28,42,31,37,48,25,40,12,59,66,53,81,72,55,53,50,55,25,24,41,35,43,24,20,41,49,45,18,42,53,47,50,54,50,33,44,75,70,66,30,50,58,73,44,73,58,40,25,43,60,58,29,53,67,68,72,42,84,74,84,65,83,71,42,83,59,45,73,48,68,48,68,37,40,62,64,54,46,55,54,54,74,74,100,134,84,76,74,74,75,72,73,72,70,50,73,64,53,50,50,48,51,52,50,49,52,50,59,66,33,75,83,33,59,38,50,89,73,65,44,72,40,58,38,89,87,77,61,46,76,75,44,68,42,55,63,56,51,71,64,86,64,67,81,59,51,52,56,57,53,49,51,49,45,43,70,74,60,33,64,80,32,57,34,48,36,40,31,27,28,31,75,48,67,44,95,82,10,37,24,52,27,33,38,38,40,41,28,54,47,34,61,50,37,33,15,87,83,38,83,82,25,16,44,69,50,47,48,49,51,52,51,49,35,44,47,72,73,48,48,47,29,31,59,28,32,32,30,9,29,22,65,79,62,54,85,73,34,60,67,52,77,41,35,45,51,39,38,6,18,43,93,30,38,44,60,48,15,17,34,28,34,61,18,40,36,34,40,32,44,40,70,41,94,66,46,39,80,75,47,47,47,66,82,55,86,78,50,45,77,38,82,58,41,33,58,28,55,74,84,69,38,85,50,65,39,35,45,25,52,78,70,48,49,56,28,41,31,38,49,25,40,11,60,66,52,80,74,56,54,50,56,26,24,41,36,44,25,23,41,50,45,18,42,52,46,49,54,51,32,44,75,71,66,30,49,58,72,45,71,56,39,24,43,60,58,29,53,67,69,72,42,85,72,84,64,82,71,42,84,58,47,72,48,69,48,70,36,39,61,64,54,45,55,53,54,74,72,99

Secondary structure (DSSP, 8-state):
-----------HHHHHHHHHHHHHHSGGGSS----EEEE-TTT--EEEEESTTS----GGGHHHHHHHHHHHHH-TT---EEEEEE-SEE-TTSEEES-EEEE----TTTB-TT-GGGBHHHHHHHHHHHHHHTT-SEESS-EEEE-GGG-S--S-TT-BHHHHTBGGGPPP-SS--GGGEEEEEEE-SSS-EEEEEES--TT-EEEE--EEEPTT--EEEEEE--TT--EEEEEEEEETT----EEEEE-S-HHHHHHHHHHHHHHHTT-EESS--EEHHHHHHTT---PPP-EEEEEEEPPPHHHHHHHHTT-/-----------HHHHHHHHHHHHHHSGGGSS----EEEE-TTT--EEEEESTTS----GGGHHHHHHHHHHHHH-TT---EEEEEE-SEE-TTSEEES-EEEE----TTTB-TT-GGGBHHHHHHHHHHHHHHTT-SEESS-EEEE-GGG-S--S-TT-BHHHHTBGGGPPP-SS--GGGEEEEEEE-SSS-EEEEEES--TT-EEEE--EEEPTT--EEEEEE--TT--EEEEEEEEETT----EEEEE-S-HHHHHHHHHHHHHHHTT-EESS--EEHHHHHHTT---PPP-EEEEEEEPPPHHHHHHHHTT-

InterPro domains:
  IPR000667 Peptidase S13, D-Ala-D-Ala carboxypeptidase C [PF02113] (17-314)
  IPR000667 Peptidase S13, D-Ala-D-Ala carboxypeptidase C [PTHR30023] (4-313)
  IPR000667 Peptidase S13, D-Ala-D-Ala carboxypeptidase C [TIGR00666] (43-287)
  IPR012338 Beta-lactamase/transpeptidase-like [G3DSA:3.40.710.10] (13-83)
  IPR012338 Beta-lactamase/transpeptidase-like [SSF56601] (32-314)

Nearest PDB structures (foldseek):
  1w5d-assembly1_A  TM=7.798E-01  e=1.247E-20  Bacillus subtilis
  1w8y-assembly4_D  TM=7.537E-01  e=1.254E-18  Actinomadura sp. R39
  2exb-assembly1_A  TM=7.508E-01  e=1.053E-17  Escherichia coli
  2ex2-assembly1_A  TM=7.808E-01  e=4.103E-17  Escherichia coli
  2ex9-assembly1_A  TM=7.510E-01  e=3.436E-17  Escherichia coli

pLDDT: mean 92.07, std 11.11, range [33.06, 98.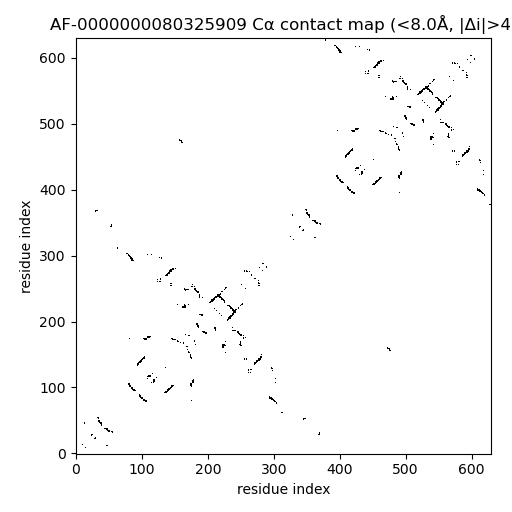94]

Organism: NCBI:txid1503925

Foldseek 3Di:
DPPPPPPVPQDPLRVVVVVVVVVCPDPVCVPPDDWDWDADPVPRHTSDIDCPVPDDDPPLCVLVVVLVVCCVPQNQQHKFKKFWFWDQDADPQQEGATEIEIEFQQFLCACAPVDPCRNVVNNLVLNLVLSVVVSHQAYAYAYAQEQPPVHDDFFDPPDDQQPCFALVNAGTTSQAHHSQKKWFFWDADVAIDTDAIVVHDPQAAEAEPEHADEAPPADPWTWRDAAPGRYIYIYYHHYNPYPDGTGMTGNNDRSLVSRQSSQVVCVVVNYHHDDYYYYPNRCVVVVHDDDDGDDIRDMDIGDGSVVVSVVSSVD/DPPPPPPVPQDPLRVVVVVVVVVCPDPVCVPPDDWDWDADPVPRHTSDIDCPVPDDDPPLCVLVVVLVVCCVPQNQQHKFKKFWFWDQDADPQQEGATEIEIEFQQFLCACAPPDPCRNVVNNLVLNLVLSVVVSHQAYAYAYAQEQPPVHDDFFDPPDDQQPCFALNNAGTTSQAHHSQKKWFFWDADVAIDTDAIVVHDPQAAEAEPEHADEAPPADPWTWRAAAPGRYIYIYYHHYNPYPDGGGMTGNNDRSLVSRQSSQVVCVVVNYHHDDYYYYPNRCVVVVHDDDDGDDIRDMDIGDGSVVVSVVSSVD

Radius of gyration: 30.28 Å; Cα contacts (8 Å, |Δi|>4): 1314; chains: 2; bounding box: 102×72×76 Å